Protein 6BNC (pdb70)

Radius of gyration: 25.46 Å; Cα contacts (8 Å, |Δi|>4): 1545; chains: 2; bounding box: 72×45×68 Å

Organism: NCBI:txid1715217

Sequence (670 aa):
TETIMHANDAIQKTTASTRKPPRLVVMMVVGETARADHASFNGYQRATFPHMDKLIGLGQVHNFGNVTSCGTSAAYSVPCMFSSYLGAEKYDVDTADYHENVIIDTLDRLGVAILWRDNNSDSKGVMNRLPAKQYQDYKNSPLQQGGNNTICHTNPYDECRDVGMLVDLDDHHVKAHANQDILIVLHQMGNHGPAYYKRYDDEFAQFLPVCTSSELAECEERQTVINAYDNALLATDDFLKQTIDWLAAQTHADTAMMLYLSDHGESLGEKGVYLHGMPKAFAPKEQLSIPALLWLGADTPFAVANSSPTAGFSHDAITPTLLNLFDVSTQATADKTAFVNPLDTETIMHANDAIQKTTASTRKPPRLVVMMVVGETARADHASFNGYQQRATFPHMDKLIGLGQVHHNFGNVTSCGTSAAYSVPCMFSSYLLGAEKYDVDTADYHENVIIDTLDRLGVAILWRDNNSDSKGVMNRLPAKQYQDYKNSPLQQGGNNTICHTNPYDECRDVGMLVDLDDHVKAHANQDILIVLHQMGNHGPAYYKRYDDEFAQQFLPVCTSSELAECERQTVINAYDNALLATDDFLKKQTIDWLAAQTHADTAMMLYLSDHGESLGEKGVYLHGMMPKAFAPKEQLSIPALLWLGADTPFAVANSPTAGFSHDAITPTLLNLFDVSTQATADKTAFVNPLD

B-factor: mean 21.02, std 13.59, range [6.51, 87.28]

Secondary structure (DSSP, 8-state):
--SB-S-TT-EESS-TTTSPPEEEEEEEE-S--GGGSGGGT-SS-S-HHHHHHHHTTSEEE--SEE-S-SSHHHHHHHHTBSS-TTT--GGGGGGB-BHHHHHHHTT-EEEEEESSS--TTTTTTS-GGGEEE-SS-GGGTS--S--SSSTT----GGGGGTTTHHHHHHTTTS-EEEEEE--TT--S-GGGSS-GGG--S-S---SS-TTTS-HHHHHHHHHHHHHHHHHHHHHHHHHHHT-TTSEEEEEEEES---EESGGG-EES---TTT--HHHHEE-EEEEE-TT----BPPPPTT--BGGGHHHHHHHHTTEE-GGGTT---SBPPP-/--SB-S-TT-EESS-TTTSPPEEEEEEEE-S--GGGSGGGT-SS-S-HHHHHHHHTTSEEE--SEE-S-SSHHHHHHHHT-SS-TTT--GGGGGGB--HHHHHHHTT-EEEEEESSS--TTTTTTS-GGGEEE-SS-GGGTS--S---SSTT----GGGGGTTTHHHHHHTTTS-EEEEEE--TT--S-GGGSS-GGG--S-S----SSGGGS-HHHHHHHHHHHHHHHHHHHHHHHHHHHT-TTSEEEEEEEES---EEEETTEEES---TTT--HHHHEE-EEEEE-TT----BPPP-TT--BGGGHHHHHHHHTTEE-GGGTT---SBPPP-

Solvent-accessible surface area: 25872 Å² total; per-residue (Å²): 119,60,25,93,61,58,0,114,81,11,113,26,105,50,59,23,108,113,48,82,23,9,2,1,0,0,0,0,0,1,0,2,11,3,70,13,0,22,29,49,47,49,170,64,62,0,1,39,67,0,46,144,9,50,70,129,64,80,6,75,37,22,20,103,0,64,3,4,1,9,0,4,13,32,0,0,11,5,1,0,15,16,40,12,16,157,159,18,55,22,32,27,22,40,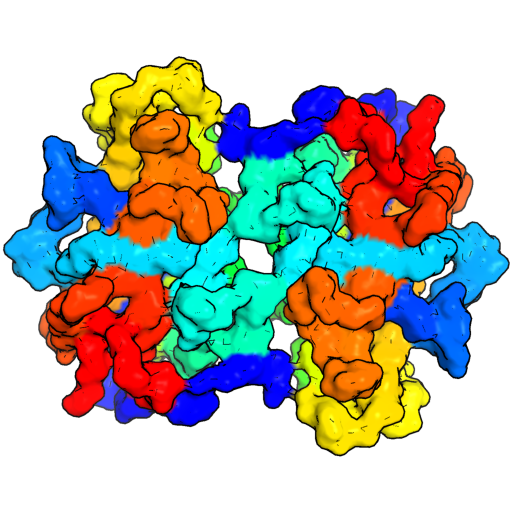42,29,1,15,0,0,15,0,0,53,104,45,45,4,9,1,7,0,20,0,1,22,9,22,4,32,13,5,9,38,108,8,42,17,123,37,60,49,24,13,45,9,8,75,159,72,38,9,60,1,93,41,0,131,77,16,112,94,85,29,5,16,19,36,0,0,21,64,83,1,56,96,25,18,163,73,50,70,122,66,7,6,0,0,0,0,0,1,38,6,1,31,6,18,0,2,41,55,24,14,32,125,125,27,37,102,37,113,92,35,4,92,36,21,113,9,85,124,20,133,114,95,13,0,14,4,1,0,0,0,2,0,10,20,5,1,22,2,0,54,81,0,4,77,38,1,58,70,18,110,96,6,20,7,1,0,0,1,0,0,0,0,0,0,0,1,12,47,206,60,41,54,61,25,12,54,83,75,90,162,16,38,157,11,0,34,17,0,0,0,0,2,8,31,8,88,137,52,59,16,54,54,15,142,86,42,153,102,31,6,34,2,61,1,0,4,6,0,0,0,14,1,0,9,7,45,14,142,22,23,48,156,96,55,10,0,0,61,78,40,201,120,58,26,91,66,56,0,118,84,11,114,27,80,51,57,23,106,113,50,84,22,8,3,2,0,0,0,0,0,2,0,2,12,2,69,13,0,24,30,46,65,44,174,55,67,0,1,64,72,0,48,147,13,48,70,112,49,74,4,58,49,20,21,1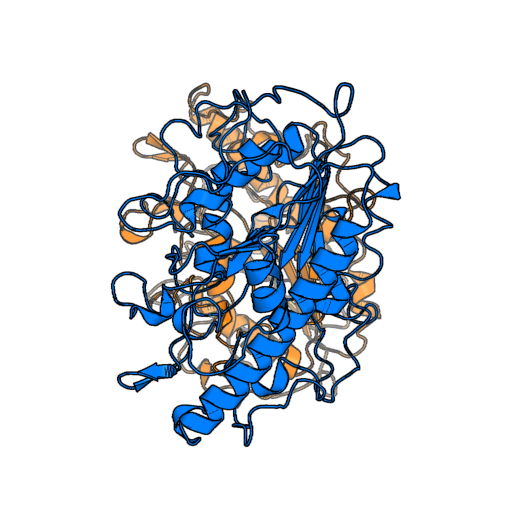06,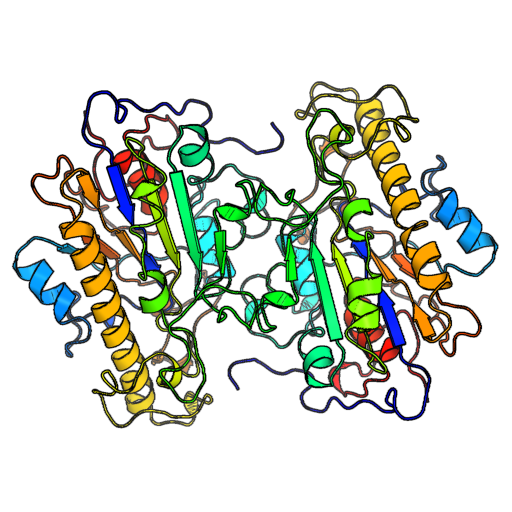0,67,2,3,1,8,1,5,13,35,0,0,12,4,1,0,15,22,51,12,24,149,132,19,60,23,32,27,23,38,44,31,2,15,0,0,16,0,0,52,103,46,48,4,11,1,8,0,19,0,1,20,9,25,5,33,14,5,9,36,108,7,42,18,124,37,57,47,23,14,44,9,9,75,160,72,39,10,59,1,93,44,1,131,75,16,115,92,87,28,5,15,19,38,0,0,22,63,84,1,58,97,26,16,164,72,53,65,122,70,8,6,0,0,0,0,0,1,39,7,1,31,6,18,0,2,38,52,23,13,34,127,126,26,37,107,37,110,94,36,6,92,24,21,108,18,91,125,28,133,115,93,23,0,22,4,1,0,0,0,2,0,12,20,5,1,23,3,0,57,80,0,5,72,38,1,56,71,16,109,95,5,19,8,0,0,0,1,0,0,0,0,0,0,0,0,6,43,211,58,52,68,62,25,12,65,73,88,100,160,17,39,159,15,0,31,16,0,1,0,0,0,8,14,9,86,138,51,59,15,53,39,18,137,76,53,156,99,30,7,35,2,63,1,0,5,5,0,0,0,11,0,0,4,4,51,15,135,24,25,41,160,104,66,12,0,0,63,78,38,192

Structure (mmCIF, N/CA/C/O backbone):
data_6BNC
#
_entry.id   6BNC
#
_cell.length_a   74.051
_cell.length_b   154.246
_cell.length_c   66.392
_cell.angle_alpha   90.00
_cell.angle_beta   90.00
_cell.angle_gamma   90.00
#
_symmetry.space_group_name_H-M   'P 21 21 2'
#
loop_
_entity.id
_entity.type
_entity.pdbx_description
1 polymer 'Phosphoethanolamine transferase'
2 non-polymer 'ZINC ION'
3 non-polymer 'POLYETHYLENE GLYCOL (N=34)'
4 non-polymer 'CHLORIDE ION'
5 water water
#
loop_
_atom_site.group_PDB
_atom_site.id
_atom_site.type_symbol
_atom_site.label_atom_id
_atom_site.label_alt_id
_atom_site.label_comp_id
_atom_site.label_asym_id
_atom_site.label_entity_id
_atom_site.label_seq_id
_atom_site.pdbx_PDB_ins_code
_atom_site.Cartn_x
_atom_site.Cartn_y
_atom_site.Cartn_z
_atom_site.occupancy
_atom_site.B_iso_or_equiv
_atom_site.auth_seq_id
_atom_site.auth_comp_id
_atom_site.auth_asym_id
_atom_site.auth_atom_id
_atom_site.pdbx_PDB_model_num
ATOM 1 N N . THR A 1 10 ? 23.421 54.810 36.708 1.00 44.24 244 THR A N 1
ATOM 2 C CA . THR A 1 10 ? 23.977 55.486 35.520 1.00 50.15 244 THR A CA 1
ATOM 3 C C . THR A 1 10 ? 23.657 54.741 34.213 1.00 48.47 244 THR A C 1
ATOM 4 O O . THR A 1 10 ? 23.220 53.572 34.247 1.00 37.64 244 THR A O 1
ATOM 8 N N . GLU A 1 11 ? 23.931 55.398 33.068 1.00 34.13 245 GLU A N 1
ATOM 9 C CA . GLU A 1 11 ? 23.865 54.750 31.762 1.00 26.10 245 GLU A CA 1
ATOM 10 C C . GLU A 1 11 ? 25.159 54.042 31.379 1.00 27.27 245 GLU A C 1
ATOM 11 O O . GLU A 1 11 ? 25.248 53.523 30.272 1.00 35.81 245 GLU A O 1
ATOM 17 N N . THR A 1 12 ? 26.192 54.108 32.216 1.00 23.63 246 THR A N 1
ATOM 18 C CA . THR A 1 12 ? 27.466 53.456 31.974 1.00 22.77 246 THR A CA 1
ATOM 19 C C . THR A 1 12 ? 27.565 52.208 32.845 1.00 16.05 246 THR A C 1
ATOM 20 O O . THR A 1 12 ? 27.114 52.233 33.995 1.00 19.99 246 THR A O 1
ATOM 24 N N . ILE A 1 13 ? 28.127 51.124 32.290 1.00 17.50 247 ILE A N 1
ATOM 25 C CA . ILE A 1 13 ? 28.440 49.933 33.106 1.00 16.01 247 ILE A CA 1
ATOM 26 C C . ILE A 1 13 ? 29.673 50.268 33.943 1.00 15.73 247 ILE A C 1
ATOM 27 O O . ILE A 1 13 ? 30.767 50.442 33.405 1.00 16.16 247 ILE A O 1
ATOM 32 N N . MET A 1 14 ? 29.499 50.342 35.265 1.00 16.03 248 MET A N 1
ATOM 33 C CA . MET A 1 14 ? 30.581 50.826 36.117 1.00 15.10 248 MET A CA 1
ATOM 34 C C . MET A 1 14 ? 31.513 49.706 36.575 1.00 16.02 248 MET A C 1
ATOM 35 O O . MET A 1 14 ? 31.073 48.582 36.897 1.00 20.85 248 MET A O 1
ATOM 40 N N . HIS A 1 15 ? 32.774 50.065 36.733 1.00 14.21 249 HIS A N 1
ATOM 41 C CA . HIS A 1 15 ? 33.792 49.165 37.251 1.00 15.29 249 HIS A CA 1
ATOM 42 C C . HIS A 1 15 ? 34.483 49.719 38.478 1.00 19.86 249 HIS A C 1
ATOM 43 O O . HIS A 1 15 ? 34.987 48.933 39.282 1.00 20.03 249 HIS A O 1
ATOM 50 N N . ALA A 1 16 ? 34.496 51.034 38.665 1.00 15.40 250 ALA A N 1
ATOM 51 C CA . ALA A 1 16 ? 35.295 51.660 39.721 1.00 15.45 250 ALA A CA 1
ATOM 52 C C . ALA A 1 16 ? 34.462 52.716 40.444 1.00 19.09 250 ALA A C 1
ATOM 53 O O . ALA A 1 16 ? 34.959 53.778 40.816 1.00 17.35 250 ALA A O 1
ATOM 55 N N . ASN A 1 17 ? 33.174 52.439 40.681 1.00 18.25 251 ASN A N 1
ATOM 56 C CA . ASN A 1 17 ? 32.340 53.389 41.406 1.00 20.54 251 ASN A CA 1
ATOM 57 C C . ASN A 1 17 ? 32.882 53.746 42.807 1.00 20.37 251 ASN A C 1
ATOM 58 O O . ASN A 1 17 ? 32.572 54.835 43.328 1.00 23.96 251 ASN A O 1
ATOM 63 N N . ASP A 1 18 ? 33.685 52.875 43.426 1.00 21.16 252 ASP A N 1
ATOM 64 C CA . ASP A 1 18 ? 34.257 53.140 44.742 1.00 22.00 252 ASP A CA 1
ATOM 65 C C . ASP A 1 18 ? 35.521 53.991 44.681 1.00 20.61 252 ASP A C 1
ATOM 66 O O . ASP A 1 18 ? 36.144 54.223 45.722 1.00 22.14 252 ASP A O 1
ATOM 71 N N . ALA A 1 19 ? 35.945 54.414 43.498 1.00 17.34 253 ALA A N 1
ATOM 72 C CA . ALA A 1 19 ? 37.247 55.044 43.366 1.00 17.88 253 ALA A CA 1
ATOM 73 C C . ALA A 1 19 ? 37.284 56.363 44.122 1.00 20.55 253 ALA A C 1
ATOM 74 O O . ALA A 1 19 ? 36.348 57.181 44.049 1.00 18.98 253 ALA A O 1
ATOM 76 N N . ILE A 1 20 ? 38.409 56.585 44.805 1.00 18.52 254 ILE A N 1
ATOM 77 C CA . ILE A 1 20 ? 38.670 57.833 45.515 1.00 18.95 254 ILE A CA 1
ATOM 78 C C . ILE A 1 20 ? 40.172 58.066 45.466 1.00 18.77 254 ILE A C 1
ATOM 79 O O . ILE A 1 20 ? 40.964 57.123 45.390 1.00 19.11 254 ILE A O 1
ATOM 84 N N . GLN A 1 21 ? 40.584 59.333 45.450 1.00 18.16 255 GLN A N 1
ATOM 85 C CA . GLN A 1 21 ? 42.011 59.619 45.499 1.00 19.35 255 GLN A CA 1
ATOM 86 C C . GLN A 1 21 ? 42.484 59.566 46.950 1.00 19.37 255 GLN A C 1
ATOM 87 O O . GLN A 1 21 ? 41.858 60.141 47.843 1.00 21.76 255 GLN A O 1
ATOM 93 N N . LYS A 1 22 ? 43.619 58.902 47.169 1.00 20.11 256 LYS A N 1
ATOM 94 C CA . LYS A 1 22 ? 44.142 58.820 48.527 1.00 21.70 256 LYS A CA 1
ATOM 95 C C . LYS A 1 22 ? 44.710 60.160 48.980 1.00 18.04 256 LYS A C 1
ATOM 96 O O . LYS A 1 22 ? 44.664 60.491 50.173 1.00 23.07 256 LYS A O 1
ATOM 102 N N . THR A 1 23 ? 45.328 60.894 48.063 1.00 19.06 257 THR A N 1
ATOM 103 C CA . THR A 1 23 ? 45.856 62.215 48.349 1.00 20.67 257 THR A CA 1
ATOM 104 C C . THR A 1 23 ? 45.543 63.072 47.128 1.00 19.40 257 THR A C 1
ATOM 105 O O . THR A 1 23 ? 45.325 62.560 46.039 1.00 21.08 257 THR A O 1
ATOM 109 N N . THR A 1 24 ? 45.469 64.385 47.342 1.00 23.37 258 THR A N 1
ATOM 110 C CA . THR A 1 24 ? 45.191 65.301 46.250 1.00 24.35 258 THR A CA 1
ATOM 111 C C . THR A 1 24 ? 46.248 66.399 46.225 1.00 25.80 258 THR A C 1
ATOM 112 O O . THR A 1 24 ? 47.073 66.530 47.125 1.00 30.38 258 THR A O 1
ATOM 116 N N . ALA A 1 25 ? 46.192 67.212 45.169 1.00 30.66 259 ALA A N 1
ATOM 117 C CA . ALA A 1 25 ? 47.150 68.296 45.009 1.00 31.07 259 ALA A CA 1
ATOM 118 C C . ALA A 1 25 ? 47.116 69.330 46.135 1.00 44.63 259 ALA A C 1
ATOM 119 O O . ALA A 1 25 ? 48.023 70.169 46.211 1.00 50.03 259 ALA A O 1
ATOM 121 N N . SER A 1 26 ? 46.141 69.266 47.048 1.00 44.42 260 SER A N 1
ATOM 122 C CA . SER A 1 26 ? 46.109 70.184 48.177 1.00 41.71 260 SER A CA 1
ATOM 123 C C . SER A 1 26 ? 47.081 69.813 49.288 1.00 47.65 260 SER A C 1
ATOM 124 O O . SER A 1 26 ? 47.372 70.653 50.145 1.00 46.76 260 SER A O 1
ATOM 127 N N . THR A 1 27 ? 47.604 68.596 49.285 1.00 36.65 261 THR A N 1
ATOM 128 C CA . THR A 1 27 ? 48.579 68.169 50.268 1.00 34.71 261 THR A CA 1
ATOM 129 C C . THR A 1 27 ? 49.870 67.668 49.659 1.00 36.12 261 THR A C 1
ATOM 130 O O . THR A 1 27 ? 50.801 67.336 50.411 1.00 33.66 261 THR A O 1
ATOM 134 N N . ARG A 1 28 ? 49.967 67.572 48.331 1.00 26.98 262 ARG A N 1
ATOM 135 C CA . ARG A 1 28 ? 51.224 67.137 47.751 1.00 26.47 262 ARG A CA 1
ATOM 136 C C . ARG A 1 28 ? 51.367 67.791 46.388 1.00 21.76 262 ARG A C 1
ATOM 137 O O . ARG A 1 28 ? 50.446 68.466 45.928 1.00 23.85 262 ARG A O 1
ATOM 145 N N . LYS A 1 29 ? 52.533 67.605 45.765 1.00 21.29 263 LYS A N 1
ATOM 146 C CA . LYS A 1 29 ? 52.740 68.158 44.439 1.00 18.98 263 LYS A CA 1
ATOM 147 C C . LYS A 1 29 ? 51.668 67.604 43.494 1.00 16.25 263 LYS A C 1
ATOM 148 O O . LYS A 1 29 ? 51.349 66.405 43.532 1.00 19.76 263 LYS A O 1
ATOM 154 N N . PRO A 1 30 ? 51.209 68.397 42.520 1.00 18.12 264 PRO A N 1
ATOM 155 C CA A PRO A 1 30 ? 50.301 67.848 41.511 0.50 16.84 264 PRO A CA 1
ATOM 156 C CA B PRO A 1 30 ? 50.301 67.851 41.509 0.50 17.06 264 PRO A CA 1
ATOM 157 C C . PRO A 1 30 ? 51.021 66.797 40.698 1.00 17.04 264 PRO A C 1
ATOM 158 O O . PRO A 1 30 ? 52.242 66.839 40.556 1.00 16.63 264 PRO A O 1
ATOM 165 N N . ARG A 1 31 ? 50.245 65.862 40.140 1.00 12.88 265 ARG A N 1
ATOM 166 C CA . ARG A 1 31 ? 50.778 64.809 39.316 1.00 12.24 265 ARG A CA 1
ATOM 167 C C . ARG A 1 31 ? 50.567 65.231 37.860 1.00 13.50 265 ARG A C 1
ATOM 168 O O . ARG A 1 31 ? 49.495 65.764 37.511 1.00 13.78 265 ARG A O 1
ATOM 176 N N . LEU A 1 32 ? 51.562 65.017 36.994 1.00 11.86 266 LEU A N 1
ATOM 177 C CA . LEU A 1 32 ? 51.467 65.396 35.586 1.00 11.60 266 LEU A CA 1
ATOM 178 C C . LEU A 1 32 ? 51.999 64.214 34.791 1.00 11.03 266 LEU A C 1
ATOM 179 O O . LEU A 1 32 ? 53.207 63.901 34.853 1.00 12.24 266 LEU A O 1
ATOM 184 N N . VAL A 1 33 ? 51.126 63.520 34.052 1.00 9.94 267 VAL A N 1
ATOM 185 C CA . VAL A 1 33 ? 51.475 62.294 33.366 1.00 9.16 267 VAL A CA 1
ATOM 186 C C . VAL A 1 33 ? 51.206 62.503 31.891 1.00 10.30 267 VAL A C 1
ATOM 187 O O . VAL A 1 33 ? 50.137 63.023 31.521 1.00 10.93 267 VAL A O 1
ATOM 191 N N . VAL A 1 34 ? 52.153 62.111 31.038 1.00 9.15 268 VAL A N 1
ATOM 192 C CA . VAL A 1 34 ? 51.900 62.019 29.594 1.00 8.39 268 VAL A CA 1
ATOM 193 C C . VAL A 1 34 ? 51.872 60.562 29.232 1.00 11.41 268 VAL A C 1
ATOM 194 O O . VAL A 1 34 ? 52.829 59.816 29.501 1.00 11.27 268 VAL A O 1
ATOM 198 N N . MET A 1 35 ? 50.773 60.105 28.676 1.00 10.43 269 MET A N 1
ATOM 199 C CA A MET A 1 35 ? 50.645 58.751 28.158 0.53 8.71 269 MET A CA 1
ATOM 200 C CA B MET A 1 35 ? 50.688 58.756 28.155 0.47 8.25 269 MET A CA 1
ATOM 201 C C . MET A 1 35 ? 50.772 58.844 26.635 1.00 9.22 269 MET A C 1
ATOM 202 O O . MET A 1 35 ? 49.967 59.532 25.995 1.00 10.61 269 MET A O 1
ATOM 211 N N . VAL A 1 36 ? 51.784 58.206 26.053 1.00 8.45 270 VAL A N 1
ATOM 212 C CA . VAL A 1 36 ? 51.930 58.201 24.590 1.00 9.41 270 VAL A CA 1
ATOM 213 C C . VAL A 1 36 ? 51.386 56.873 24.106 1.00 10.60 270 VAL A C 1
ATOM 214 O O . VAL A 1 36 ? 51.908 55.787 24.457 1.00 11.11 270 VAL A O 1
ATOM 218 N N . VAL A 1 37 ? 50.310 56.957 23.324 1.00 9.24 271 VAL A N 1
ATOM 219 C CA . VAL A 1 37 ? 49.753 55.793 22.651 1.00 8.34 271 VAL A CA 1
ATOM 220 C C . VAL A 1 37 ? 50.465 55.720 21.311 1.00 9.31 271 VAL A C 1
ATOM 221 O O . VAL A 1 37 ? 50.192 56.525 20.398 1.00 9.20 271 VAL A O 1
ATOM 225 N N . GLY A 1 38 ? 51.437 54.797 21.218 1.00 9.85 272 GLY A N 1
ATOM 226 C CA . GLY A 1 38 ? 52.210 54.624 19.992 1.00 9.59 272 GLY A CA 1
ATOM 227 C C . GLY A 1 38 ? 51.455 53.859 18.947 1.00 8.54 272 GLY A C 1
ATOM 228 O O . GLY A 1 38 ? 50.274 53.528 19.081 1.00 9.63 272 GLY A O 1
ATOM 229 N N . GLU A 1 39 ? 52.143 53.639 17.824 1.00 8.26 273 GLU A N 1
ATOM 230 C CA . GLU A 1 39 ? 51.473 53.086 16.635 1.00 9.61 273 GLU A CA 1
ATOM 231 C C . GLU A 1 39 ? 52.475 52.226 15.864 1.00 9.75 273 GLU A C 1
ATOM 232 O O . GLU A 1 39 ? 53.494 52.745 15.406 1.00 10.10 273 GLU A O 1
ATOM 238 N N . THR A 1 40 ? 52.176 50.927 15.715 1.00 8.15 274 THR A N 1
ATOM 239 C CA . THR A 1 40 ? 52.871 49.999 14.798 1.00 7.14 274 THR A CA 1
ATOM 240 C C . THR A 1 40 ? 54.317 49.690 15.178 1.00 11.04 274 THR A C 1
ATOM 241 O O . THR A 1 40 ? 54.932 48.876 14.521 1.00 15.54 274 THR A O 1
ATOM 245 N N . ALA A 1 41 ? 54.833 50.205 16.272 1.00 10.44 275 ALA A N 1
ATOM 246 C CA . ALA A 1 41 ? 56.218 49.926 16.675 1.00 8.86 275 ALA A CA 1
ATOM 247 C C . ALA A 1 41 ? 56.304 48.557 17.325 1.00 10.22 275 ALA A C 1
ATOM 248 O O . ALA A 1 41 ? 55.475 48.192 18.199 1.00 12.53 275 ALA A O 1
ATOM 250 N N . ARG A 1 42 ? 57.285 47.757 16.878 1.00 10.94 276 ARG A N 1
ATOM 251 C CA . ARG A 1 42 ? 57.430 46.413 17.372 1.00 11.56 276 ARG A CA 1
ATOM 252 C C . ARG A 1 42 ? 58.632 46.326 18.313 1.00 10.41 276 ARG A C 1
ATOM 253 O O . ARG A 1 42 ? 59.671 46.973 18.091 1.00 12.21 276 ARG A O 1
ATOM 261 N N . ALA A 1 43 ? 58.490 45.508 19.370 1.00 11.09 277 ALA A N 1
ATOM 262 C CA . ALA A 1 43 ? 59.524 45.491 20.392 1.00 11.78 277 ALA A CA 1
ATOM 263 C C . ALA A 1 43 ? 60.899 45.102 19.833 1.00 11.21 277 ALA A C 1
ATOM 264 O O . ALA A 1 43 ? 61.918 45.649 20.297 1.00 13.24 277 ALA A O 1
ATOM 266 N N . ASP A 1 44 ? 60.958 44.148 18.885 1.00 10.61 278 ASP A N 1
ATOM 267 C CA . ASP A 1 44 ? 62.273 43.637 18.474 1.00 11.80 278 ASP A CA 1
ATOM 268 C C . ASP A 1 44 ? 62.973 44.531 17.459 1.00 12.91 278 ASP A C 1
ATOM 269 O O . ASP A 1 44 ? 64.119 44.196 17.104 1.00 14.29 278 ASP A O 1
ATOM 274 N N . HIS A 1 45 ? 62.363 45.656 17.063 1.00 11.57 279 HIS A N 1
ATOM 275 C CA . HIS A 1 45 ? 63.098 46.672 16.299 1.00 10.74 279 HIS A CA 1
ATOM 276 C C . HIS A 1 45 ? 63.555 47.812 17.152 1.00 12.88 279 HIS A C 1
ATOM 277 O O . HIS A 1 45 ? 64.066 48.801 16.614 1.00 11.76 279 HIS A O 1
ATOM 284 N N . ALA A 1 46 ? 63.373 47.738 18.458 1.00 10.42 280 ALA A N 1
ATOM 285 C CA . ALA A 1 46 ? 63.949 48.746 19.339 1.00 11.32 280 ALA A CA 1
ATOM 286 C C . ALA A 1 46 ? 65.361 48.359 19.730 1.00 11.67 280 ALA A C 1
ATOM 287 O O . ALA A 1 46 ? 65.617 47.260 20.221 1.00 11.80 280 ALA A O 1
ATOM 289 N N . SER A 1 47 ? 66.307 49.300 19.562 1.00 11.87 281 SER A N 1
ATOM 290 C CA . SER A 1 47 ? 67.671 49.060 20.003 1.00 10.62 281 SER A CA 1
ATOM 291 C C . SER A 1 47 ? 67.750 48.712 21.501 1.00 12.98 281 SER A C 1
ATOM 292 O O . SER A 1 47 ? 68.606 47.906 21.897 1.00 14.67 281 SER A O 1
ATOM 295 N N . PHE A 1 48 ? 66.818 49.236 22.319 1.00 13.39 282 PHE A N 1
ATOM 296 C CA . PHE A 1 48 ? 66.834 48.874 23.740 1.00 13.44 282 PHE A CA 1
ATOM 297 C C . PHE A 1 48 ? 66.401 47.448 24.021 1.00 14.44 282 PHE A C 1
ATOM 298 O O . PHE A 1 48 ? 66.690 46.965 25.124 1.00 14.27 282 PHE A O 1
ATOM 306 N N . ASN A 1 49 ? 65.812 46.756 23.041 1.00 11.86 283 ASN A N 1
ATOM 307 C CA . ASN A 1 49 ? 65.517 45.323 23.188 1.00 12.31 283 ASN A CA 1
ATOM 308 C C . ASN A 1 49 ? 66.470 44.449 22.394 1.00 15.66 283 ASN A C 1
ATOM 309 O O . ASN A 1 49 ? 66.215 43.232 22.220 1.00 19.77 283 ASN A O 1
ATOM 314 N N . GLY A 1 50 ? 67.581 45.018 21.922 1.00 14.08 284 GLY A N 1
ATOM 315 C CA . GLY A 1 50 ? 68.623 44.234 21.290 1.00 15.94 284 GLY A CA 1
ATOM 316 C C . GLY A 1 50 ? 68.654 44.280 19.770 1.00 12.87 284 GLY A C 1
ATOM 317 O O . GLY A 1 50 ? 69.501 43.577 19.166 1.00 17.22 284 GLY A O 1
ATOM 318 N N . TYR A 1 51 ? 67.805 45.090 19.141 1.00 13.91 285 TYR A N 1
ATOM 319 C CA . TYR A 1 51 ? 67.896 45.185 17.687 1.00 12.73 285 TYR A CA 1
ATOM 320 C C . TYR A 1 51 ? 69.277 45.733 17.317 1.00 13.72 285 TYR A C 1
ATOM 321 O O . TYR A 1 51 ? 69.796 46.666 17.951 1.00 14.54 285 TYR A O 1
ATOM 330 N N . GLN A 1 52 ? 69.828 45.205 16.238 1.00 15.60 286 GLN A N 1
ATOM 331 C CA . GLN A 1 52 ? 71.210 45.520 15.881 1.00 13.63 286 GLN A CA 1
ATOM 332 C C . GLN A 1 52 ? 71.322 46.765 14.996 1.00 18.11 286 GLN A C 1
ATOM 333 O O . GLN A 1 52 ? 72.033 46.754 13.997 1.00 22.63 286 GLN A O 1
ATOM 339 N N . ARG A 1 53 ? 70.588 47.807 15.325 1.00 15.66 287 ARG A N 1
ATOM 340 C CA . ARG A 1 53 ? 70.627 49.099 14.651 1.00 14.33 287 ARG A CA 1
ATOM 341 C C . ARG A 1 53 ? 70.122 50.100 15.662 1.00 12.31 287 ARG A C 1
ATOM 342 O O . ARG A 1 53 ? 69.212 49.777 16.462 1.00 14.24 287 ARG A O 1
ATOM 350 N N . ALA A 1 54 ? 70.695 51.317 15.663 1.00 12.17 288 ALA A N 1
ATOM 351 C CA . ALA A 1 54 ? 70.314 52.325 16.668 1.00 11.02 288 ALA A CA 1
ATOM 352 C C . ALA A 1 54 ? 69.018 53.035 16.293 1.00 11.35 288 ALA A C 1
ATOM 353 O O . ALA A 1 54 ? 69.009 54.146 15.769 1.00 12.77 288 ALA A O 1
ATOM 355 N N . THR A 1 55 ? 67.896 52.369 16.525 1.00 10.14 289 THR A N 1
ATOM 356 C CA . THR A 1 55 ? 66.588 52.985 16.204 1.00 8.86 289 THR A CA 1
ATOM 357 C C . THR A 1 55 ? 66.061 53.905 17.296 1.00 9.38 289 THR A C 1
ATOM 358 O O . THR A 1 55 ? 65.221 54.779 17.004 1.00 10.91 289 THR A O 1
ATOM 362 N N . PHE A 1 56 ? 66.539 53.759 18.536 1.00 11.41 290 PHE A N 1
ATOM 363 C CA . PHE A 1 56 ? 66.122 54.629 19.634 1.00 10.07 290 PHE A CA 1
ATOM 364 C C . PHE A 1 56 ? 67.336 55.200 20.338 1.00 10.03 290 PHE A C 1
ATOM 365 O O . PHE A 1 56 ? 67.544 54.956 21.531 1.00 11.71 290 PHE A O 1
ATOM 373 N N . PRO A 1 57 ? 68.139 55.992 19.645 1.00 10.14 291 PRO A N 1
ATOM 374 C CA . PRO A 1 57 ? 69.367 56.503 20.297 1.00 9.68 291 PRO A CA 1
ATOM 375 C C . PRO A 1 57 ? 69.090 57.367 21.513 1.00 10.84 291 PRO A C 1
ATOM 376 O O . PRO A 1 57 ? 69.825 57.249 22.505 1.00 12.84 291 PRO A O 1
ATOM 380 N N . HIS A 1 58 ? 68.083 58.252 21.460 1.00 10.57 292 HIS A N 1
ATOM 381 C CA . HIS A 1 58 ? 67.875 59.091 22.638 1.00 11.46 292 HIS A CA 1
ATOM 382 C C . HIS A 1 58 ? 67.350 58.287 23.817 1.00 11.14 292 HIS A C 1
ATOM 383 O O . HIS A 1 58 ? 67.764 58.518 24.967 1.00 12.05 292 HIS A O 1
ATOM 390 N N . MET A 1 59 ? 66.388 57.380 23.573 1.00 10.20 293 MET A N 1
ATOM 391 C CA . MET A 1 59 ? 65.890 56.584 24.714 1.00 9.20 293 MET A CA 1
ATOM 392 C C . MET A 1 59 ? 66.978 55.688 25.275 1.00 11.82 293 MET A C 1
ATOM 393 O O . MET A 1 59 ? 67.079 55.520 26.495 1.00 11.69 293 MET A O 1
ATOM 398 N N . ASP A 1 60 ? 67.835 55.143 24.392 1.00 12.09 294 ASP A N 1
ATOM 399 C CA . ASP A 1 60 ? 68.886 54.287 24.915 1.00 12.66 294 ASP A CA 1
ATOM 400 C C . ASP A 1 60 ? 69.809 55.063 25.838 1.00 11.58 294 ASP A C 1
ATOM 401 O O . ASP A 1 60 ? 70.306 54.507 26.822 1.00 13.83 294 ASP A O 1
ATOM 406 N N . LYS A 1 61 ? 70.121 56.338 25.517 1.00 12.07 295 LYS A N 1
ATOM 407 C CA . LYS A 1 61 ? 70.959 57.104 26.429 1.00 12.79 295 LYS A CA 1
ATOM 408 C C . LYS A 1 61 ? 70.283 57.310 27.786 1.00 12.43 295 LYS A C 1
ATOM 409 O O . LYS A 1 61 ? 70.952 57.258 28.826 1.00 15.32 295 LYS A O 1
ATOM 415 N N . LEU A 1 62 ? 68.962 57.563 27.779 1.00 12.21 296 LEU A N 1
ATOM 416 C CA . LEU A 1 62 ? 68.258 57.738 29.047 1.00 13.22 296 LEU A CA 1
ATOM 417 C C . LEU A 1 62 ? 68.129 56.434 29.818 1.00 14.04 296 LEU A C 1
ATOM 418 O O . LEU A 1 62 ? 68.145 56.444 31.059 1.00 15.13 296 LEU A O 1
ATOM 423 N N . ILE A 1 63 ? 68.025 55.309 29.112 1.00 13.62 297 ILE A N 1
ATOM 424 C CA . ILE A 1 63 ? 68.043 54.013 29.797 1.00 14.71 297 ILE A CA 1
ATOM 425 C C . ILE A 1 63 ? 69.388 53.779 30.449 1.00 17.59 297 ILE A C 1
ATOM 426 O O . ILE A 1 63 ? 69.460 53.314 31.590 1.00 18.69 297 ILE A O 1
ATOM 431 N N . GLY A 1 64 ? 70.465 54.137 29.772 1.00 14.96 298 GLY A N 1
ATOM 432 C CA . GLY A 1 64 ? 71.784 53.948 30.370 1.00 16.35 298 GLY A CA 1
ATOM 433 C C . GLY A 1 64 ? 71.996 54.778 31.620 1.00 17.20 298 GLY A C 1
ATOM 434 O O . GLY A 1 64 ? 72.676 54.338 32.554 1.00 21.93 298 GLY A O 1
ATOM 435 N N . LEU A 1 65 ? 71.415 55.993 31.654 1.00 19.00 299 LEU A N 1
ATOM 436 C CA . LEU A 1 65 ? 71.425 56.857 32.837 1.00 23.23 299 LEU A CA 1
ATOM 437 C C . LEU A 1 65 ? 70.463 56.393 33.932 1.00 27.76 299 LEU A C 1
ATOM 438 O O . LEU A 1 65 ? 70.478 56.967 35.031 1.00 28.56 299 LEU A O 1
ATOM 443 N N . GLY A 1 66 ? 69.627 55.399 33.669 1.00 20.21 300 GLY A N 1
ATOM 444 C CA . GLY A 1 66 ? 68.618 54.990 34.630 1.00 17.12 300 GLY A CA 1
ATOM 445 C C . GLY A 1 66 ? 67.423 55.918 34.732 1.00 19.50 300 GLY A C 1
ATOM 446 O O . GLY A 1 66 ? 66.650 55.800 35.698 1.00 25.00 300 GLY A O 1
ATOM 447 N N . GLN A 1 67 ? 67.219 56.831 33.785 1.00 16.01 301 GLN A N 1
ATOM 448 C CA . GLN A 1 67 ? 66.050 57.704 33.858 1.00 14.44 301 GLN A CA 1
ATOM 449 C C . GLN A 1 67 ? 64.834 57.136 33.136 1.00 15.60 301 GLN A C 1
ATOM 450 O O . GLN A 1 67 ? 63.695 57.488 33.472 1.00 17.81 301 GLN A O 1
ATOM 456 N N . VAL A 1 68 ? 65.024 56.263 32.146 1.00 13.87 302 VAL A N 1
ATOM 457 C CA . VAL A 1 68 ? 63.945 55.532 31.499 1.00 12.53 302 VAL A CA 1
ATOM 458 C C . VAL A 1 68 ? 64.075 54.063 31.878 1.00 12.81 302 VAL A C 1
ATOM 459 O O . VAL A 1 68 ? 65.179 53.493 31.891 1.00 14.08 302 VAL A O 1
ATOM 463 N N . HIS A 1 69 ? 62.928 53.440 32.174 1.00 13.80 303 HIS A N 1
ATOM 464 C CA . HIS A 1 69 ? 62.857 52.005 32.428 1.00 11.92 303 HIS A CA 1
ATOM 465 C C . HIS A 1 69 ? 62.240 51.314 31.231 1.00 11.19 303 HIS A C 1
ATOM 466 O O . HIS A 1 69 ? 61.165 51.737 30.740 1.00 12.16 303 HIS A O 1
ATOM 473 N N . ASN A 1 70 ? 62.918 50.264 30.755 1.00 12.55 304 ASN A N 1
ATOM 474 C CA . ASN A 1 70 ? 62.442 49.496 29.620 1.00 12.10 304 ASN A CA 1
ATOM 475 C C . ASN A 1 70 ? 61.817 48.219 30.157 1.00 12.14 304 ASN A C 1
ATOM 476 O O . ASN A 1 70 ? 62.501 47.426 30.808 1.00 15.15 304 ASN A O 1
ATOM 481 N N . PHE A 1 71 ? 60.557 47.987 29.764 1.00 11.77 305 PHE A N 1
ATOM 482 C CA . PHE A 1 71 ? 59.885 46.785 30.213 1.00 12.02 305 PHE A CA 1
ATOM 483 C C . PHE A 1 71 ? 60.074 45.609 29.274 1.00 17.25 305 PHE A C 1
ATOM 484 O O . PHE A 1 71 ? 59.494 44.552 29.517 1.00 18.26 305 PHE A O 1
ATOM 492 N N . GLY A 1 72 ? 60.840 45.754 28.212 1.00 14.25 306 GLY A N 1
ATOM 493 C CA . GLY A 1 72 ? 61.151 44.614 27.370 1.00 13.53 306 GLY A CA 1
ATOM 494 C C . GLY A 1 72 ? 60.015 44.260 26.412 1.00 12.85 306 GLY A C 1
ATOM 495 O O . GLY A 1 72 ? 59.299 45.106 25.883 1.00 14.92 306 GLY A O 1
ATOM 496 N N . ASN A 1 73 ? 59.882 42.951 26.158 1.00 15.75 307 ASN A N 1
ATOM 497 C CA . ASN A 1 73 ? 58.878 42.478 25.188 1.00 15.67 307 ASN A CA 1
ATOM 498 C C . ASN A 1 73 ? 57.505 42.492 25.888 1.00 15.66 307 ASN A C 1
ATOM 499 O O . ASN A 1 73 ? 57.246 41.667 26.779 1.00 19.90 307 ASN A O 1
ATOM 504 N N . VAL A 1 74 ? 56.668 43.417 25.513 1.00 13.25 308 VAL A N 1
ATOM 505 C CA . VAL A 1 74 ? 55.318 43.556 26.081 1.00 12.28 308 VAL A CA 1
ATOM 506 C C . VAL A 1 74 ? 54.319 43.083 25.038 1.00 14.08 308 VAL A C 1
ATOM 507 O O . VAL A 1 74 ? 54.623 43.123 23.851 1.00 15.07 308 VAL A O 1
ATOM 511 N N . THR A 1 75 ? 53.191 42.523 25.479 1.00 13.36 309 THR A N 1
ATOM 512 C CA . THR A 1 75 ? 52.208 41.946 24.556 1.00 14.47 309 THR A CA 1
ATOM 513 C C . THR A 1 75 ? 51.035 42.905 24.386 1.00 14.79 309 THR A C 1
ATOM 514 O O . THR A 1 75 ? 50.480 43.415 25.380 1.00 14.31 309 THR A O 1
ATOM 518 N N . SER A 1 76 ? 50.674 43.215 23.133 1.00 11.82 310 SER A N 1
ATOM 519 C CA . SER A 1 76 ? 49.470 44.007 22.904 1.00 10.76 310 SER A CA 1
ATOM 520 C C . SER A 1 76 ? 48.218 43.120 22.948 1.00 14.97 310 SER A C 1
ATOM 521 O O . SER A 1 76 ? 48.265 41.897 22.803 1.00 15.07 310 SER A O 1
ATOM 524 N N . CYS A 1 77 ? 47.077 43.796 23.169 1.00 13.01 311 CYS A N 1
ATOM 525 C CA . CYS A 1 77 ? 45.851 42.994 23.270 1.00 15.71 311 CYS A CA 1
ATOM 526 C C . CYS A 1 77 ? 45.324 42.598 21.889 1.00 19.44 311 CYS A C 1
ATOM 527 O O . CYS A 1 77 ? 44.687 41.551 21.751 1.00 21.70 311 CYS A O 1
ATOM 530 N N . GLY A 1 78 ? 45.620 43.387 20.851 1.00 14.89 312 GLY A N 1
ATOM 531 C CA . GLY A 1 78 ? 45.168 43.093 19.497 1.00 14.73 312 GLY A CA 1
ATOM 532 C C . GLY A 1 78 ? 46.135 43.664 18.492 1.00 12.06 312 GLY A C 1
ATOM 533 O O . GLY A 1 78 ? 47.282 44.022 18.846 1.00 12.69 312 GLY A O 1
ATOM 534 N N . THR A 1 79 ? 45.676 43.759 17.249 1.00 11.48 313 THR A N 1
ATOM 535 C CA . THR A 1 79 ? 46.572 44.027 16.123 1.00 10.96 313 THR A CA 1
ATOM 536 C C . THR A 1 79 ? 46.145 45.215 15.291 1.00 10.97 313 THR A C 1
ATOM 537 O O . THR A 1 79 ? 46.594 45.320 14.158 1.00 11.79 313 THR A O 1
ATOM 541 N N . SER A 1 80 ? 45.302 46.116 15.798 1.00 10.85 314 SER A N 1
ATOM 542 C CA . SER A 1 80 ? 44.972 47.344 15.066 1.00 11.39 314 SER A CA 1
ATOM 543 C C . SER A 1 80 ? 44.568 48.367 16.103 1.00 12.15 314 SER A C 1
ATOM 544 O O . SER A 1 80 ? 44.218 47.999 17.230 1.00 11.01 314 SER A O 1
ATOM 547 N N . ALA A 1 81 ? 44.617 49.666 15.747 1.00 9.35 315 ALA A N 1
ATOM 548 C CA . ALA A 1 81 ? 44.188 50.649 16.753 1.00 8.45 315 ALA A CA 1
ATOM 549 C C . ALA A 1 81 ? 42.700 50.459 17.091 1.00 11.31 315 ALA A C 1
ATOM 550 O O . ALA A 1 81 ? 42.276 50.675 18.230 1.00 10.82 315 ALA A O 1
ATOM 552 N N . ALA A 1 82 ? 41.885 50.106 16.094 1.00 10.44 316 ALA A N 1
ATOM 553 C CA . ALA A 1 82 ? 40.452 49.982 16.376 1.00 10.49 316 ALA A CA 1
ATOM 554 C C . ALA A 1 82 ? 40.199 48.950 17.444 1.00 12.35 316 ALA A C 1
ATOM 555 O O . ALA A 1 82 ? 39.309 49.129 18.290 1.00 13.48 316 ALA A O 1
ATOM 557 N N . TYR A 1 83 ? 40.985 47.865 17.454 1.00 11.19 317 TYR A N 1
ATOM 558 C CA . TYR A 1 83 ? 40.805 46.855 18.488 1.00 13.42 317 TYR A CA 1
ATOM 559 C C . TYR A 1 83 ? 41.537 47.267 19.759 1.00 11.31 317 TYR A C 1
ATOM 560 O O . TYR A 1 83 ? 40.966 47.264 20.847 1.00 13.03 317 TYR A O 1
ATOM 569 N N . SER A 1 84 ? 42.804 47.663 19.643 1.00 9.73 318 SER A N 1
ATOM 570 C CA . SER A 1 84 ? 43.626 47.794 20.830 1.00 9.52 318 SER A CA 1
ATOM 571 C C . SER A 1 84 ? 43.353 49.049 21.649 1.00 9.40 318 SER A C 1
ATOM 572 O O . SER A 1 84 ? 43.479 49.005 22.871 1.00 11.54 318 SER A O 1
ATOM 575 N N . VAL A 1 85 ? 43.130 50.213 21.023 1.00 10.06 319 VAL A N 1
ATOM 576 C CA . VAL A 1 85 ? 43.044 51.451 21.817 1.00 10.07 319 VAL A CA 1
ATOM 577 C C . VAL A 1 85 ? 41.928 51.409 22.870 1.00 9.91 319 VAL A C 1
ATOM 578 O O . VAL A 1 85 ? 42.198 51.752 24.041 1.00 11.20 319 VAL A O 1
ATOM 582 N N . PRO A 1 86 ? 40.701 50.977 22.570 1.00 9.84 320 PRO A N 1
ATOM 583 C CA . PRO A 1 86 ? 39.710 50.930 23.660 1.00 11.33 320 PRO A CA 1
ATOM 584 C C . PRO A 1 86 ? 40.130 49.969 24.758 1.00 12.34 320 PRO A C 1
ATOM 585 O O . PRO A 1 86 ? 39.914 50.252 25.948 1.00 12.79 320 PRO A O 1
ATOM 589 N N . CYS A 1 87 ? 40.723 48.834 24.397 1.00 11.01 321 CYS A N 1
ATOM 590 C CA . CYS A 1 87 ? 41.112 47.867 25.415 1.00 12.82 321 CYS A CA 1
ATOM 591 C C . CYS A 1 87 ? 42.215 48.407 26.295 1.00 10.55 321 CYS A C 1
ATOM 592 O O . CYS A 1 87 ? 42.214 48.164 27.525 1.00 12.82 321 CYS A O 1
ATOM 595 N N . MET A 1 88 ? 43.127 49.174 25.720 1.00 11.58 322 MET A N 1
ATOM 596 C CA . MET A 1 88 ? 44.222 49.780 26.508 1.00 10.67 322 MET A CA 1
ATOM 597 C C . MET A 1 88 ? 43.711 50.631 27.676 1.00 11.59 322 MET A C 1
ATOM 598 O O . MET A 1 88 ? 44.388 50.713 28.704 1.00 12.97 322 MET A O 1
ATOM 603 N N . PHE A 1 89 ? 42.539 51.284 27.521 1.00 9.87 323 PHE A N 1
ATOM 604 C CA . PHE A 1 89 ? 42.003 52.159 28.554 1.00 9.26 323 PHE A CA 1
ATOM 605 C C . PHE A 1 89 ? 40.837 51.520 29.284 1.00 10.23 323 PHE A C 1
ATOM 606 O O . PHE A 1 89 ? 40.154 52.188 30.065 1.00 11.12 323 PHE A O 1
ATOM 614 N N . SER A 1 90 ? 40.592 50.221 29.062 1.00 10.78 324 SER A N 1
ATOM 615 C CA A SER A 1 90 ? 39.447 49.529 29.620 0.53 11.26 324 SER A CA 1
ATOM 616 C CA B SER A 1 90 ? 39.442 49.557 29.639 0.47 12.14 324 SER A CA 1
ATOM 617 C C . SER A 1 90 ? 39.825 48.918 30.973 1.00 11.75 324 SER A C 1
ATOM 618 O O . SER A 1 90 ? 41.005 48.653 31.262 1.00 14.09 324 SER A O 1
ATOM 623 N N . TYR A 1 91 ? 38.804 48.670 31.798 1.00 13.30 325 TYR A N 1
ATOM 624 C CA . TYR A 1 91 ? 38.999 47.842 32.977 1.00 13.29 325 TYR A CA 1
ATOM 625 C C . TYR A 1 91 ? 38.925 46.355 32.660 1.00 21.11 325 TYR A C 1
ATOM 626 O O . TYR A 1 91 ? 39.332 45.550 33.501 1.00 22.44 325 TYR A O 1
ATOM 635 N N . LEU A 1 92 ? 38.419 45.975 31.485 1.00 18.89 326 LEU A N 1
ATOM 636 C CA . LEU A 1 92 ? 38.143 44.557 31.242 1.00 28.81 326 LEU A CA 1
ATOM 637 C C . LEU A 1 92 ? 39.406 43.730 31.095 1.00 41.50 326 LEU A C 1
ATOM 638 O O . LEU A 1 92 ? 39.480 42.604 31.599 1.00 48.54 326 LEU A O 1
ATOM 643 N N . GLY A 1 93 ? 40.370 44.214 30.345 1.00 28.03 327 GLY A N 1
ATOM 644 C CA . GLY A 1 93 ? 41.462 43.322 30.014 1.00 35.41 327 GLY A CA 1
ATOM 645 C C . GLY A 1 93 ? 41.215 42.528 28.737 1.00 27.15 327 GLY A C 1
ATOM 646 O O . GLY A 1 93 ? 40.076 42.300 28.302 1.00 24.48 327 GLY A O 1
ATOM 647 N N . ALA A 1 94 ? 42.313 42.074 28.145 1.00 21.15 328 ALA A N 1
ATOM 648 C CA . ALA A 1 94 ? 42.252 41.456 26.829 1.00 21.81 328 ALA A CA 1
ATOM 649 C C . ALA A 1 94 ? 41.321 40.240 26.794 1.00 24.22 328 ALA A C 1
ATOM 650 O O . ALA A 1 94 ? 40.666 40.010 25.772 1.00 26.44 328 ALA A O 1
ATOM 652 N N . GLU A 1 95 ? 41.237 39.456 27.878 1.00 25.16 329 GLU A N 1
ATOM 653 C CA . GLU A 1 95 ? 40.495 38.195 27.781 1.00 27.85 329 GLU A CA 1
ATOM 654 C C . GLU A 1 95 ? 38.981 38.353 27.874 1.00 28.78 329 GLU A C 1
ATOM 655 O O . GLU A 1 95 ? 38.266 37.474 27.396 1.00 34.17 329 GLU A O 1
ATOM 661 N N . LYS A 1 96 ? 38.477 39.448 28.449 1.00 21.72 330 LYS A N 1
ATOM 662 C CA . LYS A 1 96 ? 37.041 39.709 28.489 1.00 24.43 330 LYS A CA 1
ATOM 663 C C . LYS A 1 96 ? 36.622 40.825 27.541 1.00 19.62 330 LYS A C 1
ATOM 664 O O . LYS A 1 96 ? 35.435 41.066 27.365 1.00 21.73 330 LYS A O 1
ATOM 670 N N . TYR A 1 97 ? 37.571 41.514 26.934 1.00 17.19 331 TYR A N 1
ATOM 671 C CA . TYR A 1 97 ? 37.279 42.670 26.101 1.00 16.41 331 TYR A CA 1
ATOM 672 C C . TYR A 1 97 ? 36.480 42.294 24.858 1.00 17.99 331 TYR A C 1
ATOM 673 O O . TYR A 1 97 ? 36.723 41.266 24.219 1.00 20.23 331 TYR A O 1
ATOM 682 N N . ASP A 1 98 ? 35.543 43.170 24.482 1.00 19.95 332 ASP A N 1
ATOM 683 C CA . ASP A 1 98 ? 34.773 43.039 23.240 1.00 21.96 332 ASP A CA 1
ATOM 684 C C . ASP A 1 98 ? 34.746 44.399 22.543 1.00 24.16 332 ASP A C 1
ATOM 685 O O . ASP A 1 98 ? 34.224 45.374 23.097 1.00 19.60 332 ASP A O 1
ATOM 690 N N . VAL A 1 99 ? 35.361 44.498 21.357 1.00 19.68 333 VAL A N 1
ATOM 691 C CA . VAL A 1 99 ? 35.435 45.796 20.703 1.00 21.51 333 VAL A CA 1
ATOM 692 C C . VAL A 1 99 ? 34.028 46.362 20.445 1.00 21.28 333 VAL A C 1
ATOM 693 O O . VAL A 1 99 ? 33.809 47.602 20.517 1.00 22.38 333 VAL A O 1
ATOM 697 N N . ASP A 1 100 ? 33.057 45.490 20.196 1.00 17.05 334 ASP A N 1
ATOM 698 C CA . ASP A 1 100 ? 31.738 45.967 19.787 1.00 17.14 334 ASP A CA 1
ATOM 699 C C . ASP A 1 100 ? 31.003 46.650 20.916 1.00 24.57 334 ASP A C 1
ATOM 700 O O . ASP A 1 100 ? 30.048 47.387 20.643 1.00 21.60 334 ASP A O 1
ATOM 705 N N . THR A 1 101 ? 31.371 46.383 22.169 1.00 17.68 335 THR A N 1
ATOM 706 C CA . THR A 1 101 ? 30.631 46.936 23.297 1.00 15.74 335 THR A CA 1
ATOM 707 C C . THR A 1 101 ? 31.519 47.703 24.267 1.00 16.27 335 THR A C 1
ATOM 708 O O . THR A 1 101 ? 31.061 48.025 25.361 1.00 15.78 335 THR A O 1
ATOM 712 N N . ALA A 1 102 ? 32.723 48.074 23.862 1.00 14.51 336 ALA A N 1
ATOM 713 C CA . ALA A 1 102 ? 33.607 48.836 24.739 1.00 12.94 336 ALA A CA 1
ATOM 714 C C . ALA A 1 102 ? 33.017 50.202 25.092 1.00 13.52 336 ALA A C 1
ATOM 715 O O . ALA A 1 102 ? 33.295 50.723 26.195 1.00 15.51 336 ALA A O 1
ATOM 717 N N . ASP A 1 103 ? 32.180 50.769 24.205 1.00 15.27 337 ASP A N 1
ATOM 718 C CA . ASP A 1 103 ? 31.653 52.116 24.464 1.00 12.94 337 ASP A CA 1
ATOM 719 C C . ASP A 1 103 ? 30.759 52.121 25.717 1.00 14.23 337 ASP A C 1
ATOM 720 O O . ASP A 1 103 ? 30.525 53.198 26.280 1.00 16.99 337 ASP A O 1
ATOM 725 N N . TYR A 1 104 ? 30.244 50.977 26.155 1.00 11.86 338 TYR A N 1
ATOM 726 C CA . TYR A 1 104 ? 29.211 50.897 27.169 1.00 12.12 338 TYR A CA 1
ATOM 727 C C . TYR A 1 104 ? 29.765 50.829 28.584 1.00 13.62 338 TYR A C 1
ATOM 728 O O . TYR A 1 104 ? 28.979 50.920 29.544 1.00 17.38 338 TYR A O 1
ATOM 737 N N . HIS A 1 105 ? 31.076 50.690 28.722 1.00 11.59 339 HIS A N 1
ATOM 738 C CA . HIS A 1 105 ? 31.698 50.518 30.029 1.00 11.75 339 HIS A CA 1
ATOM 739 C C . HIS A 1 105 ? 32.423 51.785 30.432 1.00 13.21 339 HIS A C 1
ATOM 740 O O . HIS A 1 105 ? 33.056 52.448 29.616 1.00 12.83 339 HIS A O 1
ATOM 747 N N . GLU A 1 106 ? 32.403 52.072 31.732 1.00 12.35 340 GLU A N 1
ATOM 748 C CA . GLU A 1 106 ? 33.303 53.063 32.309 1.00 12.23 340 GLU A CA 1
ATOM 749 C C . GLU A 1 106 ? 34.737 52.674 31.965 1.00 12.41 340 GLU A C 1
ATOM 750 O O . GLU A 1 106 ? 35.100 51.502 32.159 1.00 13.48 340 GLU A O 1
ATOM 756 N N . ASN A 1 107 ? 35.541 53.632 31.519 1.00 10.98 341 ASN A N 1
ATOM 757 C CA . ASN A 1 107 ? 36.960 53.385 31.234 1.00 9.28 341 ASN A CA 1
ATOM 758 C C . ASN A 1 107 ? 37.800 54.234 32.170 1.00 9.91 341 ASN A C 1
ATOM 759 O O . ASN A 1 107 ? 37.269 54.971 33.020 1.00 11.32 341 ASN A O 1
ATOM 764 N N . VAL A 1 108 ? 39.120 53.993 32.116 1.00 9.25 342 VAL A N 1
ATOM 765 C CA . VAL A 1 108 ? 39.960 54.608 33.156 1.00 10.27 342 VAL A CA 1
ATOM 766 C C . VAL A 1 108 ? 39.950 56.133 33.050 1.00 10.32 342 VAL A C 1
ATOM 767 O O . VAL A 1 108 ? 40.127 56.841 34.069 1.00 11.78 342 VAL A O 1
ATOM 771 N N . ILE A 1 109 ? 39.768 56.663 31.826 1.00 10.09 343 ILE A N 1
ATOM 772 C CA A ILE A 1 109 ? 39.681 58.115 31.624 0.61 10.03 343 ILE A CA 1
ATOM 773 C CA B ILE A 1 109 ? 39.717 58.117 31.693 0.39 8.67 343 ILE A CA 1
ATOM 774 C C . ILE A 1 109 ? 38.416 58.675 32.273 1.00 12.34 343 ILE A C 1
ATOM 775 O O . ILE A 1 109 ? 38.422 59.732 32.934 1.00 12.72 343 ILE A O 1
ATOM 784 N N . ASP A 1 110 ? 37.303 57.945 32.147 1.00 11.06 344 ASP A N 1
ATOM 785 C CA . ASP A 1 110 ? 36.090 58.353 32.855 1.00 11.25 344 ASP A CA 1
ATOM 786 C C . ASP A 1 110 ? 36.347 58.441 34.360 1.00 11.61 344 ASP A C 1
ATOM 787 O O . ASP A 1 110 ? 35.881 59.383 35.039 1.00 13.66 344 ASP A O 1
ATOM 792 N N . THR A 1 111 ? 37.001 57.411 34.935 1.00 11.70 345 THR A N 1
ATOM 793 C CA . THR A 1 111 ? 37.259 57.441 36.374 1.00 11.74 345 THR A CA 1
ATOM 794 C C . THR A 1 111 ? 38.102 58.642 36.761 1.00 10.83 345 THR A C 1
ATOM 795 O O . THR A 1 111 ? 37.748 59.373 37.703 1.00 13.18 345 THR A O 1
ATOM 799 N N . LEU A 1 112 ? 39.222 58.869 36.040 1.00 11.01 346 LEU A N 1
ATOM 800 C CA . LEU A 1 112 ? 40.135 59.959 36.403 1.00 12.38 346 LEU A CA 1
ATOM 801 C C . LEU A 1 112 ? 39.412 61.309 36.277 1.00 11.78 346 LEU A C 1
ATOM 802 O O . LEU A 1 112 ? 39.553 62.183 37.139 1.00 13.52 346 LEU A O 1
ATOM 807 N N . ASP A 1 113 ? 38.630 61.491 35.187 1.00 11.87 347 ASP A N 1
ATOM 808 C CA . ASP A 1 113 ? 37.882 62.729 35.030 1.00 12.29 347 ASP A CA 1
ATOM 809 C C . ASP A 1 113 ? 36.885 62.925 36.162 1.00 13.40 347 ASP A C 1
ATOM 810 O O . ASP A 1 113 ? 36.756 64.043 36.692 1.00 14.31 347 ASP A O 1
ATOM 815 N N . ARG A 1 114 ? 36.207 61.850 36.600 1.00 12.78 348 ARG A N 1
ATOM 816 C CA . ARG A 1 114 ? 35.228 62.000 37.682 1.00 13.34 348 ARG A CA 1
ATOM 817 C C . ARG A 1 114 ? 35.900 62.470 38.965 1.00 14.29 348 ARG A C 1
ATOM 818 O O . ARG A 1 114 ? 35.310 63.231 39.750 1.00 17.99 348 ARG A O 1
ATOM 826 N N . LEU A 1 115 ? 37.131 62.051 39.178 1.00 14.19 349 LEU A N 1
ATOM 827 C CA . LEU A 1 115 ? 37.867 62.369 40.382 1.00 15.54 349 LEU A CA 1
ATOM 828 C C . LEU A 1 115 ? 38.600 63.699 40.269 1.00 15.55 349 LEU A C 1
ATOM 829 O O . LEU A 1 115 ? 39.245 64.121 41.235 1.00 21.23 349 LEU A O 1
ATOM 834 N N . GLY A 1 116 ? 38.464 64.400 39.145 1.00 15.71 350 GLY A N 1
ATOM 835 C CA . GLY A 1 116 ? 39.009 65.735 39.041 1.00 16.17 350 GLY A CA 1
ATOM 836 C C . GLY A 1 116 ? 40.348 65.856 38.351 1.00 15.70 350 GLY A C 1
ATOM 837 O O . GLY A 1 116 ? 40.950 66.947 38.393 1.00 16.85 350 GLY A O 1
ATOM 838 N N . VAL A 1 117 ? 40.859 64.789 37.748 1.00 11.87 351 VAL A N 1
ATOM 839 C CA . VAL A 1 117 ? 42.059 64.917 36.932 1.00 10.77 351 VAL A CA 1
ATOM 840 C C . VAL A 1 117 ? 41.684 65.631 35.636 1.00 13.47 351 VAL A C 1
ATOM 841 O O . VAL A 1 117 ? 40.681 65.296 34.999 1.00 14.37 351 VAL A O 1
ATOM 845 N N . ALA A 1 118 ? 42.475 66.637 35.247 1.00 11.56 352 ALA A N 1
ATOM 846 C CA . ALA A 1 118 ? 42.233 67.394 33.995 1.00 10.88 352 ALA A CA 1
ATOM 847 C C . ALA A 1 118 ? 42.843 66.638 32.827 1.00 14.36 352 ALA A C 1
ATOM 848 O O . ALA A 1 118 ? 44.073 66.501 32.748 1.00 17.40 352 ALA A O 1
ATOM 850 N N . ILE A 1 119 ? 42.026 66.127 31.916 1.00 11.09 353 ILE A N 1
ATOM 851 C CA . ILE A 1 119 ? 42.475 65.243 30.862 1.00 10.65 353 ILE A CA 1
ATOM 852 C C . ILE A 1 119 ? 42.497 65.987 29.522 1.00 9.66 353 ILE A C 1
ATOM 853 O O . ILE A 1 119 ? 41.521 66.675 29.175 1.00 11.49 353 ILE A O 1
ATOM 858 N N . LEU A 1 120 ? 43.594 65.843 28.767 1.00 8.86 354 LEU A N 1
ATOM 859 C CA . LEU A 1 120 ? 43.685 66.332 27.399 1.00 9.53 354 LEU A CA 1
ATOM 860 C C . LEU A 1 120 ? 44.111 65.172 26.524 1.00 7.56 354 LEU A C 1
ATOM 861 O O . LEU A 1 120 ? 45.066 64.459 26.864 1.00 9.31 354 LEU A O 1
ATOM 866 N N . TRP A 1 121 ? 43.398 64.955 25.413 1.00 7.51 355 TRP A N 1
ATOM 867 C CA . TRP A 1 121 ? 43.762 63.908 24.450 1.00 7.10 355 TRP A CA 1
ATOM 868 C C . TRP A 1 121 ? 44.040 64.588 23.110 1.00 8.39 355 TRP A C 1
ATOM 869 O O . TRP A 1 121 ? 43.129 65.180 22.520 1.00 8.79 355 TRP A O 1
ATOM 880 N N . ARG A 1 122 ? 45.288 64.502 22.643 1.00 7.54 356 ARG A N 1
ATOM 881 C CA . ARG A 1 122 ? 45.627 65.007 21.308 1.00 6.88 356 ARG A CA 1
ATOM 882 C C . ARG A 1 122 ? 45.862 63.827 20.386 1.00 8.51 356 ARG A C 1
ATOM 883 O O . ARG A 1 122 ? 46.540 62.868 20.773 1.00 8.22 356 ARG A O 1
ATOM 891 N N . ASP A 1 123 ? 45.316 63.888 19.168 1.00 8.32 357 ASP A N 1
ATOM 892 C CA . ASP A 1 123 ? 45.289 62.697 18.333 1.00 7.43 357 ASP A CA 1
ATOM 893 C C . ASP A 1 123 ? 45.831 63.000 16.936 1.00 7.88 357 ASP A C 1
ATOM 894 O O . ASP A 1 123 ? 45.248 63.797 16.171 1.00 9.86 357 ASP A O 1
ATOM 899 N N . ASN A 1 124 ? 46.971 62.387 16.603 1.00 6.93 358 ASN A N 1
ATOM 900 C CA . ASN A 1 124 ? 47.505 62.457 15.252 1.00 8.91 358 ASN A CA 1
ATOM 901 C C . ASN A 1 124 ? 47.431 61.086 14.566 1.00 10.79 358 ASN A C 1
ATOM 902 O O . ASN A 1 124 ? 48.373 60.668 13.876 1.00 13.04 358 ASN A O 1
ATOM 907 N N . ASN A 1 125 ? 46.346 60.339 14.797 1.00 8.69 359 ASN A N 1
ATOM 908 C CA . ASN A 1 125 ? 46.304 58.964 14.314 1.00 9.09 359 ASN A CA 1
ATOM 909 C C . ASN A 1 125 ? 44.986 58.679 13.618 1.00 11.76 359 ASN A C 1
ATOM 910 O O . ASN A 1 125 ? 44.958 58.289 12.452 1.00 14.50 359 ASN A O 1
ATOM 915 N N . SER A 1 126 ? 43.889 58.903 14.341 1.00 9.72 360 SER A N 1
ATOM 916 C CA . SER A 1 126 ? 42.561 58.509 13.907 1.00 11.50 360 SER A CA 1
ATOM 917 C C . SER A 1 126 ? 41.623 59.210 14.886 1.00 12.31 360 SER A C 1
ATOM 918 O O . SER A 1 126 ? 41.205 60.354 14.644 1.00 14.81 360 SER A O 1
ATOM 921 N N . ASP A 1 127 ? 41.384 58.621 16.036 1.00 10.37 361 ASP A N 1
ATOM 922 C CA . ASP A 1 127 ? 40.706 59.294 17.138 1.00 11.27 361 ASP A CA 1
ATOM 923 C C . ASP A 1 127 ? 40.884 58.410 18.366 1.00 12.00 361 ASP A C 1
ATOM 924 O O . ASP A 1 127 ? 41.664 57.442 18.345 1.00 9.85 361 ASP A O 1
ATOM 929 N N . SER A 1 128 ? 40.194 58.728 19.450 1.00 9.73 362 SER A N 1
ATOM 930 C CA . SER A 1 128 ? 40.397 57.954 20.673 1.00 11.34 362 SER A CA 1
ATOM 931 C C . SER A 1 128 ? 39.601 56.647 20.664 1.00 9.38 362 SER A C 1
ATOM 932 O O . SER A 1 128 ? 39.568 55.956 21.703 1.00 10.20 362 SER A O 1
ATOM 935 N N . LYS A 1 129 ? 38.934 56.281 19.557 1.00 8.53 363 LYS A N 1
ATOM 936 C CA . LYS A 1 129 ? 38.246 55.001 19.442 1.00 9.41 363 LYS A CA 1
ATOM 937 C C . LYS A 1 129 ? 37.178 54.851 20.535 1.00 11.26 363 LYS A C 1
ATOM 938 O O . LYS A 1 129 ? 36.980 53.771 21.122 1.00 13.30 363 LYS A O 1
ATOM 944 N N . GLY A 1 130 ? 36.551 55.989 20.851 1.00 9.49 364 GLY A N 1
ATOM 945 C CA . GLY A 1 130 ? 35.459 56.010 21.820 1.00 10.45 364 GLY A CA 1
ATOM 946 C C . GLY A 1 130 ? 35.877 56.373 23.216 1.00 12.26 364 GLY A C 1
ATOM 947 O O . GLY A 1 130 ? 34.986 56.647 24.042 1.00 12.62 364 GLY A O 1
ATOM 948 N N . VAL A 1 131 ? 37.197 56.339 23.524 1.00 9.98 365 VAL A N 1
ATOM 949 C CA . VAL A 1 131 ? 37.588 56.460 24.925 1.00 9.81 365 VAL A CA 1
ATOM 950 C C . VAL A 1 131 ? 37.166 57.823 25.494 1.00 11.84 365 VAL A C 1
ATOM 951 O O . VAL A 1 131 ? 36.826 57.945 26.685 1.00 11.29 365 VAL A O 1
ATOM 955 N N . MET A 1 132 ? 37.262 58.878 24.701 1.00 9.43 366 MET A N 1
ATOM 956 C CA . MET A 1 132 ? 36.979 60.239 25.165 1.00 8.38 366 MET A CA 1
ATOM 957 C C . MET A 1 132 ? 35.498 60.657 24.998 1.00 10.77 366 MET A C 1
ATOM 958 O O . MET A 1 132 ? 35.147 61.822 25.306 1.00 11.19 366 MET A O 1
ATOM 963 N N . ASN A 1 133 ? 34.607 59.750 24.592 1.00 10.40 367 ASN A N 1
ATOM 964 C CA . ASN A 1 133 ? 33.279 60.187 24.154 1.00 12.08 367 ASN A CA 1
ATOM 965 C C . ASN A 1 133 ? 32.414 60.776 25.259 1.00 11.34 367 ASN A C 1
ATOM 966 O O . ASN A 1 133 ? 31.575 61.629 24.945 1.00 13.65 367 ASN A O 1
ATOM 971 N N . ARG A 1 134 ? 32.629 60.403 26.524 1.00 11.04 368 ARG A N 1
ATOM 972 C CA . ARG A 1 134 ? 31.807 60.956 27.592 1.00 12.21 368 ARG A CA 1
ATOM 973 C C . ARG A 1 134 ? 32.382 62.249 28.172 1.00 13.53 368 ARG A C 1
ATOM 974 O O . ARG A 1 134 ? 31.674 62.908 28.980 1.00 18.27 368 ARG A O 1
ATOM 982 N N . LEU A 1 135 ? 33.580 62.633 27.773 1.00 11.03 369 LEU A N 1
ATOM 983 C CA . LEU A 1 135 ? 34.131 63.904 28.285 1.00 11.60 369 LEU A CA 1
ATOM 984 C C . LEU A 1 135 ? 33.787 65.023 27.318 1.00 10.59 369 LEU A C 1
ATOM 985 O O . LEU A 1 135 ? 33.553 64.792 26.127 1.00 11.67 369 LEU A O 1
ATOM 990 N N . PRO A 1 136 ? 33.816 66.262 27.775 1.00 10.98 370 PRO A N 1
ATOM 991 C CA . PRO A 1 136 ? 33.558 67.397 26.875 1.00 10.40 370 PRO A CA 1
ATOM 992 C C . PRO A 1 136 ? 34.449 67.354 25.648 1.00 9.98 370 PRO A C 1
ATOM 993 O O . PRO A 1 136 ? 35.645 67.023 25.712 1.00 10.27 370 PRO A O 1
ATOM 997 N N . ALA A 1 137 ? 33.833 67.745 24.528 1.00 10.48 371 ALA A N 1
ATOM 998 C CA . ALA A 1 137 ? 34.549 67.795 23.259 1.00 9.17 371 ALA A CA 1
ATOM 999 C C . ALA A 1 137 ? 35.838 68.612 23.332 1.00 8.78 371 ALA A C 1
ATOM 1000 O O . ALA A 1 137 ? 36.822 68.260 22.671 1.00 9.43 371 ALA A O 1
ATOM 1002 N N . LYS A 1 138 ? 35.826 69.705 24.124 1.00 8.99 372 LYS A N 1
ATOM 1003 C CA . LYS A 1 138 ? 37.036 70.542 24.140 1.00 9.85 372 LYS A CA 1
ATOM 1004 C C . LYS A 1 138 ? 38.243 69.842 24.742 1.00 10.66 372 LYS A C 1
ATOM 1005 O O . LYS A 1 138 ? 39.363 70.367 24.593 1.00 13.18 372 LYS A O 1
ATOM 1011 N N . GLN A 1 139 ? 38.080 68.673 25.401 1.00 8.59 373 GLN A N 1
ATOM 1012 C CA . GLN A 1 139 ? 39.228 67.953 25.948 1.00 7.78 373 GLN A CA 1
ATOM 1013 C C . GLN A 1 139 ? 39.865 67.014 24.958 1.00 7.78 373 GLN A C 1
ATOM 1014 O O . GLN A 1 139 ? 40.913 66.420 25.270 1.00 10.16 373 GLN A O 1
ATOM 1020 N N . TYR A 1 140 ? 39.289 66.878 23.761 1.00 8.58 374 TYR A N 1
ATOM 1021 C CA . TYR A 1 140 ? 39.868 66.105 22.680 1.00 8.22 374 TYR A CA 1
ATOM 1022 C C . TYR A 1 140 ? 40.237 67.042 21.535 1.00 8.12 374 TYR A C 1
ATOM 1023 O O . TYR A 1 140 ? 39.434 67.933 21.159 1.00 10.23 374 TYR A O 1
ATOM 1032 N N . GLN A 1 141 ? 41.439 66.890 21.013 1.00 9.29 375 GLN A N 1
ATOM 1033 C CA . GLN A 1 141 ? 41.900 67.783 19.941 1.00 8.58 375 GLN A CA 1
ATOM 1034 C C . GLN A 1 141 ? 42.460 66.981 18.771 1.00 7.74 375 GLN A C 1
ATOM 1035 O O . GLN A 1 141 ? 43.364 66.136 18.953 1.00 8.54 375 GLN A O 1
ATOM 1041 N N . ASP A 1 142 ? 41.953 67.301 17.574 1.00 8.29 376 ASP A N 1
ATOM 1042 C CA . ASP A 1 142 ? 42.411 66.650 16.353 1.00 8.82 376 ASP A CA 1
ATOM 1043 C C . ASP A 1 142 ? 43.733 67.284 15.916 1.00 7.76 376 ASP A C 1
ATOM 1044 O O . ASP A 1 142 ? 43.794 68.504 15.631 1.00 9.84 376 ASP A O 1
ATOM 1049 N N . TYR A 1 143 ? 44.775 66.442 15.895 1.00 6.87 377 TYR A N 1
ATOM 1050 C CA . TYR A 1 143 ? 46.099 66.876 15.476 1.00 7.64 377 TYR A CA 1
ATOM 1051 C C . TYR A 1 143 ? 46.522 66.189 14.189 1.00 7.35 377 TYR A C 1
ATOM 1052 O O . TYR A 1 143 ? 47.715 66.221 13.864 1.00 9.80 377 TYR A O 1
ATOM 1061 N N . LYS A 1 144 ? 45.610 65.519 13.471 1.00 8.00 378 LYS A N 1
ATOM 1062 C CA . LYS A 1 144 ? 45.981 64.961 12.166 1.00 9.92 378 LYS A CA 1
ATOM 1063 C C . LYS A 1 144 ? 45.647 65.899 11.020 1.00 7.96 378 LYS A C 1
ATOM 1064 O O . LYS A 1 144 ? 45.880 65.574 9.849 1.00 11.20 378 LYS A O 1
ATOM 1070 N N . ASN A 1 145 ? 45.093 67.083 11.360 1.00 7.64 379 ASN A N 1
ATOM 1071 C CA . ASN A 1 145 ? 44.760 68.116 10.398 1.00 8.07 379 ASN A CA 1
ATOM 1072 C C . ASN A 1 145 ? 45.376 69.437 10.862 1.00 8.72 379 ASN A C 1
ATOM 1073 O O . ASN A 1 145 ? 45.500 69.699 12.070 1.00 9.74 379 ASN A O 1
ATOM 1078 N N . SER A 1 146 ? 45.735 70.261 9.888 1.00 8.59 380 SER A N 1
ATOM 1079 C CA . SER A 1 146 ? 46.214 71.613 10.185 1.00 9.24 380 SER A CA 1
ATOM 1080 C C . SER A 1 146 ? 45.012 72.495 10.602 1.00 11.61 380 SER A C 1
ATOM 1081 O O . SER A 1 146 ? 43.834 72.134 10.411 1.00 9.70 380 SER A O 1
ATOM 1084 N N . PRO A 1 147 ? 45.250 73.689 11.114 1.00 11.64 381 PRO A N 1
ATOM 1085 C CA . PRO A 1 147 ? 44.118 74.534 11.505 1.00 10.53 381 PRO A CA 1
ATOM 1086 C C . PRO A 1 147 ? 43.157 74.853 10.371 1.00 11.19 381 PRO A C 1
ATOM 1087 O O . PRO A 1 147 ? 41.927 74.870 10.595 1.00 12.44 381 PRO A O 1
ATOM 1091 N N . LEU A 1 148 ? 43.647 75.175 9.157 1.00 10.95 382 LEU A N 1
ATOM 1092 C CA . LEU A 1 148 ? 42.730 75.500 8.073 1.00 10.42 382 LEU A CA 1
ATOM 1093 C C . LEU A 1 148 ? 41.936 74.290 7.625 1.00 11.62 382 LEU A C 1
ATOM 1094 O O . LEU A 1 148 ? 40.881 74.470 7.015 1.00 15.10 382 LEU A O 1
ATOM 1099 N N . GLN A 1 149 ? 42.450 73.084 7.910 1.00 9.94 383 GLN A N 1
ATOM 1100 C CA A GLN A 1 149 ? 41.754 71.818 7.650 0.52 17.95 383 GLN A CA 1
ATOM 1101 C CA B GLN A 1 149 ? 41.655 71.893 7.587 0.48 8.53 383 GLN A CA 1
ATOM 1102 C C . GLN A 1 149 ? 40.743 71.507 8.731 1.00 11.83 383 GLN A C 1
ATOM 1103 O O . GLN A 1 149 ? 40.008 70.526 8.597 1.00 11.97 383 GLN A O 1
ATOM 1114 N N . GLY A 1 150 ? 40.717 72.275 9.813 1.00 10.30 384 GLY A N 1
ATOM 1115 C CA . GLY A 1 150 ? 39.792 72.019 10.905 1.00 9.97 384 GLY A CA 1
ATOM 1116 C C . GLY A 1 150 ? 40.407 71.397 12.133 1.00 10.42 384 GLY A C 1
ATOM 1117 O O . GLY A 1 150 ? 39.687 71.128 13.120 1.00 11.90 384 GLY A O 1
ATOM 1118 N N . GLY A 1 151 ? 41.733 71.147 12.122 1.00 9.04 385 GLY A N 1
ATOM 1119 C CA . GLY A 1 151 ? 42.399 70.595 13.299 1.00 8.45 385 GLY A CA 1
ATOM 1120 C C . GLY A 1 151 ? 43.225 71.671 13.981 1.00 9.37 385 GLY A C 1
ATOM 1121 O O . GLY A 1 151 ? 42.910 72.856 13.933 1.00 11.33 385 GLY A O 1
ATOM 1122 N N . ASN A 1 152 ? 44.330 71.208 14.598 1.00 8.97 386 ASN A N 1
ATOM 1123 C CA . ASN A 1 152 ? 45.125 72.098 15.453 1.00 10.71 386 ASN A CA 1
ATOM 1124 C C . ASN A 1 152 ? 46.615 71.994 15.211 1.00 9.06 386 ASN A C 1
ATOM 1125 O O . ASN A 1 152 ? 47.383 72.766 15.818 1.00 10.78 386 ASN A O 1
ATOM 1130 N N . ASN A 1 153 ? 47.069 71.102 14.337 1.00 8.43 387 ASN A N 1
ATOM 1131 C CA . ASN A 1 153 ? 48.507 70.839 14.278 1.00 7.77 387 ASN A CA 1
ATOM 1132 C C . ASN A 1 153 ? 49.224 71.868 13.406 1.00 8.83 387 ASN A C 1
ATOM 1133 O O . ASN A 1 153 ? 48.889 72.023 12.235 1.00 11.03 387 ASN A O 1
ATOM 1138 N N . THR A 1 154 ? 50.209 72.573 13.997 1.00 7.55 388 THR A N 1
ATOM 1139 C CA . THR A 1 154 ? 50.994 73.590 13.298 1.00 8.36 388 THR A CA 1
ATOM 1140 C C . THR A 1 154 ? 52.215 73.037 12.593 1.00 9.44 388 THR A C 1
ATOM 1141 O O . THR A 1 154 ? 52.960 73.819 11.962 1.00 11.66 388 THR A O 1
ATOM 1145 N N . ILE A 1 155 ? 52.459 71.710 12.681 1.00 9.73 389 ILE A N 1
ATOM 1146 C CA . ILE A 1 155 ? 53.599 71.076 12.019 1.00 10.60 389 ILE A CA 1
ATOM 1147 C C . ILE A 1 155 ? 53.097 70.037 11.022 1.00 10.83 389 ILE A C 1
ATOM 1148 O O . ILE A 1 155 ? 53.279 68.816 11.200 1.00 12.33 389 ILE A O 1
ATOM 1153 N N . CYS A 1 156 ? 52.553 70.511 9.911 1.00 10.31 390 CYS A N 1
ATOM 1154 C CA . CYS A 1 156 ? 52.118 69.619 8.832 1.00 12.98 390 CYS A CA 1
ATOM 1155 C C . CYS A 1 156 ? 52.776 69.938 7.527 1.00 15.40 390 CYS A C 1
ATOM 1156 O O . CYS A 1 156 ? 52.574 69.189 6.555 1.00 14.36 390 CYS A O 1
ATOM 1159 N N . HIS A 1 157 ? 53.538 71.032 7.435 1.00 11.66 391 HIS A N 1
ATOM 1160 C CA . HIS A 1 157 ? 54.035 71.482 6.120 1.00 11.59 391 HIS A CA 1
ATOM 1161 C C . HIS A 1 157 ? 55.558 71.433 6.056 1.00 15.15 391 HIS A C 1
ATOM 1162 O O . HIS A 1 157 ? 56.199 72.151 5.275 1.00 18.75 391 HIS A O 1
ATOM 1169 N N . THR A 1 158 ? 56.153 70.519 6.817 1.00 13.87 392 THR A N 1
ATOM 1170 C CA . THR A 1 158 ? 57.583 70.279 6.825 1.00 14.20 392 THR A CA 1
ATOM 1171 C C . THR A 1 158 ? 57.992 69.132 5.904 1.00 15.17 392 THR A C 1
ATOM 1172 O O . THR A 1 158 ? 59.161 68.700 5.942 1.00 17.86 392 THR A O 1
ATOM 1176 N N . ASN A 1 159 ? 57.079 68.634 5.083 1.00 13.73 393 ASN A N 1
ATOM 1177 C CA . ASN A 1 159 ? 57.324 67.502 4.205 1.00 14.17 393 ASN A CA 1
ATOM 1178 C C . ASN A 1 159 ? 56.412 67.654 2.992 1.00 17.48 393 ASN A C 1
ATOM 1179 O O . ASN A 1 159 ? 55.356 68.299 3.070 1.00 16.28 393 ASN A O 1
ATOM 1184 N N . PRO A 1 160 ? 56.730 66.982 1.892 1.00 16.87 394 PRO A N 1
ATOM 1185 C CA . PRO A 1 160 ? 55.977 67.187 0.651 1.00 17.59 394 PRO A CA 1
ATOM 1186 C C . PRO A 1 160 ? 54.624 66.509 0.630 1.00 17.11 394 PRO A C 1
ATOM 1187 O O . PRO A 1 160 ? 53.846 66.743 -0.318 1.00 19.79 394 PRO A O 1
ATOM 1191 N N . TYR A 1 161 ? 54.288 65.704 1.645 1.00 13.37 395 TYR A N 1
ATOM 1192 C CA . TYR A 1 161 ? 53.019 65.007 1.706 1.00 14.95 395 TYR A CA 1
ATOM 1193 C C . TYR A 1 161 ? 52.003 65.821 2.483 1.00 14.43 395 TYR A C 1
ATOM 1194 O O . TYR A 1 161 ? 50.865 65.400 2.607 1.00 16.04 395 TYR A O 1
ATOM 1203 N N . ASP A 1 162 ? 52.434 66.987 3.034 1.00 14.40 396 ASP A N 1
ATOM 1204 C CA . ASP A 1 162 ? 51.593 67.804 3.903 1.00 14.03 396 ASP A CA 1
ATOM 1205 C C . ASP A 1 162 ? 51.036 66.974 5.052 1.00 11.85 396 ASP A C 1
ATOM 1206 O O . ASP A 1 162 ? 49.917 67.183 5.530 1.00 15.91 396 ASP A O 1
ATOM 1211 N N . GLU A 1 163 ? 51.845 66.026 5.535 1.00 11.27 397 GLU A N 1
ATOM 1212 C CA . GLU A 1 163 ? 51.381 65.143 6.613 1.00 11.04 397 GLU A CA 1
ATOM 1213 C C . GLU A 1 163 ? 51.706 65.761 7.979 1.00 11.55 397 GLU A C 1
ATOM 1214 O O . GLU A 1 163 ? 52.855 66.140 8.241 1.00 10.70 397 GLU A O 1
ATOM 1220 N N . CYS A 1 164 ? 50.730 65.774 8.871 1.00 10.43 398 CYS A N 1
ATOM 1221 C CA . CYS A 1 164 ? 50.919 66.322 10.211 1.00 9.19 398 CYS A CA 1
ATOM 1222 C C . CYS A 1 164 ? 51.780 65.419 11.057 1.00 10.03 398 CYS A C 1
ATOM 1223 O O . CYS A 1 164 ? 51.667 64.177 11.002 1.00 10.52 398 CYS A O 1
ATOM 1226 N N . ARG A 1 165 ? 52.718 66.043 11.820 1.00 8.83 399 ARG A N 1
ATOM 1227 C CA . ARG A 1 165 ? 53.735 65.298 12.540 1.00 8.79 399 ARG A CA 1
ATOM 1228 C C . ARG A 1 165 ? 53.425 65.225 14.028 1.00 8.71 399 ARG A C 1
ATOM 1229 O O . ARG A 1 165 ? 52.840 66.134 14.636 1.00 9.60 399 ARG A O 1
ATOM 1237 N N . ASP A 1 166 ? 53.891 64.141 14.626 1.00 8.47 400 ASP A N 1
ATOM 1238 C CA . ASP A 1 166 ? 53.622 63.907 16.052 1.00 9.14 400 ASP A CA 1
ATOM 1239 C C . ASP A 1 166 ? 54.175 65.013 16.944 1.00 7.93 400 ASP A C 1
ATOM 1240 O O . ASP A 1 166 ? 53.516 65.396 17.936 1.00 9.47 400 ASP A O 1
ATOM 1245 N N . VAL A 1 167 ? 55.343 65.563 16.589 1.00 8.62 401 VAL A N 1
ATOM 1246 C CA . VAL A 1 167 ? 55.888 66.657 17.379 1.00 9.24 401 VAL A CA 1
ATOM 1247 C C . VAL A 1 167 ? 54.962 67.863 17.426 1.00 8.61 401 VAL A C 1
ATOM 1248 O O . VAL A 1 167 ? 55.082 68.672 18.348 1.00 9.63 401 VAL A O 1
ATOM 1252 N N . GLY A 1 168 ? 54.041 68.016 16.462 1.00 7.68 402 GLY A N 1
ATOM 1253 C CA . GLY A 1 168 ? 53.090 69.113 16.556 1.00 7.54 402 GLY A CA 1
ATOM 1254 C C . GLY A 1 168 ? 52.226 69.021 17.789 1.00 8.78 402 GLY A C 1
ATOM 1255 O O . GLY A 1 168 ? 51.712 70.049 18.243 1.00 8.89 402 GLY A O 1
ATOM 1256 N N . MET A 1 169 ? 52.008 67.789 18.310 1.00 8.30 403 MET A N 1
ATOM 1257 C CA . MET A 1 169 ? 51.209 67.630 19.516 1.00 8.26 403 MET A CA 1
ATOM 1258 C C . MET A 1 169 ? 51.920 68.150 20.759 1.00 8.35 403 MET A C 1
ATOM 1259 O O . MET A 1 169 ? 51.245 68.357 21.787 1.00 9.28 403 MET A O 1
ATOM 1264 N N . LEU A 1 170 ? 53.234 68.387 20.690 1.00 9.64 404 LEU A N 1
ATOM 1265 C CA . LEU A 1 170 ? 53.928 68.866 21.865 1.00 9.81 404 LEU A CA 1
ATOM 1266 C C . LEU A 1 170 ? 53.924 70.395 21.933 1.00 11.96 404 LEU A C 1
ATOM 1267 O O . LEU A 1 170 ? 54.375 70.962 22.949 1.00 14.39 404 LEU A O 1
ATOM 1272 N N . VAL A 1 171 ? 53.441 71.078 20.884 1.00 8.97 405 VAL A N 1
ATOM 1273 C CA . VAL A 1 171 ? 53.497 72.530 20.831 1.00 9.78 405 VAL A CA 1
ATOM 1274 C C . VAL A 1 171 ? 52.618 73.108 21.924 1.00 12.63 405 VAL A C 1
ATOM 1275 O O . VAL A 1 171 ? 51.432 72.758 22.044 1.00 12.01 405 VAL A O 1
ATOM 1279 N N . ASP A 1 172 ? 53.238 73.928 22.770 1.00 12.19 406 ASP A N 1
ATOM 1280 C CA . ASP A 1 172 ? 52.576 74.696 23.790 1.00 13.29 406 ASP A CA 1
ATOM 1281 C C . ASP A 1 172 ? 51.635 73.872 24.684 1.00 13.47 406 ASP A C 1
ATOM 1282 O O . ASP A 1 172 ? 50.539 74.311 25.039 1.00 14.76 406 ASP A O 1
ATOM 1287 N N . LEU A 1 173 ? 52.105 72.710 25.125 1.00 12.08 407 LEU A N 1
ATOM 1288 C CA . LEU A 1 173 ? 51.394 72.020 26.211 1.00 11.25 407 LEU A CA 1
ATOM 1289 C C . LEU A 1 173 ? 51.391 72.860 27.491 1.00 10.63 407 LEU A C 1
ATOM 1290 O O . LEU A 1 173 ? 50.561 72.581 28.395 1.00 12.97 407 LEU A O 1
ATOM 1295 N N . ASP A 1 174 ? 52.285 73.873 27.605 1.00 10.77 408 ASP A N 1
ATOM 1296 C CA . ASP A 1 174 ? 52.215 74.836 28.699 1.00 11.23 408 ASP A CA 1
ATOM 1297 C C . ASP A 1 174 ? 50.837 75.472 28.833 1.00 11.72 408 ASP A C 1
ATOM 1298 O O . ASP A 1 174 ? 50.468 75.883 29.938 1.00 14.13 408 ASP A O 1
ATOM 1303 N N . ASP A 1 175 ? 50.100 75.642 27.711 1.00 11.09 409 ASP A N 1
ATOM 1304 C CA . ASP A 1 175 ? 48.784 76.301 27.817 1.00 12.72 409 ASP A CA 1
ATOM 1305 C C . ASP A 1 175 ? 47.849 75.463 28.712 1.00 12.63 409 ASP A C 1
ATOM 1306 O O . ASP A 1 175 ? 47.216 76.013 29.615 1.00 13.43 409 ASP A O 1
ATOM 1311 N N . HIS A 1 176 ? 47.868 74.136 28.544 1.00 12.93 410 HIS A N 1
ATOM 1312 C CA A HIS A 1 176 ? 47.029 73.243 29.376 0.53 11.36 410 HIS A CA 1
ATOM 1313 C CA B HIS A 1 176 ? 47.009 73.303 29.382 0.47 14.01 410 HIS A CA 1
ATOM 1314 C C . HIS A 1 176 ? 47.499 73.252 30.826 1.00 13.50 410 HIS A C 1
ATOM 1315 O O . HIS A 1 176 ? 46.688 73.313 31.762 1.00 12.95 410 HIS A O 1
ATOM 1328 N N . VAL A 1 177 ? 48.814 73.195 31.056 1.00 12.57 411 VAL A N 1
ATOM 1329 C CA . VAL A 1 177 ? 49.311 73.254 32.432 1.00 13.89 411 VAL A CA 1
ATOM 1330 C C . VAL A 1 177 ? 48.899 74.549 33.127 1.00 15.24 411 VAL A C 1
ATOM 1331 O O . VAL A 1 177 ? 48.481 74.561 34.307 1.00 16.69 411 VAL A O 1
ATOM 1335 N N . LYS A 1 178 ? 49.013 75.670 32.434 1.00 14.75 412 LYS A N 1
ATOM 1336 C CA . LYS A 1 178 ? 48.684 76.937 33.066 1.00 17.35 412 LYS A CA 1
ATOM 1337 C C . LYS A 1 178 ? 47.181 77.099 33.320 1.00 14.60 412 LYS A C 1
ATOM 1338 O O . LYS A 1 178 ? 46.790 77.732 34.311 1.00 19.51 412 LYS A O 1
ATOM 1344 N N . ALA A 1 179 ? 46.363 76.476 32.491 1.00 14.31 413 ALA A N 1
ATOM 1345 C CA . ALA A 1 179 ? 44.905 76.509 32.683 1.00 16.05 413 ALA A CA 1
ATOM 1346 C C . ALA A 1 179 ? 44.447 75.618 33.830 1.00 18.44 413 ALA A C 1
ATOM 1347 O O . ALA A 1 179 ? 43.316 75.790 34.327 1.00 23.03 413 ALA A O 1
ATOM 1349 N N . HIS A 1 180 ? 45.295 74.720 34.316 1.00 16.51 414 HIS A N 1
ATOM 1350 C CA . HIS A 1 180 ? 44.891 73.755 35.351 1.00 15.48 414 HIS A CA 1
ATOM 1351 C C . HIS A 1 180 ? 45.814 73.811 36.549 1.00 23.03 414 HIS A C 1
ATOM 1352 O O . HIS A 1 180 ? 46.353 72.772 36.965 1.00 19.14 414 HIS A O 1
ATOM 1359 N N . ALA A 1 181 ? 45.980 75.023 37.109 1.00 24.10 415 ALA A N 1
ATOM 1360 C CA . ALA A 1 181 ? 46.863 75.189 38.244 1.00 24.29 415 ALA A CA 1
ATOM 1361 C C . ALA A 1 181 ? 46.356 74.337 39.391 1.00 24.14 415 ALA A C 1
ATOM 1362 O O . ALA A 1 181 ? 45.143 74.263 39.652 1.00 26.83 415 ALA A O 1
ATOM 1364 N N . ASN A 1 182 ? 47.295 73.750 40.122 1.00 23.92 416 ASN A N 1
ATOM 1365 C CA . ASN A 1 182 ? 46.975 73.004 41.323 1.00 25.01 416 ASN A CA 1
ATOM 1366 C C . ASN A 1 182 ? 46.058 71.840 41.055 1.00 23.69 416 ASN A C 1
ATOM 1367 O O . ASN A 1 182 ? 45.315 71.440 41.952 1.00 24.44 416 ASN A O 1
ATOM 1372 N N . GLN A 1 183 ? 46.046 71.303 39.843 1.00 20.75 417 GLN A N 1
ATOM 1373 C CA . GLN A 1 183 ? 45.251 70.125 39.572 1.00 15.79 417 GLN A CA 1
ATOM 1374 C C . GLN A 1 183 ? 46.153 69.049 38.984 1.00 12.83 417 GLN A C 1
ATOM 1375 O O . GLN A 1 183 ? 47.130 69.348 38.300 1.00 14.32 417 GLN A O 1
ATOM 1381 N N . ASP A 1 184 ? 45.771 67.794 39.209 1.00 12.38 418 ASP A N 1
ATOM 1382 C CA . ASP A 1 184 ? 46.411 66.671 38.532 1.00 12.10 418 ASP A CA 1
ATOM 1383 C C . ASP A 1 184 ? 46.027 66.701 37.060 1.00 12.68 418 ASP A C 1
ATOM 1384 O O . ASP A 1 184 ? 44.900 67.074 36.691 1.00 13.25 418 ASP A O 1
ATOM 1389 N N . ILE A 1 185 ? 46.953 66.268 36.187 1.00 11.17 419 ILE A N 1
ATOM 1390 C CA . ILE A 1 185 ? 46.787 66.380 34.749 1.00 9.16 419 ILE A CA 1
ATOM 1391 C C . ILE A 1 185 ? 47.267 65.086 34.078 1.00 10.08 419 ILE A C 1
ATOM 1392 O O . ILE A 1 185 ? 48.366 64.591 34.379 1.00 11.29 419 ILE A O 1
ATOM 1397 N N . LEU A 1 186 ? 46.451 64.556 33.162 1.00 9.12 420 LEU A N 1
ATOM 1398 C CA . LEU A 1 186 ? 46.832 63.487 32.247 1.00 9.20 420 LEU A CA 1
ATOM 1399 C C . LEU A 1 186 ? 46.745 64.029 30.826 1.00 9.57 420 LEU A C 1
ATOM 1400 O O . LEU A 1 186 ? 45.670 64.476 30.393 1.00 9.95 420 LEU A O 1
ATOM 1405 N N . ILE A 1 187 ? 47.831 63.911 30.060 1.00 8.91 421 ILE A N 1
ATOM 1406 C CA . ILE A 1 187 ? 47.853 64.264 28.641 1.00 8.72 421 ILE A CA 1
ATOM 1407 C C . ILE A 1 187 ? 48.072 62.972 27.882 1.00 8.40 421 ILE A C 1
ATOM 1408 O O . ILE A 1 187 ? 49.082 62.298 28.119 1.00 9.87 421 ILE A O 1
ATOM 1413 N N . VAL A 1 188 ? 47.150 62.598 26.988 1.00 8.32 422 VAL A N 1
ATOM 1414 C CA . VAL A 1 188 ? 47.337 61.454 26.110 1.00 7.56 422 VAL A CA 1
ATOM 1415 C C . VAL A 1 188 ? 47.717 61.990 24.735 1.00 8.71 422 VAL A C 1
ATOM 1416 O O . VAL A 1 188 ? 47.035 62.882 24.209 1.00 8.60 422 VAL A O 1
ATOM 1420 N N . LEU A 1 189 ? 48.804 61.469 24.171 1.00 8.69 423 LEU A N 1
ATOM 1421 C CA . LEU A 1 189 ? 49.258 61.866 22.820 1.00 8.72 423 LEU A CA 1
ATOM 1422 C C . LEU A 1 189 ? 49.186 60.620 21.973 1.00 7.85 423 LEU A C 1
ATOM 1423 O O . LEU A 1 189 ? 49.909 59.642 22.236 1.00 9.87 423 LEU A O 1
ATOM 1428 N N . HIS A 1 190 ? 48.321 60.628 20.964 1.00 7.38 424 HIS A N 1
ATOM 1429 C CA . HIS A 1 190 ? 48.113 59.447 20.130 1.00 7.65 424 HIS A CA 1
ATOM 1430 C C . HIS A 1 190 ? 48.894 59.640 18.825 1.00 7.56 424 HIS A C 1
ATOM 1431 O O . HIS A 1 190 ? 48.505 60.448 17.970 1.00 8.66 424 HIS A O 1
ATOM 1438 N N . GLN A 1 191 ? 49.977 58.924 18.683 1.00 7.82 425 GLN A N 1
ATOM 1439 C CA . GLN A 1 191 ? 50.890 59.118 17.546 1.00 8.53 425 GLN A CA 1
ATOM 1440 C C . GLN A 1 191 ? 50.397 58.508 16.258 1.00 8.60 425 GLN A C 1
ATOM 1441 O O . GLN A 1 191 ? 49.781 57.435 16.246 1.00 9.40 425 GLN A O 1
ATOM 1447 N N . MET A 1 192 ? 50.823 59.119 15.145 1.00 8.42 426 MET A N 1
ATOM 1448 C CA . MET A 1 192 ? 50.825 58.424 13.869 1.00 9.24 426 MET A CA 1
ATOM 1449 C C . MET A 1 192 ? 51.924 57.365 13.831 1.00 9.49 426 MET A C 1
ATOM 1450 O O . MET A 1 192 ? 51.740 56.261 13.313 1.00 9.25 426 MET A O 1
ATOM 1455 N N . GLY A 1 193 ? 53.120 57.684 14.377 1.00 8.60 427 GLY A N 1
ATOM 1456 C CA . GLY A 1 193 ? 54.129 56.655 14.584 1.00 8.56 427 GLY A CA 1
ATOM 1457 C C . GLY A 1 193 ? 54.532 55.949 13.300 1.00 9.74 427 GLY A C 1
ATOM 1458 O O . GLY A 1 193 ? 54.804 56.599 12.270 1.00 11.20 427 GLY A O 1
ATOM 1459 N N . ASN A 1 194 ? 54.516 54.626 13.396 1.00 9.29 428 ASN A N 1
ATOM 1460 C CA . ASN A 1 194 ? 55.034 53.752 12.334 1.00 9.22 428 ASN A CA 1
ATOM 1461 C C . ASN A 1 194 ? 53.960 53.216 11.392 1.00 11.89 428 ASN A C 1
ATOM 1462 O O . ASN A 1 194 ? 54.219 52.247 10.691 1.00 12.02 428 ASN A O 1
ATOM 1467 N N . HIS A 1 195 ? 52.766 53.796 11.385 1.00 9.15 429 HIS A N 1
ATOM 1468 C CA . HIS A 1 195 ? 51.714 53.208 10.549 1.00 9.68 429 HIS A CA 1
ATOM 1469 C C . HIS A 1 195 ? 52.152 53.171 9.096 1.00 10.96 429 HIS A C 1
ATOM 1470 O O . HIS A 1 195 ? 52.766 54.122 8.619 1.00 11.21 429 HIS A O 1
ATOM 1477 N N . GLY A 1 196 ? 51.845 52.061 8.423 1.00 12.52 430 GLY A N 1
ATOM 1478 C CA . GLY A 1 196 ? 52.171 51.934 7.016 1.00 13.06 430 GLY A CA 1
ATOM 1479 C C . GLY A 1 196 ? 50.903 51.831 6.206 1.00 13.70 430 GLY A C 1
ATOM 1480 O O . GLY A 1 196 ? 49.798 52.143 6.679 1.00 15.84 430 GLY A O 1
ATOM 1481 N N . PRO A 1 197 ? 50.993 51.413 4.924 1.00 15.21 431 PRO A N 1
ATOM 1482 C CA . PRO A 1 197 ? 52.211 50.852 4.327 1.00 15.22 431 PRO A CA 1
ATOM 1483 C C . PRO A 1 197 ? 53.236 51.872 3.883 1.00 15.09 431 PRO A C 1
ATOM 1484 O O . PRO A 1 197 ? 54.387 51.473 3.651 1.00 14.62 431 PRO A O 1
ATOM 1488 N N . ALA A 1 198 ? 52.887 53.166 3.791 1.00 13.49 432 ALA A N 1
ATOM 1489 C CA . ALA A 1 198 ? 53.850 54.138 3.229 1.00 14.30 432 ALA A CA 1
ATOM 1490 C C . ALA A 1 198 ? 54.756 54.677 4.338 1.00 13.79 432 ALA A C 1
ATOM 1491 O O . ALA A 1 198 ? 54.692 55.848 4.737 1.00 11.73 432 ALA A O 1
ATOM 1493 N N . TYR A 1 199 ? 55.639 53.805 4.857 1.00 10.59 433 TYR A N 1
ATOM 1494 C CA . TYR A 1 199 ? 56.491 54.216 5.975 1.00 10.45 433 TYR A CA 1
ATOM 1495 C C . TYR A 1 199 ? 57.316 55.446 5.648 1.00 9.75 433 TYR A C 1
ATOM 1496 O O . TYR A 1 199 ? 57.599 56.263 6.526 1.00 10.93 433 TYR A O 1
ATOM 1505 N N . TYR A 1 200 ? 57.756 55.560 4.386 1.00 10.42 434 TYR A N 1
ATOM 1506 C CA . TYR A 1 200 ? 58.594 56.669 3.976 1.00 11.70 434 TYR A CA 1
ATOM 1507 C C . TYR A 1 200 ? 57.891 58.010 4.146 1.00 13.30 434 TYR A C 1
ATOM 1508 O O . TYR A 1 200 ? 58.582 59.037 4.120 1.00 13.16 434 TYR A O 1
ATOM 1517 N N . LYS A 1 201 ? 56.544 58.042 4.274 1.00 10.79 435 LYS A N 1
ATOM 1518 C CA . LYS A 1 201 ? 55.826 59.311 4.506 1.00 10.84 435 LYS A CA 1
ATOM 1519 C C . LYS A 1 201 ? 55.755 59.696 5.973 1.00 10.05 435 LYS A C 1
ATOM 1520 O O . LYS A 1 201 ? 55.298 60.791 6.266 1.00 12.90 435 LYS A O 1
ATOM 1526 N N . ARG A 1 202 ? 56.221 58.858 6.870 1.00 9.22 436 ARG A N 1
ATOM 1527 C CA . ARG A 1 202 ? 55.981 59.014 8.304 1.00 9.03 436 ARG A CA 1
ATOM 1528 C C . ARG A 1 202 ? 57.010 59.879 9.014 1.00 9.00 436 ARG A C 1
ATOM 1529 O O . ARG A 1 202 ? 56.801 60.151 10.217 1.00 12.13 436 ARG A O 1
ATOM 1537 N N . TYR A 1 203 ? 58.086 60.329 8.342 1.00 8.13 437 TYR A N 1
ATOM 1538 C CA . TYR A 1 203 ? 59.162 61.031 9.039 1.00 10.59 437 TYR A CA 1
ATOM 1539 C C . TYR A 1 203 ? 59.763 62.082 8.138 1.00 11.16 437 TYR A C 1
ATOM 1540 O O . TYR A 1 203 ? 59.854 61.926 6.919 1.00 12.57 437 TYR A O 1
ATOM 1549 N N . ASP A 1 204 ? 60.186 63.170 8.767 1.00 11.12 438 ASP A N 1
ATOM 1550 C CA . ASP A 1 204 ? 60.822 64.216 7.985 1.00 12.25 438 ASP A CA 1
ATOM 1551 C C . ASP A 1 204 ? 62.263 63.824 7.598 1.00 13.14 438 ASP A C 1
ATOM 1552 O O . ASP A 1 204 ? 62.861 62.879 8.161 1.00 12.85 438 ASP A O 1
ATOM 1557 N N . ASP A 1 205 ? 62.818 64.577 6.644 1.00 14.45 439 ASP A N 1
ATOM 1558 C CA . ASP A 1 205 ? 64.086 64.194 6.000 1.00 14.78 439 ASP A CA 1
ATOM 1559 C C . ASP A 1 205 ? 65.233 64.019 6.995 1.00 15.16 439 ASP A C 1
ATOM 1560 O O . ASP A 1 205 ? 66.175 63.275 6.704 1.00 16.68 439 ASP A O 1
ATOM 1565 N N . GLU A 1 206 ? 65.241 64.770 8.112 1.00 16.81 440 GLU A N 1
ATOM 1566 C CA . GLU A 1 206 ? 66.280 64.599 9.148 1.00 18.43 440 GLU A CA 1
ATOM 1567 C C . GLU A 1 206 ? 66.425 63.138 9.608 1.00 14.29 440 GLU A C 1
ATOM 1568 O O . GLU A 1 206 ? 67.527 62.719 9.985 1.00 17.83 440 GLU A O 1
ATOM 1574 N N . PHE A 1 207 ? 65.374 62.346 9.515 1.00 12.46 441 PHE A N 1
ATOM 1575 C CA . PHE A 1 207 ? 65.353 60.968 9.978 1.00 11.86 441 PHE A CA 1
ATOM 1576 C C . PHE A 1 207 ? 65.488 59.962 8.849 1.00 13.44 441 PHE A C 1
ATOM 1577 O O . PHE A 1 207 ? 65.410 58.752 9.103 1.00 12.01 441 PHE A O 1
ATOM 1585 N N . ALA A 1 208 ? 65.766 60.422 7.629 1.00 13.33 442 ALA A N 1
ATOM 1586 C CA . ALA A 1 208 ? 66.004 59.478 6.490 1.00 15.07 442 ALA A CA 1
ATOM 1587 C C . ALA A 1 208 ? 67.469 59.031 6.519 1.00 14.93 442 ALA A C 1
ATOM 1588 O O . ALA A 1 208 ? 68.324 59.509 5.760 1.00 19.35 442 ALA A O 1
ATOM 1590 N N . GLN A 1 209 ? 67.761 58.148 7.488 1.00 13.51 443 GLN A N 1
ATOM 1591 C CA . GLN A 1 209 ? 69.109 57.741 7.815 1.00 14.69 443 GLN A CA 1
ATOM 1592 C C . GLN A 1 209 ? 69.452 56.327 7.382 1.00 14.48 443 GLN A C 1
ATOM 1593 O O . GLN A 1 209 ? 70.593 56.084 7.004 1.00 18.20 443 GLN A O 1
ATOM 1599 N N . PHE A 1 210 ? 68.501 55.397 7.458 1.00 14.63 444 PHE A N 1
ATOM 1600 C CA . PHE A 1 210 ? 68.711 54.028 6.972 1.00 14.00 444 PHE A CA 1
ATOM 1601 C C . PHE A 1 210 ? 68.233 54.005 5.522 1.00 15.91 444 PHE A C 1
ATOM 1602 O O . PHE A 1 210 ? 67.052 54.261 5.261 1.00 15.82 444 PHE A O 1
ATOM 1610 N N . LEU A 1 211 ? 69.147 53.729 4.595 1.00 17.18 445 LEU A N 1
ATOM 1611 C CA . LEU A 1 211 ? 68.937 53.959 3.164 1.00 17.48 445 LEU A CA 1
ATOM 1612 C C . LEU A 1 211 ? 69.457 52.752 2.398 1.00 21.03 445 LEU A C 1
ATOM 1613 O O . LEU A 1 211 ? 70.381 52.073 2.861 1.00 21.35 445 LEU A O 1
ATOM 1618 N N . PRO A 1 212 ? 68.912 52.482 1.176 1.00 20.46 446 PRO A N 1
ATOM 1619 C CA . PRO A 1 212 ? 67.798 53.225 0.561 1.00 20.20 446 PRO A CA 1
ATOM 1620 C C . PRO A 1 212 ? 66.442 52.780 1.081 1.00 20.27 446 PRO A C 1
ATOM 1621 O O . PRO A 1 212 ? 66.365 51.763 1.778 1.00 20.53 446 PRO A O 1
ATOM 1625 N N . VAL A 1 213 ? 65.372 53.542 0.815 1.00 17.86 447 VAL A N 1
ATOM 1626 C CA . VAL A 1 213 ? 64.045 53.192 1.320 1.00 15.86 447 VAL A CA 1
ATOM 1627 C C . VAL A 1 213 ? 63.086 52.762 0.211 1.00 17.66 447 VAL A C 1
ATOM 1628 O O . VAL A 1 213 ? 63.186 53.178 -0.931 1.00 21.99 447 VAL A O 1
ATOM 1632 N N . CYS A 1 214 ? 62.082 51.971 0.615 1.00 20.78 448 CYS A N 1
ATOM 1633 C CA . CYS A 1 214 ? 60.944 51.666 -0.246 1.00 24.11 448 CYS A CA 1
ATOM 1634 C C . CYS A 1 214 ? 60.101 52.939 -0.381 1.00 21.67 448 CYS A C 1
ATOM 1635 O O . CYS A 1 214 ? 59.794 53.569 0.619 1.00 22.99 448 CYS A O 1
ATOM 1638 N N . THR A 1 215 ? 59.757 53.332 -1.607 1.00 27.54 449 THR A N 1
ATOM 1639 C CA . THR A 1 215 ? 58.965 54.542 -1.818 1.00 24.70 449 THR A CA 1
ATOM 1640 C C . THR A 1 215 ? 57.658 54.188 -2.512 1.00 28.87 449 THR A C 1
ATOM 1641 O O . THR A 1 215 ? 57.089 54.983 -3.262 1.00 29.91 449 THR A O 1
ATOM 1645 N N . SER A 1 216 ? 57.206 52.959 -2.298 1.00 29.28 450 SER A N 1
ATOM 1646 C CA . SER A 1 216 ? 55.957 52.452 -2.839 1.00 28.93 450 SER A CA 1
ATOM 1647 C C . SER A 1 216 ? 55.125 51.912 -1.687 1.00 31.61 450 SER A C 1
ATOM 1648 O O . SER A 1 216 ? 55.654 51.308 -0.760 1.00 32.04 450 SER A O 1
ATOM 1651 N N . SER A 1 217 ? 53.809 52.060 -1.796 1.00 36.52 451 SER A N 1
ATOM 1652 C CA . SER A 1 217 ? 52.898 51.354 -0.909 1.00 38.40 451 SER A CA 1
ATOM 1653 C C . SER A 1 217 ? 52.795 49.852 -1.194 1.00 44.83 451 SER A C 1
ATOM 1654 O O . SER A 1 217 ? 52.245 49.123 -0.359 1.00 36.30 451 SER A O 1
ATOM 1657 N N . GLU A 1 218 ? 53.291 49.352 -2.335 1.00 38.27 452 GLU A N 1
ATOM 1658 C CA . GLU A 1 218 ? 53.283 47.910 -2.581 1.00 33.50 452 GLU A CA 1
ATOM 1659 C C . GLU A 1 218 ? 54.531 47.202 -2.035 1.00 38.34 452 GLU A C 1
ATOM 1660 O O . GLU A 1 218 ? 55.473 46.865 -2.761 1.00 39.36 452 GLU A O 1
ATOM 1666 N N . LEU A 1 219 ? 54.481 46.843 -0.757 1.00 28.70 453 LEU A N 1
ATOM 1667 C CA . LEU A 1 219 ? 55.689 46.445 -0.021 1.00 28.57 453 LEU A CA 1
ATOM 1668 C C . LEU A 1 219 ? 56.287 45.114 -0.480 1.00 40.78 453 LEU A C 1
ATOM 1669 O O . LEU A 1 219 ? 57.500 44.897 -0.342 1.00 33.24 453 LEU A O 1
ATOM 1674 N N . ALA A 1 220 ? 55.463 44.163 -0.892 1.00 31.14 454 ALA A N 1
ATOM 1675 C CA . ALA A 1 220 ? 56.012 42.887 -1.334 1.00 33.46 454 ALA A CA 1
ATOM 1676 C C . ALA A 1 220 ? 56.768 43.019 -2.655 1.00 47.19 454 ALA A C 1
ATOM 1677 O O . ALA A 1 220 ? 57.566 42.132 -2.993 1.00 47.69 454 ALA A O 1
ATOM 1679 N N . GLU A 1 221 ? 56.544 44.108 -3.403 1.00 44.84 455 GLU A N 1
ATOM 1680 C CA . GLU A 1 221 ? 57.325 44.369 -4.615 1.00 56.57 455 GLU A CA 1
ATOM 1681 C C . GLU A 1 221 ? 58.753 44.839 -4.283 1.00 64.67 455 GLU A C 1
ATOM 1682 O O . GLU A 1 221 ? 59.729 44.346 -4.866 1.00 64.48 455 GLU A O 1
ATOM 1688 N N . CYS A 1 222 ? 58.884 45.808 -3.365 1.00 41.20 456 CYS A N 1
ATOM 1689 C CA . CYS A 1 222 ? 60.156 46.420 -2.962 1.00 35.13 456 CYS A CA 1
ATOM 1690 C C . CYS A 1 222 ? 61.068 45.347 -2.352 1.00 36.89 456 CYS A C 1
ATOM 1691 O O . CYS A 1 222 ? 60.619 44.295 -1.891 1.00 40.59 456 CYS A O 1
ATOM 1694 N N . GLU A 1 223 ? 62.371 45.609 -2.339 1.00 34.27 457 GLU A N 1
ATOM 1695 C CA A GLU A 1 223 ? 63.287 44.735 -1.618 0.46 30.68 457 GLU A CA 1
ATOM 1696 C CA B GLU A 1 223 ? 63.270 44.718 -1.619 0.54 30.14 457 GLU A CA 1
ATOM 1697 C C . GLU A 1 223 ? 62.993 44.833 -0.124 1.00 25.56 457 GLU A C 1
ATOM 1698 O O . GLU A 1 223 ? 62.823 45.932 0.417 1.00 24.93 457 GLU A O 1
ATOM 1709 N N . ARG A 1 224 ? 62.846 43.676 0.513 1.00 27.45 458 ARG A N 1
ATOM 1710 C CA . ARG A 1 224 ? 62.558 43.587 1.940 1.00 22.24 458 ARG A CA 1
ATOM 1711 C C . ARG A 1 224 ? 63.354 44.561 2.803 1.00 21.76 458 ARG A C 1
ATOM 1712 O O . ARG A 1 224 ? 62.775 45.314 3.586 1.00 20.00 458 ARG A O 1
ATOM 1720 N N . GLN A 1 225 ? 64.676 44.551 2.666 1.00 20.06 459 GLN A N 1
ATOM 1721 C CA . GLN A 1 225 ? 65.517 45.445 3.494 1.00 18.91 459 GLN A CA 1
ATOM 1722 C C . GLN A 1 225 ? 65.137 46.922 3.305 1.00 17.46 459 GLN A C 1
ATOM 1723 O O . GLN A 1 225 ? 65.281 47.724 4.239 1.00 16.56 459 GLN A O 1
ATOM 1729 N N . THR A 1 226 ? 64.761 47.329 2.078 1.00 15.78 460 THR A N 1
ATOM 1730 C CA . THR A 1 226 ? 64.380 48.737 1.895 1.00 15.46 460 THR A CA 1
ATOM 1731 C C . THR A 1 226 ? 63.058 49.097 2.594 1.00 16.14 460 THR A C 1
ATOM 1732 O O . THR A 1 226 ? 62.886 50.248 3.024 1.00 15.36 460 THR A O 1
ATOM 1736 N N . VAL A 1 227 ? 62.126 48.135 2.750 1.00 14.85 461 VAL A N 1
ATOM 1737 C CA . VAL A 1 227 ? 60.912 48.355 3.557 1.00 13.91 461 VAL A CA 1
ATOM 1738 C C . VAL A 1 227 ? 61.303 48.546 5.017 1.00 12.41 461 VAL A C 1
ATOM 1739 O O . VAL A 1 227 ? 60.860 49.495 5.712 1.00 13.58 461 VAL A O 1
ATOM 1743 N N . ILE A 1 228 ? 62.170 47.646 5.488 1.00 13.77 462 ILE A N 1
ATOM 1744 C CA . ILE A 1 228 ? 62.658 47.704 6.857 1.00 12.81 462 ILE A CA 1
ATOM 1745 C C . ILE A 1 228 ? 63.403 49.027 7.127 1.00 12.91 462 ILE A C 1
ATOM 1746 O O . ILE A 1 228 ? 63.249 49.616 8.193 1.00 13.18 462 ILE A O 1
ATOM 1751 N N . ASN A 1 229 ? 64.178 49.519 6.162 1.00 13.33 463 ASN A N 1
ATOM 1752 C CA . ASN A 1 229 ? 64.907 50.781 6.363 1.00 12.65 463 ASN A CA 1
ATOM 1753 C C . ASN A 1 229 ? 63.932 51.930 6.594 1.00 11.90 463 ASN A C 1
ATOM 1754 O O . ASN A 1 229 ? 64.163 52.785 7.459 1.00 11.76 463 ASN A O 1
ATOM 1759 N N . ALA A 1 230 ? 62.837 51.990 5.817 1.00 11.37 464 ALA A N 1
ATOM 1760 C CA . ALA A 1 230 ? 61.857 53.044 6.005 1.00 9.86 464 ALA A CA 1
ATOM 1761 C C . ALA A 1 230 ? 61.187 52.905 7.373 1.00 10.77 464 ALA A C 1
ATOM 1762 O O . ALA A 1 230 ? 60.958 53.895 8.062 1.00 11.20 464 ALA A O 1
ATOM 1764 N N . TYR A 1 231 ? 60.821 51.680 7.728 1.00 10.34 465 TYR A N 1
ATOM 1765 C CA . TYR A 1 231 ? 60.228 51.423 9.043 1.00 10.02 465 TYR A CA 1
ATOM 1766 C C . TYR A 1 231 ? 61.156 51.893 10.172 1.00 9.95 465 TYR A C 1
ATOM 1767 O O . TYR A 1 231 ? 60.713 52.573 11.121 1.00 9.59 465 TYR A O 1
ATOM 1776 N N . ASP A 1 232 ? 62.451 51.564 10.066 1.00 9.32 466 ASP A N 1
ATOM 1777 C CA . ASP A 1 232 ? 63.407 51.934 11.101 1.00 9.49 466 ASP A CA 1
ATOM 1778 C C . ASP A 1 232 ? 63.622 53.451 11.139 1.00 11.30 466 ASP A C 1
ATOM 1779 O O . ASP A 1 232 ? 63.826 54.001 12.226 1.00 10.30 466 ASP A O 1
ATOM 1784 N N . ASN A 1 233 ? 63.549 54.150 9.997 1.00 10.62 467 ASN A N 1
ATOM 1785 C CA . ASN A 1 233 ? 63.606 55.627 10.029 1.00 9.51 467 ASN A CA 1
ATOM 1786 C C . ASN A 1 233 ? 62.409 56.210 10.766 1.00 9.57 467 ASN A C 1
ATOM 1787 O O . ASN A 1 233 ? 62.541 57.204 11.480 1.00 10.83 467 ASN A O 1
ATOM 1792 N N . ALA A 1 234 ? 61.229 55.596 10.617 1.00 9.94 468 ALA A N 1
ATOM 1793 C CA . ALA A 1 234 ? 60.078 56.099 11.344 1.00 8.89 468 ALA A CA 1
ATOM 1794 C C . ALA A 1 234 ? 60.229 55.883 12.847 1.00 9.00 468 ALA A C 1
ATOM 1795 O O . ALA A 1 234 ? 59.789 56.734 13.640 1.00 9.37 468 ALA A O 1
ATOM 1797 N N . LEU A 1 235 ? 60.938 54.804 13.250 1.00 9.93 469 LEU A N 1
ATOM 1798 C CA . LEU A 1 235 ? 61.252 54.653 14.672 1.00 9.06 469 LEU A CA 1
ATOM 1799 C C . LEU A 1 235 ? 62.160 55.766 15.164 1.00 9.21 469 LEU A C 1
ATOM 1800 O O . LEU A 1 235 ? 61.946 56.277 16.275 1.00 10.16 469 LEU A O 1
ATOM 1805 N N . LEU A 1 236 ? 63.156 56.180 14.355 1.00 9.72 470 LEU A N 1
ATOM 1806 C CA . LEU A 1 236 ? 64.037 57.289 14.792 1.00 9.52 470 LEU A CA 1
ATOM 1807 C C . LEU A 1 236 ? 63.200 58.527 15.060 1.00 9.85 470 LEU A C 1
ATOM 1808 O O . LEU A 1 236 ? 63.500 59.301 15.980 1.00 10.02 470 LEU A O 1
ATOM 1813 N N . ALA A 1 237 ? 62.201 58.801 14.208 1.00 9.23 471 ALA A N 1
ATOM 1814 C CA . ALA A 1 237 ? 61.390 59.995 14.447 1.00 8.72 471 ALA A CA 1
ATOM 1815 C C . ALA A 1 237 ? 60.567 59.866 15.740 1.00 9.90 471 ALA A C 1
ATOM 1816 O O . ALA A 1 237 ? 60.351 60.863 16.453 1.00 10.31 471 ALA A O 1
ATOM 1818 N N . THR A 1 238 ? 60.069 58.650 16.041 1.00 8.77 472 THR A N 1
ATOM 1819 C CA . THR A 1 238 ? 59.406 58.417 17.320 1.00 8.48 472 THR A CA 1
ATOM 1820 C C . THR A 1 238 ? 60.365 58.573 18.501 1.00 8.40 472 THR A C 1
ATOM 1821 O O . THR A 1 238 ? 59.996 59.171 19.523 1.00 10.42 472 THR A O 1
ATOM 1825 N N . ASP A 1 239 ? 61.592 58.043 18.389 1.00 8.78 473 ASP A N 1
ATOM 1826 C CA . ASP A 1 239 ? 62.579 58.277 19.449 1.00 9.90 473 ASP A CA 1
ATOM 1827 C C . ASP A 1 239 ? 62.788 59.776 19.710 1.00 9.68 473 ASP A C 1
ATOM 1828 O O . ASP A 1 239 ? 62.851 60.216 20.870 1.00 11.11 473 ASP A O 1
ATOM 1833 N N . ASP A 1 240 ? 62.881 60.584 18.639 1.00 8.32 474 ASP A N 1
ATOM 1834 C CA . ASP A 1 240 ? 63.017 62.028 18.812 1.00 10.51 474 ASP A CA 1
ATOM 1835 C C . ASP A 1 240 ? 61.779 62.650 19.472 1.00 10.52 474 ASP A C 1
ATOM 1836 O O . ASP A 1 240 ? 61.909 63.515 20.362 1.00 10.16 474 ASP A O 1
ATOM 1841 N N . PHE A 1 241 ? 60.583 62.210 19.070 1.00 9.42 475 PHE A N 1
ATOM 1842 C CA . PHE A 1 241 ? 59.336 62.692 19.692 1.00 7.96 475 PHE A CA 1
ATOM 1843 C C . PHE A 1 241 ? 59.340 62.378 21.184 1.00 9.06 475 PHE A C 1
ATOM 1844 O O . PHE A 1 241 ? 58.968 63.240 22.003 1.00 9.80 475 PHE A O 1
ATOM 1852 N N . LEU A 1 242 ? 59.752 61.160 21.550 1.00 8.83 476 LEU A N 1
ATOM 1853 C CA . LEU A 1 242 ? 59.745 60.824 22.971 1.00 9.95 476 LEU A CA 1
ATOM 1854 C C . LEU A 1 242 ? 60.764 61.658 23.726 1.00 10.63 476 LEU A C 1
ATOM 1855 O O . LEU A 1 242 ? 60.534 62.070 24.883 1.00 10.31 476 LEU A O 1
ATOM 1860 N N . LYS A 1 243 ? 61.932 61.913 23.123 1.00 9.71 477 LYS A N 1
ATOM 1861 C CA . LYS A 1 243 ? 62.938 62.757 23.756 1.00 9.68 477 LYS A CA 1
ATOM 1862 C C . LYS A 1 243 ? 62.386 64.166 24.008 1.00 9.07 477 LYS A C 1
ATOM 1863 O O . LYS A 1 243 ? 62.556 64.712 25.115 1.00 10.86 477 LYS A O 1
ATOM 1869 N N . GLN A 1 244 ? 61.709 64.738 22.995 1.00 9.45 478 GLN A N 1
ATOM 1870 C CA . GLN A 1 244 ? 61.119 66.078 23.176 1.00 10.53 478 GLN A CA 1
ATOM 1871 C C . GLN A 1 244 ? 60.034 66.072 24.238 1.00 10.72 478 GLN A C 1
ATOM 1872 O O . GLN A 1 244 ? 59.908 67.060 24.981 1.00 11.88 478 GLN A O 1
ATOM 1878 N N . THR A 1 245 ? 59.280 64.981 24.348 1.00 9.94 479 THR A N 1
ATOM 1879 C CA . THR A 1 245 ? 58.244 64.909 25.378 1.00 8.53 479 THR A CA 1
ATOM 1880 C C . THR A 1 245 ? 58.879 64.925 26.756 1.00 13.08 479 THR A C 1
ATOM 1881 O O . THR A 1 245 ? 58.442 65.649 27.669 1.00 11.78 479 THR A O 1
ATOM 1885 N N . ILE A 1 246 ? 59.919 64.099 26.927 1.00 12.04 480 ILE A N 1
ATOM 1886 C CA . ILE A 1 246 ? 60.613 64.034 28.197 1.00 10.00 480 ILE A CA 1
ATOM 1887 C C . ILE A 1 246 ? 61.281 65.362 28.530 1.00 11.03 480 ILE A C 1
ATOM 1888 O O . ILE A 1 246 ? 61.220 65.828 29.674 1.00 13.22 480 ILE A O 1
ATOM 1893 N N . ASP A 1 247 ? 61.898 66.030 27.541 1.00 11.79 481 ASP A N 1
ATOM 1894 C CA . ASP A 1 247 ? 62.512 67.333 27.805 1.00 14.00 481 ASP A CA 1
ATOM 1895 C C . ASP A 1 247 ? 61.466 68.335 28.313 1.00 13.76 481 ASP A C 1
ATOM 1896 O O . ASP A 1 247 ? 61.757 69.132 29.222 1.00 15.18 481 ASP A O 1
ATOM 1901 N N . TRP A 1 248 ? 60.263 68.324 27.736 1.00 12.46 482 TRP A N 1
ATOM 1902 C CA . TRP A 1 248 ? 59.219 69.200 28.246 1.00 11.05 482 TRP A CA 1
ATOM 1903 C C . TRP A 1 248 ? 58.810 68.841 29.661 1.00 11.84 482 TRP A C 1
ATOM 1904 O O . TRP A 1 248 ? 58.726 69.736 30.537 1.00 13.38 482 TRP A O 1
ATOM 1915 N N . LEU A 1 249 ? 58.578 67.552 29.928 1.00 10.91 483 LEU A N 1
ATOM 1916 C CA . LEU A 1 249 ? 58.222 67.171 31.306 1.00 11.65 483 LEU A CA 1
ATOM 1917 C C . LEU A 1 249 ? 59.297 67.498 32.319 1.00 14.55 483 LEU A C 1
ATOM 1918 O O . LEU A 1 249 ? 58.976 67.803 33.479 1.00 14.86 483 LEU A O 1
ATOM 1923 N N . ALA A 1 250 ? 60.578 67.356 31.943 1.00 13.01 484 ALA A N 1
ATOM 1924 C CA . ALA A 1 250 ? 61.668 67.634 32.864 1.00 14.28 484 ALA A CA 1
ATOM 1925 C C . ALA A 1 250 ? 61.674 69.083 33.331 1.00 16.61 484 ALA A C 1
ATOM 1926 O O . ALA A 1 250 ? 62.214 69.378 34.411 1.00 19.39 484 ALA A O 1
ATOM 1928 N N . ALA A 1 251 ? 61.091 70.004 32.548 1.00 15.02 485 ALA A N 1
ATOM 1929 C CA . ALA A 1 251 ? 60.978 71.394 32.982 1.00 17.97 485 ALA A CA 1
ATOM 1930 C C . ALA A 1 251 ? 59.804 71.639 33.929 1.00 19.83 485 ALA A C 1
ATOM 1931 O O . ALA A 1 251 ? 59.707 72.756 34.469 1.00 22.04 485 ALA A O 1
ATOM 1933 N N . GLN A 1 252 ? 58.910 70.657 34.128 1.00 15.27 486 GLN A N 1
ATOM 1934 C CA . GLN A 1 252 ? 57.712 70.875 34.962 1.00 14.55 486 GLN A CA 1
ATOM 1935 C C . GLN A 1 252 ? 58.024 70.501 36.404 1.00 17.00 486 GLN A C 1
ATOM 1936 O O . GLN A 1 252 ? 57.414 69.580 36.967 1.00 20.16 486 GLN A O 1
ATOM 1942 N N . THR A 1 253 ? 58.958 71.254 36.985 1.00 19.38 487 THR A N 1
ATOM 1943 C CA . THR A 1 253 ? 59.474 70.914 38.309 1.00 19.29 487 THR A CA 1
ATOM 1944 C C . THR A 1 253 ? 58.488 71.200 39.442 1.00 22.61 487 THR A C 1
ATOM 1945 O O . THR A 1 253 ? 58.744 70.796 40.585 1.00 26.75 487 THR A O 1
ATOM 1949 N N . HIS A 1 254 ? 57.370 71.849 39.175 1.00 16.98 488 HIS A N 1
ATOM 1950 C CA . HIS A 1 254 ? 56.354 71.979 40.216 1.00 16.09 488 HIS A CA 1
ATOM 1951 C C . HIS A 1 254 ? 55.527 70.700 40.413 1.00 18.31 488 HIS A C 1
ATOM 1952 O O . HIS A 1 254 ? 54.755 70.634 41.390 1.00 20.38 488 HIS A O 1
ATOM 1959 N N . ALA A 1 255 ? 55.630 69.717 39.514 1.00 16.02 489 ALA A N 1
ATOM 1960 C CA . ALA A 1 255 ? 54.795 68.537 39.570 1.00 13.06 489 ALA A CA 1
ATOM 1961 C C . ALA A 1 255 ? 55.667 67.292 39.705 1.00 14.23 489 ALA A C 1
ATOM 1962 O O . ALA A 1 255 ? 56.869 67.303 39.386 1.00 19.09 489 ALA A O 1
ATOM 1964 N N . ASP A 1 256 ? 55.061 66.202 40.176 1.00 15.31 490 ASP A N 1
ATOM 1965 C CA . ASP A 1 256 ? 55.676 64.878 40.028 1.00 14.01 490 ASP A CA 1
ATOM 1966 C C . ASP A 1 256 ? 55.217 64.310 38.689 1.00 15.24 490 ASP A C 1
ATOM 1967 O O . ASP A 1 256 ? 54.002 64.192 38.450 1.00 14.91 490 ASP A O 1
ATOM 1972 N N . THR A 1 257 ? 56.191 63.978 37.821 1.00 13.32 491 THR A N 1
ATOM 1973 C CA . THR A 1 257 ? 55.932 63.730 36.413 1.00 12.68 491 THR A CA 1
ATOM 1974 C C . THR A 1 257 ? 56.227 62.289 36.009 1.00 11.89 491 THR A C 1
ATOM 1975 O O . THR A 1 257 ? 57.003 61.568 36.654 1.00 12.89 491 THR A O 1
ATOM 1979 N N . ALA A 1 258 ? 55.549 61.858 34.960 1.00 10.79 492 ALA A N 1
ATOM 1980 C CA . ALA A 1 258 ? 55.793 60.549 34.405 1.00 10.72 492 ALA A CA 1
ATOM 1981 C C . ALA A 1 258 ? 55.434 60.545 32.936 1.00 10.89 492 ALA A C 1
ATOM 1982 O O . ALA A 1 258 ? 54.534 61.279 32.496 1.00 10.80 492 ALA A O 1
ATOM 1984 N N . MET A 1 259 ? 56.140 59.739 32.160 1.00 10.56 493 MET A N 1
ATOM 1985 C CA A MET A 1 259 ? 55.823 59.507 30.746 0.52 7.38 493 MET A CA 1
ATOM 1986 C CA B MET A 1 259 ? 55.749 59.498 30.779 0.48 12.88 493 MET A CA 1
ATOM 1987 C C . MET A 1 259 ? 55.710 57.999 30.550 1.00 9.41 493 MET A C 1
ATOM 1988 O O . MET A 1 259 ? 56.682 57.280 30.833 1.00 11.38 493 MET A O 1
ATOM 1997 N N . LEU A 1 260 ? 54.570 57.511 30.088 1.00 9.87 494 LEU A N 1
ATOM 1998 C CA . LEU A 1 260 ? 54.424 56.095 29.788 1.00 9.47 494 LEU A CA 1
ATOM 1999 C C . LEU A 1 260 ? 54.226 55.993 28.292 1.00 10.13 494 LEU A C 1
ATOM 2000 O O . LEU A 1 260 ? 53.347 56.679 27.766 1.00 11.29 494 LEU A O 1
ATOM 2005 N N . TYR A 1 261 ? 54.981 55.104 27.640 1.00 9.49 495 TYR A N 1
ATOM 2006 C CA . TYR A 1 261 ? 54.864 54.877 26.195 1.00 10.26 495 TYR A CA 1
ATOM 2007 C C . TYR A 1 261 ? 54.606 53.413 25.920 1.00 8.76 495 TYR A C 1
ATOM 2008 O O . TYR A 1 261 ? 55.391 52.559 26.363 1.00 9.79 495 TYR A O 1
ATOM 2017 N N . LEU A 1 262 ? 53.538 53.114 25.181 1.00 9.83 496 LEU A N 1
ATOM 2018 C CA . LEU A 1 262 ? 53.340 51.761 24.625 1.00 10.63 496 LEU A CA 1
ATOM 2019 C C . LEU A 1 262 ? 52.745 51.886 23.227 1.00 8.35 496 LEU A C 1
ATOM 2020 O O . LEU A 1 262 ? 51.829 52.691 23.026 1.00 9.92 496 LEU A O 1
ATOM 2025 N N . SER A 1 263 ? 53.180 51.005 22.315 1.00 8.68 497 SER A N 1
ATOM 2026 C CA . SER A 1 263 ? 52.536 50.961 21.001 1.00 8.77 497 SER A CA 1
ATOM 2027 C C . SER A 1 263 ? 51.195 50.240 21.115 1.00 10.21 497 SER A C 1
ATOM 2028 O O . SER A 1 263 ? 50.954 49.480 22.075 1.00 10.81 497 SER A O 1
ATOM 2031 N N . ASP A 1 264 ? 50.328 50.446 20.106 1.00 7.61 498 ASP A N 1
ATOM 2032 C CA . ASP A 1 264 ? 49.037 49.700 20.090 1.00 7.35 498 ASP A CA 1
ATOM 2033 C C . ASP A 1 264 ? 49.151 48.249 19.613 1.00 8.31 498 ASP A C 1
ATOM 2034 O O . ASP A 1 264 ? 48.261 47.432 19.912 1.00 9.73 498 ASP A O 1
ATOM 2039 N N . HIS A 1 265 ? 50.244 47.919 18.906 1.00 9.30 499 HIS A N 1
ATOM 2040 C CA . HIS A 1 265 ? 50.513 46.593 18.348 1.00 8.65 499 HIS A CA 1
ATOM 2041 C C . HIS A 1 265 ? 51.814 46.774 17.550 1.00 9.74 499 HIS A C 1
ATOM 2042 O O . HIS A 1 265 ? 52.312 47.897 17.355 1.00 9.69 499 HIS A O 1
ATOM 2049 N N . GLY A 1 266 ? 52.345 45.642 17.116 1.00 9.28 500 GLY A N 1
ATOM 2050 C CA . GLY A 1 266 ? 53.544 45.578 16.260 1.00 10.85 500 GLY A CA 1
ATOM 2051 C C . GLY A 1 266 ? 53.211 45.551 14.785 1.00 11.67 500 GLY A C 1
ATOM 2052 O O . GLY A 1 266 ? 52.206 46.123 14.337 1.00 11.54 500 GLY A O 1
ATOM 2053 N N . GLU A 1 267 ? 54.074 44.910 14.010 1.00 10.25 501 GLU A N 1
ATOM 2054 C CA . GLU A 1 267 ? 53.968 45.016 12.569 1.00 10.43 501 GLU A CA 1
ATOM 2055 C C . GLU A 1 267 ? 54.690 43.813 12.000 1.00 12.70 501 GLU A C 1
ATOM 2056 O O . GLU A 1 267 ? 55.789 43.478 12.473 1.00 12.69 501 GLU A O 1
ATOM 2062 N N . SER A 1 268 ? 54.121 43.217 10.958 1.00 10.24 502 SER A N 1
ATOM 2063 C CA . SER A 1 268 ? 54.875 42.215 10.222 1.00 12.25 502 SER A CA 1
ATOM 2064 C C . SER A 1 268 ? 55.688 42.901 9.143 1.00 14.18 502 SER A C 1
ATOM 2065 O O . SER A 1 268 ? 55.200 43.820 8.452 1.00 14.89 502 SER A O 1
ATOM 2068 N N . LEU A 1 269 ? 56.924 42.444 8.964 1.00 12.18 503 LEU A N 1
ATOM 2069 C CA . LEU A 1 269 ? 57.811 43.043 7.961 1.00 16.04 503 LEU A CA 1
ATOM 2070 C C . LEU A 1 269 ? 58.326 41.985 7.004 1.00 15.69 503 LEU A C 1
ATOM 2071 O O . LEU A 1 269 ? 59.522 41.932 6.672 1.00 17.69 503 LEU A O 1
ATOM 2076 N N . GLY A 1 270 ? 57.415 41.103 6.578 1.00 14.35 504 GLY A N 1
ATOM 2077 C CA . GLY A 1 270 ? 57.737 40.133 5.565 1.00 15.45 504 GLY A CA 1
ATOM 2078 C C . GLY A 1 270 ? 58.062 38.740 6.082 1.00 18.11 504 GLY A C 1
ATOM 2079 O O . GLY A 1 270 ? 58.347 37.850 5.264 1.00 19.25 504 GLY A O 1
ATOM 2080 N N . GLU A 1 271 ? 58.047 38.518 7.402 1.00 16.31 505 GLU A N 1
ATOM 2081 C CA . GLU A 1 271 ? 58.316 37.177 7.909 1.00 15.44 505 GLU A CA 1
ATOM 2082 C C . GLU A 1 271 ? 57.204 36.245 7.438 1.00 16.70 505 GLU A C 1
ATOM 2083 O O . GLU A 1 271 ? 56.006 36.568 7.573 1.00 15.44 505 GLU A O 1
ATOM 2089 N N . LYS A 1 272 ? 57.605 35.138 6.827 1.00 17.16 506 LYS A N 1
ATOM 2090 C CA . LYS A 1 272 ? 56.678 34.190 6.258 1.00 19.19 506 LYS A CA 1
ATOM 2091 C C . LYS A 1 272 ? 55.729 34.884 5.288 1.00 17.11 506 LYS A C 1
ATOM 2092 O O . LYS A 1 272 ? 54.599 34.449 5.084 1.00 19.07 506 LYS A O 1
ATOM 2098 N N . GLY A 1 273 ? 56.192 35.971 4.677 1.00 16.38 507 GLY A N 1
ATOM 2099 C CA . GLY A 1 273 ? 55.381 36.601 3.653 1.00 20.39 507 GLY A CA 1
ATOM 2100 C C . GLY A 1 273 ? 54.296 37.543 4.158 1.00 17.41 507 GLY A C 1
ATOM 2101 O O . GLY A 1 273 ? 53.438 37.964 3.362 1.00 20.28 507 GLY A O 1
ATOM 2102 N N . VAL A 1 274 ? 54.218 37.779 5.460 1.00 14.79 508 VAL A N 1
ATOM 2103 C CA . VAL A 1 274 ? 53.152 38.609 6.035 1.00 15.24 508 VAL A CA 1
ATOM 2104 C C . VAL A 1 274 ? 53.673 40.027 6.189 1.00 14.83 508 VAL A C 1
ATOM 2105 O O . VAL A 1 274 ? 54.816 40.242 6.605 1.00 14.42 508 VAL A O 1
ATOM 2109 N N . TYR A 1 275 ? 52.844 41.000 5.801 1.00 13.57 509 TYR A N 1
ATOM 2110 C CA . TYR A 1 275 ? 53.156 42.415 5.966 1.00 12.62 509 TYR A CA 1
ATOM 2111 C C . TYR A 1 275 ? 52.008 43.105 6.680 1.00 11.98 509 TYR A C 1
ATOM 2112 O O . TYR A 1 275 ? 50.885 42.578 6.737 1.00 14.22 509 TYR A O 1
ATOM 2121 N N . LEU A 1 276 ? 52.298 44.285 7.222 1.00 12.35 510 LEU A N 1
ATOM 2122 C CA . LEU A 1 276 ? 51.299 45.165 7.862 1.00 11.73 510 LEU A CA 1
ATOM 2123 C C . LEU A 1 276 ? 50.772 44.529 9.138 1.00 11.95 510 LEU A C 1
ATOM 2124 O O . LEU A 1 276 ? 51.493 43.777 9.795 1.00 12.74 510 LEU A O 1
ATOM 2129 N N . HIS A 1 277 ? 49.552 44.863 9.549 1.00 11.87 511 HIS A N 1
ATOM 2130 C CA . HIS A 1 277 ? 49.025 44.379 10.817 1.00 10.33 511 HIS A CA 1
ATOM 2131 C C . HIS A 1 277 ? 47.564 43.948 10.643 1.00 12.90 511 HIS A C 1
ATOM 2132 O O . HIS A 1 277 ? 47.181 43.504 9.560 1.00 16.53 511 HIS A O 1
ATOM 2139 N N . GLY A 1 278 ? 46.764 43.982 11.712 1.00 11.08 512 GLY A N 1
ATOM 2140 C CA . GLY A 1 278 ? 45.366 43.630 11.548 1.00 13.48 512 GLY A CA 1
ATOM 2141 C C . GLY A 1 278 ? 44.975 42.159 11.472 1.00 17.76 512 GLY A C 1
ATOM 2142 O O . GLY A 1 278 ? 43.778 41.855 11.287 1.00 19.51 512 GLY A O 1
ATOM 2143 N N . MET A 1 279 ? 45.900 41.236 11.602 1.00 15.43 513 MET A N 1
ATOM 2144 C CA . MET A 1 279 ? 45.490 39.827 11.596 1.00 16.98 513 MET A CA 1
ATOM 2145 C C . MET A 1 279 ? 44.677 39.509 12.860 1.00 16.45 513 MET A C 1
ATOM 2146 O O . MET A 1 279 ? 44.988 40.014 13.925 1.00 19.62 513 MET A O 1
ATOM 2151 N N . PRO A 1 280 ? 43.648 38.648 12.774 1.00 20.91 514 PRO A N 1
ATOM 2152 C CA . PRO A 1 280 ? 42.941 38.217 13.985 1.00 24.12 514 PRO A CA 1
ATOM 2153 C C . PRO A 1 280 ? 43.914 37.690 15.035 1.00 24.92 514 PRO A C 1
ATOM 2154 O O . PRO A 1 280 ? 44.809 36.901 14.716 1.00 21.99 514 PRO A O 1
ATOM 2158 N N . LYS A 1 281 ? 43.758 38.152 16.282 1.00 25.58 515 LYS A N 1
ATOM 2159 C CA . LYS A 1 281 ? 44.765 37.891 17.312 1.00 28.52 515 LYS A CA 1
ATOM 2160 C C . LYS A 1 281 ? 44.950 36.401 17.581 1.00 38.83 515 LYS A C 1
ATOM 2161 O O . LYS A 1 281 ? 46.029 35.981 18.025 1.00 31.93 515 LYS A O 1
ATOM 2167 N N . ALA A 1 282 ? 43.922 35.585 17.325 1.00 29.51 516 ALA A N 1
ATOM 2168 C CA . ALA A 1 282 ? 44.088 34.147 17.528 1.00 38.13 516 ALA A CA 1
ATOM 2169 C C . ALA A 1 282 ? 45.119 33.538 16.585 1.00 32.65 516 ALA A C 1
ATOM 2170 O O . ALA A 1 282 ? 45.663 32.465 16.879 1.00 37.74 516 ALA A O 1
ATOM 2172 N N . PHE A 1 283 ? 45.401 34.194 15.471 1.00 25.90 517 PHE A N 1
ATOM 2173 C CA . PHE A 1 283 ? 46.235 33.669 14.407 1.00 25.90 517 PHE A CA 1
ATOM 2174 C C . PHE A 1 283 ? 47.396 34.575 14.098 1.00 21.49 517 PHE A C 1
ATOM 2175 O O . PHE A 1 283 ? 48.207 34.243 13.234 1.00 28.16 517 PHE A O 1
ATOM 2183 N N . ALA A 1 284 ? 47.432 35.737 14.700 1.00 22.36 518 ALA A N 1
ATOM 2184 C CA . ALA A 1 284 ? 48.425 36.729 14.345 1.00 19.43 518 ALA A CA 1
ATOM 2185 C C . ALA A 1 284 ? 49.828 36.241 14.722 1.00 23.82 518 ALA A C 1
ATOM 2186 O O . ALA A 1 284 ? 50.021 35.608 15.773 1.00 23.76 518 ALA A O 1
ATOM 2188 N N . PRO A 1 285 ? 50.828 36.556 13.914 1.00 18.97 519 PRO A N 1
ATOM 2189 C CA . PRO A 1 285 ? 52.207 36.209 14.274 1.00 19.20 519 PRO A CA 1
ATOM 2190 C C . PRO A 1 285 ? 52.690 37.081 15.416 1.00 16.19 519 PRO A C 1
ATOM 2191 O O . PRO A 1 285 ? 52.198 38.188 15.672 1.00 16.44 519 PRO A O 1
ATOM 2195 N N . LYS A 1 286 ? 53.697 36.560 16.098 1.00 18.96 520 LYS A N 1
ATOM 2196 C CA . LYS A 1 286 ? 54.254 37.211 17.271 1.00 19.76 520 LYS A CA 1
ATOM 2197 C C . LYS A 1 286 ? 54.657 38.648 16.979 1.00 19.62 520 LYS A C 1
ATOM 2198 O O . LYS A 1 286 ? 54.545 39.511 17.854 1.00 18.05 520 LYS A O 1
ATOM 2204 N N . GLU A 1 287 ? 55.149 38.937 15.770 1.00 15.64 521 GLU A N 1
ATOM 2205 C CA . GLU A 1 287 ? 55.580 40.293 15.466 1.00 15.26 521 GLU A CA 1
ATOM 2206 C C . GLU A 1 287 ? 54.448 41.313 15.575 1.00 13.36 521 GLU A C 1
ATOM 2207 O O . GLU A 1 287 ? 54.726 42.480 15.803 1.00 13.28 521 GLU A O 1
ATOM 2213 N N . GLN A 1 288 ? 53.196 40.900 15.343 1.00 12.74 522 GLN A N 1
ATOM 2214 C CA . GLN A 1 288 ? 52.091 41.862 15.427 1.00 11.65 522 GLN A CA 1
ATOM 2215 C C . GLN A 1 288 ? 51.664 42.101 16.853 1.00 13.04 522 GLN A C 1
ATOM 2216 O O . GLN A 1 288 ? 50.964 43.090 17.108 1.00 11.85 522 GLN A O 1
ATOM 2222 N N . LEU A 1 289 ? 52.034 41.220 17.777 1.00 12.63 523 LEU A N 1
ATOM 2223 C CA . LEU A 1 289 ? 51.595 41.355 19.156 1.00 13.19 523 LEU A CA 1
ATOM 2224 C C . LEU A 1 289 ? 52.691 41.824 20.104 1.00 14.97 523 LEU A C 1
ATOM 2225 O O . LEU A 1 289 ? 52.425 41.951 21.297 1.00 17.32 523 LEU A O 1
ATOM 2230 N N . SER A 1 290 ? 53.938 42.026 19.639 1.00 13.86 524 SER A N 1
ATOM 2231 C CA . SER A 1 290 ? 55.065 42.266 20.528 1.00 12.74 524 SER A CA 1
ATOM 2232 C C . SER A 1 290 ? 55.460 43.741 20.427 1.00 15.26 524 SER A C 1
ATOM 2233 O O . SER A 1 290 ? 55.869 44.181 19.355 1.00 19.12 524 SER A O 1
ATOM 2236 N N . ILE A 1 291 ? 55.280 44.527 21.491 1.00 10.70 525 ILE A N 1
ATOM 2237 C CA . ILE A 1 291 ? 55.391 45.988 21.430 1.00 9.40 525 ILE A CA 1
ATOM 2238 C C . ILE A 1 291 ? 56.427 46.468 22.441 1.00 11.52 525 ILE A C 1
ATOM 2239 O O . ILE A 1 291 ? 56.672 45.813 23.475 1.00 11.40 525 ILE A O 1
ATOM 2244 N N . PRO A 1 292 ? 57.007 47.636 22.213 1.00 10.94 526 PRO A N 1
ATOM 2245 C CA . PRO A 1 292 ? 57.862 48.237 23.232 1.00 10.49 526 PRO A CA 1
ATOM 2246 C C . PRO A 1 292 ? 57.017 48.935 24.288 1.00 11.09 526 PRO A C 1
ATOM 2247 O O . PRO A 1 292 ? 55.876 49.337 24.058 1.00 12.15 526 PRO A O 1
ATOM 2251 N N . ALA A 1 293 ? 57.625 49.087 25.464 1.00 11.51 527 ALA A N 1
ATOM 2252 C CA . ALA A 1 293 ? 57.001 49.836 26.552 1.00 9.94 527 ALA A CA 1
ATOM 2253 C C . ALA A 1 293 ? 58.088 50.454 27.423 1.00 9.01 527 ALA A C 1
ATOM 2254 O O . ALA A 1 293 ? 59.027 49.759 27.848 1.00 11.02 527 ALA A O 1
ATOM 2256 N N . LEU A 1 294 ? 57.964 51.780 27.638 1.00 9.78 528 LEU A N 1
ATOM 2257 C CA . LEU A 1 294 ? 58.963 52.542 28.376 1.00 9.66 528 LEU A CA 1
ATOM 2258 C C . LEU A 1 294 ? 58.240 53.404 29.406 1.00 10.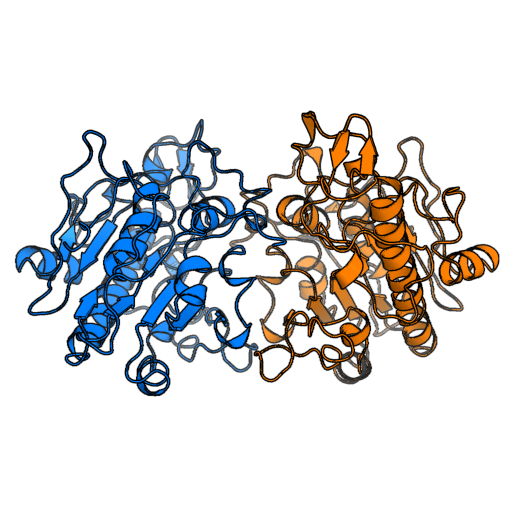38 528 LEU A C 1
ATOM 2259 O O . LEU A 1 294 ? 57.123 53.901 29.167 1.00 11.59 528 LEU A O 1
ATOM 2264 N N . LEU A 1 295 ? 58.928 53.635 30.526 1.00 9.77 529 LEU A N 1
ATOM 2265 C CA . LEU A 1 295 ? 58.438 54.574 31.523 1.00 11.11 529 LEU A CA 1
ATOM 2266 C C . LEU A 1 295 ? 59.565 55.512 31.905 1.00 11.05 529 LEU A C 1
ATOM 2267 O O . LEU A 1 295 ? 60.658 55.072 32.265 1.00 11.92 529 LEU A O 1
ATOM 2272 N N . TRP A 1 296 ? 59.288 56.806 31.883 1.00 10.24 530 TRP A N 1
ATOM 2273 C CA . TRP A 1 296 ? 60.196 57.804 32.433 1.00 12.06 530 TRP A CA 1
ATOM 2274 C C . TRP A 1 296 ? 59.535 58.403 33.668 1.00 13.48 530 TRP A C 1
ATOM 2275 O O . TRP A 1 296 ? 58.321 58.667 33.646 1.00 11.23 530 TRP A O 1
ATOM 2286 N N . LEU A 1 297 ? 60.308 58.658 34.733 1.00 12.17 531 LEU A N 1
ATOM 2287 C CA . LEU A 1 297 ? 59.821 59.317 35.942 1.00 13.62 531 LEU A CA 1
ATOM 2288 C C . LEU A 1 297 ? 60.642 60.567 36.217 1.00 14.86 531 LEU A C 1
ATOM 2289 O O . LEU A 1 297 ? 61.870 60.560 36.084 1.00 16.56 531 LEU A O 1
ATOM 2294 N N . GLY A 1 298 ? 59.980 61.619 36.706 1.00 14.61 532 GLY A N 1
ATOM 2295 C CA . GLY A 1 298 ? 60.702 62.846 36.977 1.00 14.85 532 GLY A CA 1
ATOM 2296 C C . GLY A 1 298 ? 61.603 62.765 38.212 1.00 17.00 532 GLY A C 1
ATOM 2297 O O . GLY A 1 298 ? 61.630 61.767 38.955 1.00 18.51 532 GLY A O 1
ATOM 2298 N N . ALA A 1 299 ? 62.414 63.815 38.375 1.00 17.59 533 ALA A N 1
ATOM 2299 C CA . ALA A 1 299 ? 63.326 63.915 39.504 1.00 22.01 533 ALA A CA 1
ATOM 2300 C C . ALA A 1 299 ? 62.592 63.722 40.824 1.00 20.92 533 ALA A C 1
ATOM 2301 O O . ALA A 1 299 ? 61.468 64.189 41.001 1.00 20.96 533 ALA A O 1
ATOM 2303 N N . ASP A 1 300 ? 63.240 63.022 41.767 1.00 20.52 534 ASP A N 1
ATOM 2304 C CA . ASP A 1 300 ? 62.697 62.850 43.106 1.00 23.70 534 ASP A CA 1
ATOM 2305 C C . ASP A 1 300 ? 61.358 62.133 43.073 1.00 19.66 534 ASP A C 1
ATOM 2306 O O . ASP A 1 300 ? 60.459 62.446 43.854 1.00 22.72 534 ASP A O 1
ATOM 2311 N N . THR A 1 301 ? 61.209 61.182 42.150 1.00 19.36 535 THR A N 1
ATOM 2312 C CA . THR A 1 301 ? 59.908 60.528 41.991 1.00 16.05 535 THR A CA 1
ATOM 2313 C C . THR A 1 301 ? 59.522 59.778 43.269 1.00 17.72 535 THR A C 1
ATOM 2314 O O . THR A 1 301 ? 60.393 59.154 43.919 1.00 20.95 535 THR A O 1
ATOM 2318 N N . PRO A 1 302 ? 58.240 59.787 43.647 1.00 18.77 536 PRO A N 1
ATOM 2319 C CA . PRO A 1 302 ? 57.801 58.883 44.722 1.00 20.48 536 PRO A CA 1
ATOM 2320 C C . PRO A 1 302 ? 57.489 57.465 44.258 1.00 20.64 536 PRO A C 1
ATOM 2321 O O . PRO A 1 302 ? 57.299 56.587 45.130 1.00 24.08 536 PRO A O 1
ATOM 2325 N N . PHE A 1 303 ? 57.488 57.200 42.946 1.00 16.74 537 PHE A N 1
ATOM 2326 C CA . PHE A 1 303 ? 57.029 55.928 42.437 1.00 17.94 537 PHE A CA 1
ATOM 2327 C C . PHE A 1 303 ? 58.153 54.918 42.310 1.00 21.36 537 PHE A C 1
ATOM 2328 O O . PHE A 1 303 ? 59.340 55.272 42.168 1.00 21.72 537 PHE A O 1
ATOM 2336 N N . ALA A 1 304 ? 57.761 53.633 42.384 1.00 20.80 538 ALA A N 1
ATOM 2337 C CA . ALA A 1 304 ? 58.682 52.516 42.167 1.00 20.01 538 ALA A CA 1
ATOM 2338 C C . ALA A 1 304 ? 58.159 51.620 41.050 1.00 20.12 538 ALA A C 1
ATOM 2339 O O . ALA A 1 304 ? 56.963 51.359 40.965 1.00 19.21 538 ALA A O 1
ATOM 2341 N N . VAL A 1 305 ? 59.052 51.149 40.199 1.00 17.99 539 VAL A N 1
ATOM 2342 C CA . VAL A 1 305 ? 58.694 50.170 39.183 1.00 18.41 539 VAL A CA 1
ATOM 2343 C C . VAL A 1 305 ? 58.302 48.846 39.823 1.00 18.03 539 VAL A C 1
ATOM 2344 O O . VAL A 1 305 ? 58.955 48.349 40.752 1.00 18.77 539 VAL A O 1
ATOM 2348 N N . ALA A 1 306 ? 57.231 48.243 39.299 1.00 17.01 540 ALA A N 1
ATOM 2349 C CA . ALA A 1 306 ? 56.634 47.010 39.812 1.00 19.85 540 ALA A CA 1
ATOM 2350 C C . ALA A 1 306 ? 57.417 45.760 39.415 1.00 17.64 540 ALA A C 1
ATOM 2351 O O . ALA A 1 306 ? 58.140 45.744 38.412 1.00 20.26 540 ALA A O 1
ATOM 2353 N N . ASN A 1 307 ? 57.198 44.686 40.184 1.00 19.99 541 ASN A N 1
ATOM 2354 C CA . ASN A 1 307 ? 57.767 43.362 39.877 1.00 18.95 541 ASN A CA 1
ATOM 2355 C C . ASN A 1 307 ? 57.172 42.898 38.555 1.00 20.75 541 ASN A C 1
ATOM 2356 O O . ASN A 1 307 ? 55.984 43.095 38.297 1.00 21.96 541 ASN A O 1
ATOM 2361 N N . SER A 1 308 ? 58.030 42.283 37.690 1.00 22.20 542 SER A N 1
ATOM 2362 C CA A SER A 1 308 ? 57.574 41.842 36.380 0.52 25.03 542 SER A CA 1
ATOM 2363 C CA B SER A 1 308 ? 57.544 41.865 36.387 0.48 24.20 542 SER A CA 1
ATOM 2364 C C . SER A 1 308 ? 56.688 40.603 36.513 1.00 19.69 542 SER A C 1
ATOM 2365 O O . SER A 1 308 ? 57.033 39.692 37.257 1.00 23.78 542 SER A O 1
ATOM 2370 N N . PRO A 1 309 ? 55.546 40.545 35.793 1.00 17.72 543 PRO A N 1
ATOM 2371 C CA . PRO A 1 309 ? 54.843 39.260 35.654 1.00 16.71 543 PRO A CA 1
ATOM 2372 C C . PRO A 1 309 ? 55.774 38.241 35.021 1.00 18.35 543 PRO A C 1
ATOM 2373 O O . PRO A 1 309 ? 56.639 38.583 34.196 1.00 20.88 543 PRO A O 1
ATOM 2377 N N . THR A 1 310 ? 55.525 36.973 35.343 1.00 17.87 544 THR A N 1
ATOM 2378 C CA . THR A 1 310 ? 56.334 35.873 34.819 1.00 17.87 544 THR A CA 1
ATOM 2379 C C . THR A 1 310 ? 56.310 35.856 33.295 1.00 21.34 544 THR A C 1
ATOM 2380 O O . THR A 1 310 ? 57.353 35.636 32.662 1.00 25.19 544 THR A O 1
ATOM 2384 N N . ALA A 1 311 ? 55.152 36.131 32.675 1.00 19.50 545 ALA A N 1
ATOM 2385 C CA . ALA A 1 311 ? 55.067 36.136 31.215 1.00 25.60 545 ALA A CA 1
ATOM 2386 C C . ALA A 1 311 ? 55.373 37.491 30.595 1.00 19.93 545 ALA A C 1
ATOM 2387 O O . ALA A 1 311 ? 55.178 37.653 29.378 1.00 26.82 545 ALA A O 1
ATOM 2389 N N . GLY A 1 312 ? 55.864 38.463 31.380 1.00 16.81 546 GLY A N 1
ATOM 2390 C CA . GLY A 1 312 ? 56.033 39.806 30.859 1.00 16.17 546 GLY A CA 1
ATOM 2391 C C . GLY A 1 312 ? 54.730 40.609 30.972 1.00 16.62 546 GLY A C 1
ATOM 2392 O O . GLY A 1 312 ? 53.655 40.076 31.260 1.00 18.70 546 GLY A O 1
ATOM 2393 N N . PHE A 1 313 ? 54.842 41.892 30.772 1.00 13.91 547 PHE A N 1
ATOM 2394 C CA . PHE A 1 313 ? 53.704 42.809 30.836 1.00 12.58 547 PHE A CA 1
ATOM 2395 C C . PHE A 1 313 ? 52.893 42.782 29.553 1.00 12.72 547 PHE A C 1
ATOM 2396 O O . PHE A 1 313 ? 53.317 42.285 28.513 1.00 14.18 547 PHE A O 1
ATOM 2404 N N . SER A 1 314 ? 51.714 43.418 29.624 1.00 13.59 548 SER A N 1
ATOM 2405 C CA . SER A 1 314 ? 50.812 43.525 28.470 1.00 14.17 548 SER A CA 1
ATOM 2406 C C . SER A 1 314 ? 50.052 44.826 28.597 1.00 12.94 548 SER A C 1
ATOM 2407 O O . SER A 1 314 ? 50.167 45.539 29.583 1.00 13.08 548 SER A O 1
ATOM 2410 N N . HIS A 1 315 ? 49.250 45.122 27.576 1.00 10.78 549 HIS A N 1
ATOM 2411 C CA . HIS A 1 315 ? 48.391 46.291 27.676 1.00 12.08 549 HIS A CA 1
ATOM 2412 C C . HIS A 1 315 ? 47.477 46.291 28.907 1.00 10.81 549 HIS A C 1
ATOM 2413 O O . HIS A 1 315 ? 47.045 47.384 29.340 1.00 12.27 549 HIS A O 1
ATOM 2420 N N . ASP A 1 316 ? 47.176 45.123 29.494 1.00 11.64 550 ASP A N 1
ATOM 2421 C CA . ASP A 1 316 ? 46.284 45.117 30.661 1.00 12.22 550 ASP A CA 1
ATOM 2422 C C . ASP A 1 316 ? 46.860 45.913 31.813 1.00 13.50 550 ASP A C 1
ATOM 2423 O O . ASP A 1 316 ? 46.102 46.305 32.729 1.00 14.33 550 ASP A O 1
ATOM 2428 N N . ALA A 1 317 ? 48.178 46.130 31.833 1.00 11.84 551 ALA A N 1
ATOM 2429 C CA . ALA A 1 317 ? 48.771 46.903 32.928 1.00 12.47 551 ALA A CA 1
ATOM 2430 C C . ALA A 1 317 ? 48.510 48.401 32.831 1.00 12.66 551 ALA A C 1
ATOM 2431 O O . ALA A 1 317 ? 48.782 49.098 33.810 1.00 13.16 551 ALA A O 1
ATOM 2433 N N . ILE A 1 318 ? 48.033 48.939 31.686 1.00 11.21 552 ILE A N 1
ATOM 2434 C CA . ILE A 1 318 ? 47.939 50.392 31.547 1.00 10.44 552 ILE A CA 1
ATOM 2435 C C . ILE A 1 318 ? 46.923 50.986 32.526 1.00 10.89 552 ILE A C 1
ATOM 2436 O O . ILE A 1 318 ? 47.227 51.956 33.232 1.00 11.23 552 ILE A O 1
ATOM 2441 N N . THR A 1 319 ? 45.713 50.431 32.575 1.00 10.02 553 THR A N 1
ATOM 2442 C CA . THR A 1 319 ? 44.664 51.000 33.431 1.00 10.98 553 THR A CA 1
ATOM 2443 C C . THR A 1 319 ? 45.103 51.035 34.890 1.00 11.38 553 THR A C 1
ATOM 2444 O O . THR A 1 319 ? 45.041 52.115 35.494 1.00 11.78 553 THR A O 1
ATOM 2448 N N . PRO A 1 320 ? 45.608 49.951 35.494 1.00 11.55 554 PRO A N 1
ATOM 2449 C CA . PRO A 1 320 ? 46.044 50.059 36.893 1.00 11.04 554 PRO A CA 1
ATOM 2450 C C . PRO A 1 320 ? 47.221 51.028 37.079 1.00 10.11 554 PRO A C 1
ATOM 2451 O O . PRO A 1 320 ? 47.339 51.655 38.161 1.00 12.37 554 PRO A O 1
ATOM 2455 N N . THR A 1 321 ? 48.112 51.133 36.079 1.00 10.01 555 THR A N 1
ATOM 2456 C CA . THR A 1 321 ? 49.241 52.054 36.179 1.00 9.88 555 THR A CA 1
ATOM 2457 C C . THR A 1 321 ? 48.738 53.494 36.270 1.00 10.74 555 THR A C 1
ATOM 2458 O O . THR A 1 321 ? 49.222 54.250 37.116 1.00 11.81 555 THR A O 1
ATOM 2462 N N . LEU A 1 322 ? 47.817 53.886 35.363 1.00 10.66 556 LEU A N 1
ATOM 2463 C CA . LEU A 1 322 ? 47.275 55.242 35.402 1.00 12.03 556 LEU A CA 1
ATOM 2464 C C . LEU A 1 322 ? 46.598 55.506 36.747 1.00 12.85 556 LEU A C 1
ATOM 2465 O O . LEU A 1 322 ? 46.788 56.579 37.343 1.00 12.69 556 LEU A O 1
ATOM 2470 N N . LEU A 1 323 ? 45.832 54.540 37.266 1.00 11.11 557 LEU A N 1
ATOM 2471 C CA . LEU A 1 323 ? 45.195 54.758 38.570 1.00 11.08 557 LEU A CA 1
ATOM 2472 C C . LEU A 1 323 ? 46.243 54.931 39.670 1.00 11.88 557 LEU A C 1
ATOM 2473 O O . LEU A 1 323 ? 46.120 55.822 40.517 1.00 14.51 557 LEU A O 1
ATOM 2478 N N . ASN A 1 324 ? 47.292 54.099 39.651 1.00 12.46 558 ASN A N 1
ATOM 2479 C CA . ASN A 1 324 ? 48.349 54.226 40.667 1.00 12.03 558 ASN A CA 1
ATOM 2480 C C . ASN A 1 324 ? 49.076 55.573 40.551 1.00 13.01 558 ASN A C 1
ATOM 2481 O O . ASN A 1 324 ? 49.396 56.201 41.576 1.00 15.47 558 ASN A O 1
ATOM 2486 N N . LEU A 1 325 ? 49.337 56.038 39.326 1.00 12.43 559 LEU A N 1
ATOM 2487 C CA . LEU A 1 325 ? 50.027 57.325 39.161 1.00 11.43 559 LEU A CA 1
ATOM 2488 C C . LEU A 1 325 ? 49.210 58.493 39.685 1.00 14.72 559 LEU A C 1
ATOM 2489 O O . LEU A 1 325 ? 49.796 59.523 40.036 1.00 15.74 559 LEU A O 1
ATOM 2494 N N . PHE A 1 326 ? 47.875 58.362 39.760 1.00 11.72 560 PHE A N 1
ATOM 2495 C CA . PHE A 1 326 ? 47.019 59.413 40.301 1.00 12.67 560 PHE A CA 1
ATOM 2496 C C . PHE A 1 326 ? 46.490 59.093 41.694 1.00 13.58 560 PHE A C 1
ATOM 2497 O O . PHE A 1 326 ? 45.569 59.772 42.184 1.00 15.56 560 PHE A O 1
ATOM 2505 N N . ASP A 1 327 ? 47.121 58.135 42.396 1.00 12.90 561 ASP A N 1
ATOM 2506 C CA . ASP A 1 327 ? 46.762 57.844 43.797 1.00 14.99 561 ASP A CA 1
ATOM 2507 C C . ASP A 1 327 ? 45.296 57.427 43.940 1.00 15.70 561 ASP A C 1
ATOM 2508 O O . ASP A 1 327 ? 44.675 57.657 44.979 1.00 19.20 561 ASP A O 1
ATOM 2513 N N . VAL A 1 328 ? 44.729 56.786 42.913 1.00 15.03 562 VAL A N 1
ATOM 2514 C CA . VAL A 1 328 ? 43.337 56.329 42.994 1.00 14.25 562 VAL A CA 1
ATOM 2515 C C . VAL A 1 328 ? 43.253 54.943 43.605 1.00 19.88 562 VAL A C 1
ATOM 2516 O O . VAL A 1 328 ? 43.892 54.000 43.114 1.00 20.45 562 VAL A O 1
ATOM 2520 N N . SER A 1 329 ? 42.438 54.819 44.654 1.00 18.68 563 SER A N 1
ATOM 2521 C CA . SER A 1 329 ? 42.141 53.548 45.347 1.00 18.74 563 SER A CA 1
ATOM 2522 C C . SER A 1 329 ? 40.803 53.015 44.830 1.00 19.58 563 SER A C 1
ATOM 2523 O O . SER A 1 329 ? 39.774 53.695 44.949 1.00 20.32 563 SER A O 1
ATOM 2526 N N . THR A 1 330 ? 40.828 51.825 44.207 1.00 17.96 564 THR A N 1
ATOM 2527 C CA . THR A 1 330 ? 39.593 51.160 43.833 1.00 18.13 564 THR A CA 1
ATOM 2528 C C . THR A 1 330 ? 39.797 49.654 43.904 1.00 20.59 564 THR A C 1
ATOM 2529 O O . THR A 1 330 ? 40.863 49.169 43.534 1.00 21.95 564 THR A O 1
ATOM 2533 N N . GLN A 1 331 ? 38.763 48.927 44.322 1.00 19.86 565 GLN A N 1
ATOM 2534 C CA . GLN A 1 331 ? 38.825 47.469 44.217 1.00 22.67 565 GLN A CA 1
ATOM 2535 C C . GLN A 1 331 ? 39.058 46.994 42.790 1.00 25.52 565 GLN A C 1
ATOM 2536 O O . GLN A 1 331 ? 39.535 45.865 42.597 1.00 24.76 565 GLN A O 1
ATOM 2542 N N . ALA A 1 332 ? 38.732 47.809 41.784 1.00 24.72 566 ALA A N 1
ATOM 2543 C CA . ALA A 1 332 ? 38.867 47.385 40.396 1.00 24.53 566 ALA A CA 1
ATOM 2544 C C . ALA A 1 332 ? 40.295 47.039 39.994 1.00 30.80 566 ALA A C 1
ATOM 2545 O O . ALA A 1 332 ? 40.472 46.320 39.002 1.00 38.18 566 ALA A O 1
ATOM 2547 N N . THR A 1 333 ? 41.322 47.509 40.707 1.00 27.63 567 THR A N 1
ATOM 2548 C CA . THR A 1 333 ? 42.688 47.142 40.351 1.00 31.06 567 THR A CA 1
ATOM 2549 C C . THR A 1 333 ? 43.431 46.275 41.382 1.00 45.03 567 THR A C 1
ATOM 2550 O O . THR A 1 333 ? 44.651 46.083 41.267 1.00 41.85 567 THR A O 1
ATOM 2554 N N . ALA A 1 334 ? 42.717 45.676 42.335 1.00 34.71 568 ALA A N 1
ATOM 2555 C CA . ALA A 1 334 ? 43.301 44.601 43.144 1.00 30.76 568 ALA A CA 1
ATOM 2556 C C . ALA A 1 334 ? 43.651 43.401 42.264 1.00 51.89 568 ALA A C 1
ATOM 2557 O O . ALA A 1 334 ? 42.887 43.028 41.365 1.00 36.59 568 ALA A O 1
ATOM 2559 N N . ASP A 1 335 ? 44.807 42.786 42.517 1.00 40.25 569 ASP A N 1
ATOM 2560 C CA . ASP A 1 335 ? 45.220 41.545 41.851 1.00 39.72 569 ASP A CA 1
ATOM 2561 C C . ASP A 1 335 ? 45.726 41.893 40.464 1.00 33.82 569 ASP A C 1
ATOM 2562 O O . ASP A 1 335 ? 46.238 40.963 39.735 1.00 30.42 569 ASP A O 1
ATOM 2567 N N . LYS A 1 336 ? 45.640 43.177 40.043 1.00 28.18 570 LYS A N 1
ATOM 2568 C CA . LYS A 1 336 ? 45.924 43.540 38.682 1.00 23.48 570 LYS A CA 1
ATOM 2569 C C . LYS A 1 336 ? 47.350 44.031 38.555 1.00 20.86 570 LYS A C 1
ATOM 2570 O O . LYS A 1 336 ? 47.824 44.864 39.339 1.00 24.37 570 LYS A O 1
ATOM 2576 N N . THR A 1 337 ? 47.965 43.612 37.490 1.00 18.86 571 THR A N 1
ATOM 2577 C CA . THR A 1 337 ? 49.307 44.045 37.191 1.00 16.91 571 THR A CA 1
ATOM 2578 C C . THR A 1 337 ? 49.324 45.531 36.824 1.00 16.94 571 THR A C 1
ATOM 2579 O O . THR A 1 337 ? 48.444 46.020 36.099 1.00 16.83 571 THR A O 1
ATOM 2583 N N . ALA A 1 338 ? 50.382 46.204 37.248 1.00 15.18 572 ALA A N 1
ATOM 2584 C CA . ALA A 1 338 ? 50.645 47.604 36.909 1.00 13.94 572 ALA A CA 1
ATOM 2585 C C . ALA A 1 338 ? 52.146 47.765 36.687 1.00 12.13 572 ALA A C 1
ATOM 2586 O O . ALA A 1 338 ? 52.959 46.977 37.176 1.00 15.37 572 ALA A O 1
ATOM 2588 N N . PHE A 1 339 ? 52.516 48.837 35.974 1.00 13.19 573 PHE A N 1
ATOM 2589 C CA . PHE A 1 339 ? 53.942 49.100 35.753 1.00 12.49 573 PHE A CA 1
ATOM 2590 C C . PHE A 1 339 ? 54.619 49.793 36.928 1.00 14.84 573 PHE A C 1
ATOM 2591 O O . PHE A 1 339 ? 55.861 49.708 37.044 1.00 15.48 573 PHE A O 1
ATOM 2599 N N . VAL A 1 340 ? 53.846 50.479 37.780 1.00 13.46 574 VAL A N 1
ATOM 2600 C CA . VAL A 1 340 ? 54.376 51.071 39.007 1.00 17.05 574 VAL A CA 1
ATOM 2601 C C . VAL A 1 340 ? 53.464 50.629 40.128 1.00 17.77 574 VAL A C 1
ATOM 2602 O O . VAL A 1 340 ? 52.272 50.417 39.909 1.00 19.57 574 VAL A O 1
ATOM 2606 N N . ASN A 1 341 ? 54.016 50.556 41.332 1.00 15.83 575 ASN A N 1
ATOM 2607 C CA . ASN A 1 341 ? 53.265 50.131 42.493 1.00 16.46 575 ASN A CA 1
ATOM 2608 C C . ASN A 1 341 ? 52.406 51.282 43.027 1.00 18.09 575 ASN A C 1
ATOM 2609 O O . ASN A 1 341 ? 52.704 52.466 42.802 1.00 18.43 575 ASN A O 1
ATOM 2614 N N . PRO A 1 342 ? 51.320 50.972 43.712 1.00 18.75 576 PRO A N 1
ATOM 2615 C CA . PRO A 1 342 ? 50.580 52.029 44.391 1.00 20.58 576 PRO A CA 1
ATOM 2616 C C . PRO A 1 342 ? 51.456 52.626 45.483 1.00 32.34 576 PRO A C 1
ATOM 2617 O O . PRO A 1 342 ? 52.293 51.935 46.068 1.00 23.60 576 PRO A O 1
ATOM 2621 N N . LEU A 1 343 ? 51.279 53.928 45.743 1.00 24.21 577 LEU A N 1
ATOM 2622 C CA . LEU A 1 343 ? 51.912 54.561 46.887 1.00 28.45 577 LEU A CA 1
ATOM 2623 C C . LEU A 1 343 ? 51.119 54.238 48.144 1.00 45.38 577 LEU A C 1
ATOM 2624 O O . LEU A 1 343 ? 49.886 54.357 48.162 1.00 42.79 577 LEU A O 1
ATOM 2629 N N . ASP A 1 344 ? 51.820 53.847 49.200 1.00 53.91 578 ASP A N 1
ATOM 2630 C CA . ASP A 1 344 ? 51.135 53.553 50.449 1.00 53.16 578 ASP A CA 1
ATOM 2631 C C . ASP A 1 344 ? 51.061 54.822 51.286 1.00 61.77 578 ASP A C 1
ATOM 2632 O O . ASP A 1 344 ? 52.084 55.444 51.551 1.00 70.20 578 ASP A O 1
ATOM 2638 N N . THR B 1 10 ? 48.076 53.441 -3.283 1.00 55.53 244 THR B N 1
ATOM 2639 C CA . THR B 1 10 ? 47.765 54.292 -2.125 1.00 52.87 244 THR B CA 1
ATOM 2640 C C . THR B 1 10 ? 47.824 53.537 -0.792 1.00 41.04 244 THR B C 1
ATOM 2641 O O . THR B 1 10 ? 48.114 52.332 -0.749 1.00 38.51 244 THR B O 1
ATOM 2645 N N . GLU B 1 11 ? 47.509 54.229 0.303 1.00 35.09 245 GLU B N 1
ATOM 2646 C CA . GLU B 1 11 ? 47.514 53.554 1.581 1.00 24.37 245 GLU B CA 1
ATOM 2647 C C . GLU B 1 11 ? 46.165 53.004 1.942 1.00 32.71 245 GLU B C 1
ATOM 2648 O O . GLU B 1 11 ? 45.965 52.603 3.089 1.00 32.44 245 GLU B O 1
ATOM 2654 N N . THR B 1 12 ? 45.212 53.036 1.015 1.00 25.85 246 THR B N 1
ATOM 2655 C CA . THR B 1 12 ? 43.847 52.626 1.284 1.00 22.07 246 THR B CA 1
ATOM 2656 C C . THR B 1 12 ? 43.588 51.433 0.363 1.00 17.63 246 THR B C 1
ATOM 2657 O O . THR B 1 12 ? 44.057 51.425 -0.767 1.00 22.42 246 THR B O 1
ATOM 2661 N N . ILE B 1 13 ? 42.856 50.438 0.852 1.00 17.73 247 ILE B N 1
ATOM 2662 C CA . ILE B 1 13 ? 42.436 49.314 0.007 1.00 17.36 247 ILE B CA 1
ATOM 2663 C C . ILE B 1 13 ? 41.236 49.824 -0.789 1.00 16.32 247 ILE B C 1
ATOM 2664 O O . ILE B 1 13 ? 40.222 50.192 -0.209 1.00 15.91 247 ILE B O 1
ATOM 2669 N N . MET B 1 14 ? 41.381 49.880 -2.109 1.00 17.28 248 MET B N 1
ATOM 2670 C CA . MET B 1 14 ? 40.380 50.543 -2.920 1.00 16.48 248 MET B CA 1
ATOM 2671 C C . MET B 1 14 ? 39.341 49.554 -3.434 1.00 16.38 248 MET B C 1
ATOM 2672 O O . MET B 1 14 ? 39.637 48.387 -3.707 1.00 22.51 248 MET B O 1
ATOM 2677 N N . HIS B 1 15 ? 38.120 50.052 -3.568 1.00 15.62 249 HIS B N 1
ATOM 2678 C CA . HIS B 1 15 ? 36.995 49.272 -4.078 1.00 16.80 249 HIS B CA 1
ATOM 2679 C C . HIS B 1 15 ? 36.333 49.904 -5.275 1.00 20.99 249 HIS B C 1
ATOM 2680 O O . HIS B 1 15 ? 35.738 49.176 -6.090 1.00 21.84 249 HIS B O 1
ATOM 2687 N N . ALA B 1 16 ? 36.461 51.212 -5.447 1.00 17.86 250 ALA B N 1
ATOM 2688 C CA . ALA B 1 16 ? 35.737 51.966 -6.472 1.00 15.26 250 ALA B CA 1
ATOM 2689 C C . ALA B 1 16 ? 36.682 52.910 -7.204 1.00 18.79 250 ALA B C 1
ATOM 2690 O O . ALA B 1 16 ? 36.336 54.056 -7.476 1.00 19.84 250 ALA B O 1
ATOM 2692 N N . ASN B 1 17 ? 37.901 52.443 -7.514 1.00 21.38 251 ASN B N 1
ATOM 2693 C CA . ASN B 1 17 ? 38.874 53.286 -8.186 1.00 22.94 251 ASN B CA 1
ATOM 2694 C C . ASN B 1 17 ? 38.368 53.730 -9.552 1.00 23.21 251 ASN B C 1
ATOM 2695 O O . ASN B 1 17 ? 38.734 54.812 -10.014 1.00 27.36 251 ASN B O 1
ATOM 2700 N N . ASP B 1 18 ? 37.489 52.935 -10.176 1.00 20.04 252 ASP B N 1
ATOM 2701 C CA . ASP B 1 18 ? 36.885 53.259 -11.464 1.00 23.17 252 ASP B CA 1
ATOM 2702 C C . ASP B 1 18 ? 35.708 54.233 -11.383 1.00 22.76 252 ASP B C 1
ATOM 2703 O O . ASP B 1 18 ? 35.137 54.559 -12.428 1.00 25.74 252 ASP B O 1
ATOM 2708 N N . ALA B 1 19 ? 35.343 54.710 -10.199 1.00 17.06 253 ALA B N 1
ATOM 2709 C CA . ALA B 1 19 ? 34.109 55.480 -10.037 1.00 16.82 253 ALA B CA 1
ATOM 2710 C C . ALA B 1 19 ? 34.188 56.802 -10.811 1.00 21.43 253 ALA B C 1
ATOM 2711 O O . ALA B 1 19 ? 35.195 57.525 -10.758 1.00 21.43 253 ALA B O 1
ATOM 2713 N N . ILE B 1 20 ? 33.101 57.145 -11.505 1.00 18.99 254 ILE B N 1
ATOM 2714 C CA . ILE B 1 20 ? 32.999 58.426 -12.196 1.00 18.13 254 ILE B CA 1
ATOM 2715 C C . ILE B 1 20 ? 31.533 58.833 -12.129 1.00 18.33 254 ILE B C 1
ATOM 2716 O O . ILE B 1 20 ? 30.645 57.983 -12.091 1.00 18.91 254 ILE B O 1
ATOM 2721 N N . GLN B 1 21 ? 31.265 60.138 -12.093 1.00 19.10 255 GLN B N 1
ATOM 2722 C CA . GLN B 1 21 ? 29.886 60.613 -12.162 1.00 17.28 255 GLN B CA 1
ATOM 2723 C C . GLN B 1 21 ? 29.420 60.654 -13.611 1.00 20.64 255 GLN B C 1
ATOM 2724 O O . GLN B 1 21 ? 30.114 61.190 -14.473 1.00 23.13 255 GLN B O 1
ATOM 2730 N N . LYS B 1 22 ? 28.217 60.120 -13.858 1.00 18.96 256 LYS B N 1
ATOM 2731 C CA . LYS B 1 22 ? 27.647 60.118 -15.207 1.00 18.26 256 LYS B CA 1
ATOM 2732 C C . LYS B 1 22 ? 27.254 61.527 -15.649 1.00 23.91 256 LYS B C 1
ATOM 2733 O O . LYS B 1 22 ? 27.370 61.869 -16.840 1.00 25.47 256 LYS B O 1
ATOM 2739 N N . THR B 1 23 ? 26.746 62.336 -14.715 1.00 21.51 257 THR B N 1
ATOM 2740 C CA . THR B 1 23 ? 26.345 63.707 -14.953 1.00 24.23 257 THR B CA 1
ATOM 2741 C C . THR B 1 23 ? 26.756 64.478 -13.721 1.00 21.48 257 THR B C 1
ATOM 2742 O O . THR B 1 23 ? 26.895 63.880 -12.655 1.00 20.70 257 THR B O 1
ATOM 2746 N N . THR B 1 24 ? 27.006 65.769 -13.897 1.00 22.42 258 THR B N 1
ATOM 2747 C CA . THR B 1 24 ? 27.403 66.641 -12.796 1.00 24.00 258 THR B CA 1
ATOM 2748 C C . THR B 1 24 ? 26.468 67.846 -12.692 1.00 26.67 258 THR B C 1
ATOM 2749 O O . THR B 1 24 ? 25.616 68.099 -13.548 1.00 29.66 258 THR B O 1
ATOM 2753 N N . ALA B 1 25 ? 26.648 68.600 -11.599 1.00 26.34 259 ALA B N 1
ATOM 2754 C CA . ALA B 1 25 ? 25.845 69.795 -11.390 1.00 36.22 259 ALA B CA 1
ATOM 2755 C C . ALA B 1 25 ? 26.027 70.834 -12.497 1.00 49.42 259 ALA B C 1
ATOM 2756 O O . ALA B 1 25 ? 25.263 71.804 -12.549 1.00 62.94 259 ALA B O 1
ATOM 2758 N N . SER B 1 26 ? 26.971 70.630 -13.418 1.00 45.41 260 SER B N 1
ATOM 2759 C CA . SER B 1 26 ? 27.149 71.546 -14.538 1.00 36.59 260 SER B CA 1
ATOM 2760 C C . SER B 1 26 ? 26.132 71.342 -15.658 1.00 47.34 260 SER B C 1
ATOM 2761 O O . SER B 1 26 ? 25.999 72.216 -16.523 1.00 45.16 260 SER B O 1
ATOM 2764 N N . THR B 1 27 ? 25.413 70.221 -15.674 1.00 36.79 261 THR B N 1
ATOM 2765 C CA . THR B 1 27 ? 24.411 69.948 -16.699 1.00 32.50 261 THR B CA 1
ATOM 2766 C C . THR B 1 27 ? 23.040 69.581 -16.168 1.00 47.87 261 THR B C 1
ATOM 2767 O O . THR B 1 27 ? 22.121 69.396 -16.974 1.00 35.22 261 THR B O 1
ATOM 2771 N N . ARG B 1 28 ? 22.871 69.433 -14.857 1.00 30.26 262 ARG B N 1
ATOM 2772 C CA . ARG B 1 28 ? 21.576 69.127 -14.284 1.00 25.38 262 ARG B CA 1
ATOM 2773 C C . ARG B 1 28 ? 21.524 69.799 -12.913 1.00 20.93 262 ARG B C 1
ATOM 2774 O O . ARG B 1 28 ? 22.499 70.420 -12.475 1.00 25.15 262 ARG B O 1
ATOM 2782 N N . LYS B 1 29 ? 20.368 69.766 -12.283 1.00 20.24 263 LYS B N 1
ATOM 2783 C CA . LYS B 1 29 ? 20.248 70.349 -10.965 1.00 21.55 263 LYS B CA 1
ATOM 2784 C C . LYS B 1 29 ? 21.240 69.664 -10.033 1.00 19.55 263 LYS B C 1
ATOM 2785 O O . LYS B 1 29 ? 21.455 68.439 -10.114 1.00 19.65 263 LYS B O 1
ATOM 2791 N N . PRO B 1 30 ? 21.784 70.388 -9.068 1.00 16.93 264 PRO B N 1
ATOM 2792 C CA A PRO B 1 30 ? 22.602 69.724 -8.045 0.50 15.83 264 PRO B CA 1
ATOM 2793 C CA B PRO B 1 30 ? 22.607 69.719 -8.057 0.50 16.06 264 PRO B CA 1
ATOM 2794 C C . PRO B 1 30 ? 21.763 68.758 -7.243 1.00 15.24 264 PRO B C 1
ATOM 2795 O O . PRO B 1 30 ? 20.555 68.948 -7.060 1.00 16.65 264 PRO B O 1
ATOM 2802 N N . ARG B 1 31 ? 22.428 67.743 -6.695 1.00 12.93 265 ARG B N 1
ATOM 2803 C CA . ARG B 1 31 ? 21.776 66.776 -5.835 1.00 12.75 265 ARG B CA 1
ATOM 2804 C C . ARG B 1 31 ? 22.080 67.142 -4.397 1.00 14.11 265 ARG B C 1
ATOM 2805 O O . ARG B 1 31 ? 23.228 67.495 -4.089 1.00 13.65 265 ARG B O 1
ATOM 2813 N N . LEU B 1 32 ? 21.092 67.042 -3.515 1.00 12.25 266 LEU B N 1
ATOM 2814 C CA . LEU B 1 32 ? 21.252 67.381 -2.089 1.00 10.56 266 LEU B CA 1
ATOM 2815 C C . LEU B 1 32 ? 20.585 66.259 -1.304 1.00 10.68 266 LEU B C 1
ATOM 2816 O O . LEU B 1 32 ? 19.351 66.084 -1.365 1.00 12.71 266 LEU B O 1
ATOM 2821 N N . VAL B 1 33 ? 21.374 65.456 -0.579 1.00 9.81 267 VAL B N 1
ATOM 2822 C CA . VAL B 1 33 ? 20.904 64.273 0.106 1.00 9.99 267 VAL B CA 1
ATOM 2823 C C . VAL B 1 33 ? 21.200 64.441 1.571 1.00 8.40 267 VAL B C 1
ATOM 2824 O O . VAL B 1 33 ? 22.330 64.814 1.931 1.00 10.41 267 VAL B O 1
ATOM 2828 N N . VAL B 1 34 ? 20.229 64.116 2.434 1.00 9.30 268 VAL B N 1
ATOM 2829 C CA . VAL B 1 34 ? 20.444 63.998 3.872 1.00 8.61 268 VAL B CA 1
ATOM 2830 C C . VAL B 1 34 ? 20.322 62.534 4.210 1.00 9.84 268 VAL B C 1
ATOM 2831 O O . VAL B 1 34 ? 19.308 61.900 3.919 1.00 11.14 268 VAL B O 1
ATOM 2835 N N . MET B 1 35 ? 21.375 61.952 4.771 1.00 8.99 269 MET B N 1
ATOM 2836 C CA A MET B 1 35 ? 21.328 60.586 5.263 0.51 8.38 269 MET B CA 1
ATOM 2837 C CA B MET B 1 35 ? 21.359 60.580 5.260 0.49 8.11 269 MET B CA 1
ATOM 2838 C C . MET B 1 35 ? 21.273 60.651 6.771 1.00 9.05 269 MET B C 1
ATOM 2839 O O . MET B 1 35 ? 22.149 61.263 7.407 1.00 8.77 269 MET B O 1
ATOM 2848 N N . VAL B 1 36 ? 20.195 60.133 7.342 1.00 8.72 270 VAL B N 1
ATOM 2849 C CA . VAL B 1 36 ? 20.024 60.111 8.800 1.00 8.59 270 VAL B CA 1
ATOM 2850 C C . VAL B 1 36 ? 20.433 58.728 9.270 1.00 9.92 270 VAL B C 1
ATOM 2851 O O . VAL B 1 36 ? 19.818 57.709 8.904 1.00 10.49 270 VAL B O 1
ATOM 2855 N N . VAL B 1 37 ? 21.508 58.680 10.049 1.00 8.22 271 VAL B N 1
ATOM 2856 C CA . VAL B 1 37 ? 21.953 57.436 10.681 1.00 7.39 271 VAL B CA 1
ATOM 2857 C C . VAL B 1 37 ? 21.239 57.444 12.026 1.00 8.46 271 VAL B C 1
ATOM 2858 O O . VAL B 1 37 ? 21.589 58.215 12.965 1.00 9.08 271 VAL B O 1
ATOM 2862 N N . GLY B 1 38 ? 20.202 56.613 12.113 1.00 9.06 272 GLY B N 1
ATOM 2863 C CA . GLY B 1 38 ? 19.384 56.507 13.305 1.00 9.07 272 GLY B CA 1
ATOM 2864 C C . GLY B 1 38 ? 20.025 55.670 14.346 1.00 7.56 272 GLY B C 1
ATOM 2865 O O . GLY B 1 38 ? 21.168 55.239 14.187 1.00 9.26 272 GLY B O 1
ATOM 2866 N N . GLU B 1 39 ? 19.327 55.489 15.489 1.00 7.87 273 GLU B N 1
ATOM 2867 C CA . GLU B 1 39 ? 19.950 54.850 16.661 1.00 7.64 273 GLU B CA 1
ATOM 2868 C C . GLU B 1 39 ? 18.880 54.102 17.433 1.00 9.29 273 GLU B C 1
ATOM 2869 O O . GLU B 1 39 ? 17.907 54.722 17.903 1.00 9.24 273 GLU B O 1
ATOM 2875 N N . THR B 1 40 ? 19.028 52.778 17.559 1.00 8.39 274 THR B N 1
ATOM 2876 C CA . THR B 1 40 ? 18.228 51.923 18.468 1.00 7.60 274 THR B CA 1
ATOM 2877 C C . THR B 1 40 ? 16.759 51.778 18.077 1.00 9.05 274 THR B C 1
ATOM 2878 O O . THR B 1 40 ? 16.069 50.974 18.685 1.00 13.96 274 THR B O 1
ATOM 2882 N N . ALA B 1 41 ? 16.288 52.394 17.008 1.00 9.62 275 ALA B N 1
ATOM 2883 C CA . ALA B 1 41 ? 14.888 52.214 16.607 1.00 10.36 275 ALA B CA 1
ATOM 2884 C C . ALA B 1 41 ? 14.667 50.885 15.924 1.00 11.35 275 ALA B C 1
ATOM 2885 O O . ALA B 1 41 ? 15.432 50.464 15.036 1.00 12.88 275 ALA B O 1
ATOM 2887 N N . ARG B 1 42 ? 13.610 50.206 16.338 1.00 9.34 276 ARG B N 1
ATOM 2888 C CA . ARG B 1 42 ? 13.349 48.889 15.803 1.00 11.67 276 ARG B CA 1
ATOM 2889 C C . ARG B 1 42 ? 12.132 48.938 14.895 1.00 11.72 276 ARG B C 1
ATOM 2890 O O . ARG B 1 42 ? 11.160 49.685 15.121 1.00 12.17 276 ARG B O 1
ATOM 2898 N N . ALA B 1 43 ? 12.154 48.081 13.870 1.00 10.79 277 ALA B N 1
ATOM 2899 C CA . ALA B 1 43 ? 11.128 48.181 12.831 1.00 12.10 277 ALA B CA 1
ATOM 2900 C C . ALA B 1 43 ? 9.725 47.961 13.379 1.00 11.56 277 ALA B C 1
ATOM 2901 O O . ALA B 1 43 ? 8.797 48.641 12.928 1.00 12.41 277 ALA B O 1
ATOM 2903 N N . ASP B 1 44 ? 9.556 47.023 14.312 1.00 11.28 278 ASP B N 1
ATOM 2904 C CA . ASP B 1 44 ? 8.206 46.645 14.707 1.00 10.48 278 ASP B CA 1
ATOM 2905 C C . ASP B 1 44 ? 7.602 47.609 15.718 1.00 15.08 278 ASP B C 1
ATOM 2906 O O . ASP B 1 44 ? 6.438 47.404 16.072 1.00 14.68 278 ASP B O 1
ATOM 2911 N N . HIS B 1 45 ? 8.346 48.639 16.157 1.00 11.08 279 HIS B N 1
ATOM 2912 C CA . HIS B 1 45 ? 7.723 49.701 16.946 1.00 10.95 279 HIS B CA 1
ATOM 2913 C C . HIS B 1 45 ? 7.410 50.923 16.126 1.00 11.17 279 HIS B C 1
ATOM 2914 O O . HIS B 1 45 ? 6.949 51.929 16.677 1.00 10.65 279 HIS B O 1
ATOM 2921 N N . ALA B 1 46 ? 7.550 50.845 14.800 1.00 10.51 280 ALA B N 1
ATOM 2922 C CA . ALA B 1 46 ? 7.074 51.926 13.949 1.00 10.88 280 ALA B CA 1
ATOM 2923 C C . ALA B 1 46 ? 5.631 51.664 13.515 1.00 11.35 280 ALA B C 1
ATOM 2924 O O . ALA B 1 46 ? 5.287 50.561 13.053 1.00 11.79 280 ALA B O 1
ATOM 2926 N N . SER B 1 47 ? 4.759 52.674 13.680 1.00 11.26 281 SER B N 1
ATOM 2927 C CA . SER B 1 47 ? 3.371 52.530 13.237 1.00 13.05 281 SER B CA 1
ATOM 2928 C C . SER B 1 47 ? 3.276 52.177 11.738 1.00 12.23 281 SER B C 1
ATOM 2929 O O . SER B 1 47 ? 2.354 51.448 11.336 1.00 15.38 281 SER B O 1
ATOM 2932 N N . PHE B 1 48 ? 4.234 52.664 10.918 1.00 12.29 282 PHE B N 1
ATOM 2933 C CA . PHE B 1 48 ? 4.173 52.334 9.494 1.00 12.24 282 PHE B CA 1
ATOM 2934 C C . PHE B 1 48 ? 4.518 50.881 9.196 1.00 13.58 282 PHE B C 1
ATOM 2935 O O . PHE B 1 48 ? 4.265 50.433 8.065 1.00 15.50 282 PHE B O 1
ATOM 2943 N N . ASN B 1 49 ? 5.031 50.125 10.192 1.00 12.16 283 ASN B N 1
ATOM 2944 C CA . ASN B 1 49 ? 5.253 48.689 10.048 1.00 13.01 283 ASN B CA 1
ATOM 2945 C C . ASN B 1 49 ? 4.260 47.877 10.850 1.00 19.40 283 ASN B C 1
ATOM 2946 O O . ASN B 1 49 ? 4.476 46.681 11.027 1.00 20.03 283 ASN B O 1
ATOM 2951 N N . GLY B 1 50 ? 3.182 48.494 11.321 1.00 13.45 284 GLY B N 1
ATOM 2952 C CA . GLY B 1 50 ? 2.139 47.730 11.952 1.00 14.03 284 GLY B CA 1
ATOM 2953 C C . GLY B 1 50 ? 2.106 47.800 13.462 1.00 17.48 284 GLY B C 1
ATOM 2954 O O . GLY B 1 50 ? 1.288 47.085 14.055 1.00 18.21 284 GLY B O 1
ATOM 2955 N N . TYR B 1 51 ? 2.988 48.588 14.101 1.00 15.49 285 TYR B N 1
ATOM 2956 C CA . TYR B 1 51 ? 2.898 48.696 15.558 1.00 10.90 285 TYR B CA 1
ATOM 2957 C C . TYR B 1 51 ? 1.539 49.261 15.978 1.00 13.60 285 TYR B C 1
ATOM 2958 O O . TYR B 1 51 ? 0.985 50.163 15.321 1.00 14.85 285 TYR B O 1
ATOM 2967 N N . GLN B 1 52 ? 1.018 48.788 17.121 1.00 12.96 286 GLN B N 1
ATOM 2968 C CA A GLN B 1 52 ? -0.343 49.191 17.472 0.51 11.62 286 GLN B CA 1
ATOM 2969 C CA B GLN B 1 52 ? -0.304 49.122 17.630 0.49 15.31 286 GLN B CA 1
ATOM 2970 C C . GLN B 1 52 ? -0.398 50.522 18.252 1.00 13.96 286 GLN B C 1
ATOM 2971 O O . GLN B 1 52 ? -1.449 50.863 18.800 1.00 17.45 286 GLN B O 1
ATOM 2982 N N . ARG B 1 53 ? 0.676 51.308 18.251 1.00 13.35 287 ARG B N 1
ATOM 2983 C CA . ARG B 1 53 ? 0.658 52.666 18.774 1.00 12.49 287 ARG B CA 1
ATOM 2984 C C . ARG B 1 53 ? 1.157 53.602 17.697 1.00 12.12 287 ARG B C 1
ATOM 2985 O O . ARG B 1 53 ? 1.986 53.218 16.848 1.00 12.94 287 ARG B O 1
ATOM 2993 N N . ALA B 1 54 ? 0.670 54.863 17.732 1.00 11.77 288 ALA B N 1
ATOM 2994 C CA . ALA B 1 54 ? 1.013 55.838 16.703 1.00 12.63 288 ALA B CA 1
ATOM 2995 C C . ALA B 1 54 ? 2.337 56.518 17.050 1.00 13.09 288 ALA B C 1
ATOM 2996 O O . ALA B 1 54 ? 2.390 57.663 17.496 1.00 14.36 288 ALA B O 1
ATOM 2998 N N . THR B 1 55 ? 3.456 55.809 16.794 1.00 9.57 289 THR B N 1
ATOM 2999 C CA . THR B 1 55 ? 4.770 56.347 17.109 1.00 9.29 289 THR B CA 1
ATOM 3000 C C . THR B 1 55 ? 5.375 57.237 16.016 1.00 8.65 289 THR B C 1
ATOM 3001 O O . THR B 1 55 ? 6.287 58.021 16.308 1.00 10.07 289 THR B O 1
ATOM 3005 N N . PHE B 1 56 ? 4.892 57.160 14.775 1.00 10.55 290 PHE B N 1
ATOM 3006 C CA . PHE B 1 56 ? 5.422 57.996 13.694 1.00 10.72 290 PHE B CA 1
ATOM 3007 C C . PHE B 1 56 ? 4.287 58.710 12.957 1.00 10.14 290 PHE B C 1
ATOM 3008 O O . PHE B 1 56 ? 4.060 58.491 11.760 1.00 11.73 290 PHE B O 1
ATOM 3016 N N . PRO B 1 57 ? 3.567 59.599 13.633 1.00 10.31 291 PRO B N 1
ATOM 3017 C CA . PRO B 1 57 ? 2.411 60.236 12.973 1.00 11.09 291 PRO B CA 1
ATOM 3018 C C . PRO B 1 57 ? 2.809 61.080 11.765 1.00 11.50 291 PRO B C 1
ATOM 3019 O O . PRO B 1 57 ? 2.097 61.094 10.743 1.00 12.54 291 PRO B O 1
ATOM 3023 N N . HIS B 1 58 ? 3.925 61.816 11.860 1.00 10.03 292 HIS B N 1
ATOM 3024 C CA . HIS B 1 58 ? 4.311 62.625 10.702 1.00 10.90 292 HIS B CA 1
ATOM 3025 C C . HIS B 1 58 ? 4.732 61.764 9.535 1.00 9.52 292 HIS B C 1
ATOM 3026 O O . HIS B 1 58 ? 4.350 62.056 8.385 1.00 11.16 292 HIS B O 1
ATOM 3033 N N . MET B 1 59 ? 5.590 60.734 9.786 1.00 8.95 293 MET B N 1
ATOM 3034 C CA . MET B 1 59 ? 5.987 59.874 8.655 1.00 9.40 293 MET B CA 1
ATOM 3035 C C . MET B 1 59 ? 4.807 59.120 8.085 1.00 11.18 293 MET B C 1
ATOM 3036 O O . MET B 1 59 ? 4.728 58.925 6.870 1.00 12.09 293 MET B O 1
ATOM 3041 N N . ASP B 1 60 ? 3.902 58.647 8.956 1.00 10.33 294 ASP B N 1
ATOM 3042 C CA . ASP B 1 60 ? 2.727 57.948 8.428 1.00 10.95 294 ASP B CA 1
ATOM 3043 C C . ASP B 1 60 ? 1.954 58.832 7.449 1.00 10.60 294 ASP B C 1
ATOM 3044 O O . ASP B 1 60 ? 1.462 58.353 6.402 1.00 13.58 294 ASP B O 1
ATOM 3049 N N . LYS B 1 61 ? 1.771 60.126 7.778 1.00 10.42 295 LYS B N 1
ATOM 3050 C CA . LYS B 1 61 ? 1.054 60.991 6.864 1.00 12.00 295 LYS B CA 1
ATOM 3051 C C . LYS B 1 61 ? 1.784 61.117 5.527 1.00 12.15 295 LYS B C 1
ATOM 3052 O O . LYS B 1 61 ? 1.150 61.060 4.466 1.00 13.13 295 LYS B O 1
ATOM 3058 N N . LEU B 1 62 ? 3.117 61.282 5.582 1.00 10.45 296 LEU B N 1
ATOM 3059 C CA . LEU B 1 62 ? 3.853 61.407 4.323 1.00 11.46 296 LEU B CA 1
ATOM 3060 C C . LEU B 1 62 ? 3.851 60.114 3.529 1.00 12.65 296 LEU B C 1
ATOM 3061 O O . LEU B 1 62 ? 3.910 60.154 2.292 1.00 15.11 296 LEU B O 1
ATOM 3066 N N . ILE B 1 63 ? 3.842 58.957 4.216 1.00 11.17 297 ILE B N 1
ATOM 3067 C CA . ILE B 1 63 ? 3.727 57.694 3.470 1.00 13.32 297 ILE B CA 1
ATOM 3068 C C . ILE B 1 63 ? 2.389 57.637 2.746 1.00 15.42 297 ILE B C 1
ATOM 3069 O O . ILE B 1 63 ? 2.315 57.277 1.559 1.00 15.55 297 ILE B O 1
ATOM 3074 N N . GLY B 1 64 ? 1.310 58.048 3.434 1.00 13.93 298 GLY B N 1
ATOM 3075 C CA . GLY B 1 64 ? -0.021 58.022 2.816 1.00 14.40 298 GLY B CA 1
ATOM 3076 C C . GLY B 1 64 ? -0.128 58.975 1.646 1.00 14.68 298 GLY B C 1
ATOM 3077 O O . GLY B 1 64 ? -0.880 58.721 0.704 1.00 18.47 298 GLY B O 1
ATOM 3078 N N . LEU B 1 65 ? 0.650 60.084 1.671 1.00 16.12 299 LEU B N 1
ATOM 3079 C CA . LEU B 1 65 ? 0.696 61.027 0.535 1.00 17.36 299 LEU B CA 1
ATOM 3080 C C . LEU B 1 65 ? 1.573 60.533 -0.621 1.00 20.11 299 LEU B C 1
ATOM 3081 O O . LEU B 1 65 ? 1.553 61.136 -1.709 1.00 23.78 299 LEU B O 1
ATOM 3086 N N . GLY B 1 66 ? 2.329 59.466 -0.426 1.00 16.61 300 GLY B N 1
ATOM 3087 C CA . GLY B 1 66 ? 3.260 58.986 -1.428 1.00 14.77 300 GLY B CA 1
ATOM 3088 C C . GLY B 1 66 ? 4.572 59.733 -1.474 1.00 17.50 300 GLY B C 1
ATOM 3089 O O . GLY B 1 66 ? 5.308 59.574 -2.454 1.00 20.65 300 GLY B O 1
ATOM 3090 N N . GLN B 1 67 ? 4.884 60.551 -0.467 1.00 13.74 301 GLN B N 1
ATOM 3091 C CA . GLN B 1 67 ? 6.139 61.291 -0.478 1.00 15.53 301 GLN B CA 1
ATOM 3092 C C . GLN B 1 67 ? 7.261 60.501 0.176 1.00 13.11 301 GLN B C 1
ATOM 3093 O O . GLN B 1 67 ? 8.429 60.636 -0.213 1.00 14.97 301 GLN B O 1
ATOM 3099 N N . VAL B 1 68 ? 6.940 59.705 1.208 1.00 12.31 302 VAL B N 1
ATOM 3100 C CA . VAL B 1 68 ? 7.905 58.872 1.906 1.00 10.54 302 VAL B CA 1
ATOM 3101 C C . VAL B 1 68 ? 7.618 57.437 1.485 1.00 13.76 302 VAL B C 1
ATOM 3102 O O . VAL B 1 68 ? 6.447 57.001 1.433 1.00 13.28 302 VAL B O 1
ATOM 3106 N N . HIS B 1 69 ? 8.695 56.699 1.153 1.00 12.10 303 HIS B N 1
ATOM 3107 C CA A HIS B 1 69 ? 8.622 55.275 0.847 0.61 11.84 303 HIS B CA 1
ATOM 3108 C CA B HIS B 1 69 ? 8.567 55.275 0.878 0.39 10.58 303 HIS B CA 1
ATOM 3109 C C . HIS B 1 69 ? 9.118 54.476 2.050 1.00 10.73 303 HIS B C 1
ATOM 3110 O O . HIS B 1 69 ? 10.224 54.739 2.558 1.00 11.46 303 HIS B O 1
ATOM 3123 N N . ASN B 1 70 ? 8.329 53.501 2.493 1.00 12.68 304 ASN B N 1
ATOM 3124 C CA . ASN B 1 70 ? 8.698 52.648 3.612 1.00 10.12 304 ASN B CA 1
ATOM 3125 C C . ASN B 1 70 ? 9.195 51.331 3.045 1.00 12.69 304 ASN B C 1
ATOM 3126 O O . ASN B 1 70 ? 8.491 50.683 2.237 1.00 15.34 304 ASN B O 1
ATOM 3131 N N . PHE B 1 71 ? 10.393 50.916 3.488 1.00 10.84 305 PHE B N 1
ATOM 3132 C CA . PHE B 1 71 ? 10.956 49.634 3.027 1.00 12.11 305 PHE B CA 1
ATOM 3133 C C . PHE B 1 71 ? 10.712 48.459 3.976 1.00 15.95 305 PHE B C 1
ATOM 3134 O O . PHE B 1 71 ? 11.172 47.323 3.700 1.00 16.35 305 PHE B O 1
ATOM 3142 N N . GLY B 1 72 ? 9.926 48.653 5.016 1.00 14.01 306 GLY B N 1
ATOM 3143 C CA . GLY B 1 72 ? 9.515 47.527 5.831 1.00 13.70 306 GLY B CA 1
ATOM 3144 C C . GLY B 1 72 ? 10.581 47.069 6.826 1.00 12.05 306 GLY B C 1
ATOM 3145 O O . GLY B 1 72 ? 11.312 47.859 7.425 1.00 14.35 306 GLY B O 1
ATOM 3146 N N . ASN B 1 73 ? 10.587 45.763 7.090 1.00 14.78 307 ASN B N 1
ATOM 3147 C CA . ASN B 1 73 ? 11.486 45.199 8.099 1.00 14.44 307 ASN B CA 1
ATOM 3148 C C . ASN B 1 73 ? 12.852 45.014 7.422 1.00 14.59 307 ASN B C 1
ATOM 3149 O O . ASN B 1 73 ? 13.069 44.022 6.714 1.00 18.24 307 ASN B O 1
ATOM 3154 N N . VAL B 1 74 ? 13.755 45.941 7.640 1.00 12.20 308 VAL B N 1
ATOM 3155 C CA . VAL B 1 74 ? 15.091 45.883 7.074 1.00 13.05 308 VAL B CA 1
ATOM 3156 C C . VAL B 1 74 ? 16.030 45.305 8.129 1.00 14.74 308 VAL B C 1
ATOM 3157 O O . VAL B 1 74 ? 15.765 45.379 9.336 1.00 15.89 308 VAL B O 1
ATOM 3161 N N . THR B 1 75 ? 17.099 44.664 7.691 1.00 13.51 309 THR B N 1
ATOM 3162 C CA . THR B 1 75 ? 18.002 43.989 8.632 1.00 15.03 309 THR B CA 1
ATOM 3163 C C . THR B 1 75 ? 19.295 44.778 8.813 1.00 15.03 309 THR B C 1
ATOM 3164 O O . THR B 1 75 ? 19.892 45.236 7.833 1.00 14.84 309 THR B O 1
ATOM 3168 N N . SER B 1 76 ? 19.701 45.020 10.054 1.00 12.23 310 SER B N 1
ATOM 3169 C CA . SER B 1 76 ? 20.975 45.693 10.264 1.00 11.33 310 SER B CA 1
ATOM 3170 C C . SER B 1 76 ? 22.110 44.657 10.194 1.00 13.52 310 SER B C 1
ATOM 3171 O O . SER B 1 76 ? 21.939 43.453 10.410 1.00 15.37 310 SER B O 1
ATOM 3174 N N . CYS B 1 77 ? 23.302 45.189 9.957 1.00 13.70 311 CYS B N 1
ATOM 3175 C CA . CYS B 1 77 ? 24.478 44.321 9.921 1.00 15.92 311 CYS B CA 1
ATOM 3176 C C . CYS B 1 77 ? 24.925 43.855 11.316 1.00 18.42 311 CYS B C 1
ATOM 3177 O O . CYS B 1 77 ? 25.476 42.767 11.422 1.00 20.56 311 CYS B O 1
ATOM 3180 N N . GLY B 1 78 ? 24.700 44.639 12.371 1.00 16.54 312 GLY B N 1
ATOM 3181 C CA . GLY B 1 78 ? 25.071 44.238 13.707 1.00 14.07 312 GLY B CA 1
ATOM 3182 C C . GLY B 1 78 ? 24.229 44.972 14.721 1.00 12.47 312 GLY B C 1
ATOM 3183 O O . GLY B 1 78 ? 23.154 45.484 14.393 1.00 12.72 312 GLY B O 1
ATOM 3184 N N . THR B 1 79 ? 24.701 44.954 15.985 1.00 11.34 313 THR B N 1
ATOM 3185 C CA . THR B 1 79 ? 23.824 45.286 17.100 1.00 10.70 313 THR B CA 1
ATOM 3186 C C . THR B 1 79 ? 24.353 46.437 17.940 1.00 10.12 313 THR B C 1
ATOM 3187 O O . THR B 1 79 ? 23.912 46.603 19.082 1.00 11.69 313 THR B O 1
ATOM 3191 N N . SER B 1 80 ? 25.327 47.213 17.447 1.00 10.21 314 SER B N 1
ATOM 3192 C CA . SER B 1 80 ? 25.776 48.406 18.184 1.00 9.52 314 SER B CA 1
ATOM 3193 C C . SER B 1 80 ? 26.309 49.384 17.157 1.00 11.18 314 SER B C 1
ATOM 3194 O O . SER B 1 80 ? 26.643 48.980 16.036 1.00 11.86 314 SER B O 1
ATOM 3197 N N . ALA B 1 81 ? 26.400 50.670 17.515 1.00 9.54 315 ALA B N 1
ATOM 3198 C CA . ALA B 1 81 ? 26.939 51.629 16.539 1.00 8.01 315 ALA B CA 1
ATOM 3199 C C . ALA B 1 81 ? 28.390 51.287 16.204 1.00 9.73 315 ALA B C 1
ATOM 3200 O O . ALA B 1 81 ? 28.818 51.479 15.043 1.00 10.70 315 ALA B O 1
ATOM 3202 N N . ALA B 1 82 ? 29.171 50.841 17.193 1.00 10.80 316 ALA B N 1
ATOM 3203 C CA . ALA B 1 82 ? 30.570 50.518 16.923 1.00 11.67 316 ALA B CA 1
ATOM 3204 C C . ALA B 1 82 ? 30.692 49.498 15.810 1.00 12.11 316 ALA B C 1
ATOM 3205 O O . ALA B 1 82 ? 31.572 49.618 14.954 1.00 13.74 316 ALA B O 1
ATOM 3207 N N . TYR B 1 83 ? 29.767 48.529 15.775 1.00 12.11 317 TYR B N 1
ATOM 3208 C CA . TYR B 1 83 ? 29.847 47.500 14.731 1.00 13.02 317 TYR B CA 1
ATOM 3209 C C . TYR B 1 83 ? 29.162 47.984 13.449 1.00 12.60 317 TYR B C 1
ATOM 3210 O O . TYR B 1 83 ? 29.727 47.927 12.356 1.00 13.68 317 TYR B O 1
ATOM 3219 N N . SER B 1 84 ? 27.956 48.560 13.570 1.00 10.00 318 SER B N 1
ATOM 3220 C CA . SER B 1 84 ? 27.150 48.805 12.394 1.00 9.45 318 SER B CA 1
ATOM 3221 C C . SER B 1 84 ? 27.545 50.031 11.606 1.00 11.68 318 SER B C 1
ATOM 3222 O O . SER B 1 84 ? 27.423 50.008 10.387 1.00 11.48 318 SER B O 1
ATOM 3225 N N . VAL B 1 85 ? 27.914 51.142 12.246 1.00 9.73 319 VAL B N 1
ATOM 3226 C CA . VAL B 1 85 ? 28.120 52.391 11.468 1.00 10.53 319 VAL B CA 1
ATOM 3227 C C . VAL B 1 85 ? 29.206 52.262 10.408 1.00 10.51 319 VAL B C 1
ATOM 3228 O O . VAL B 1 85 ? 28.951 52.646 9.249 1.00 11.22 319 VAL B O 1
ATOM 3232 N N . PRO B 1 86 ? 30.394 51.694 10.692 1.00 11.48 320 PRO B N 1
ATOM 3233 C CA . PRO B 1 86 ? 31.389 51.540 9.596 1.00 12.15 320 PRO B CA 1
ATOM 3234 C C . PRO B 1 86 ? 30.866 50.629 8.512 1.00 13.16 320 PRO B C 1
ATOM 3235 O O . PRO B 1 86 ? 31.077 50.897 7.326 1.00 13.84 320 PRO B O 1
ATOM 3239 N N . CYS B 1 87 ? 30.139 49.575 8.864 1.00 12.25 321 CYS B N 1
ATOM 3240 C CA . CYS B 1 87 ? 29.665 48.703 7.818 1.00 13.79 321 CYS B CA 1
ATOM 3241 C C . CYS B 1 87 ? 28.595 49.362 6.944 1.00 11.39 321 CYS B C 1
ATOM 3242 O O . CYS B 1 87 ? 28.526 49.076 5.724 1.00 12.66 321 CYS B O 1
ATOM 3245 N N . MET B 1 88 ? 27.753 50.192 7.533 1.00 11.36 322 MET B N 1
ATOM 3246 C CA . MET B 1 88 ? 26.743 50.939 6.769 1.00 10.97 322 MET B CA 1
ATOM 3247 C C . MET B 1 88 ? 27.337 51.702 5.572 1.00 11.17 322 MET B C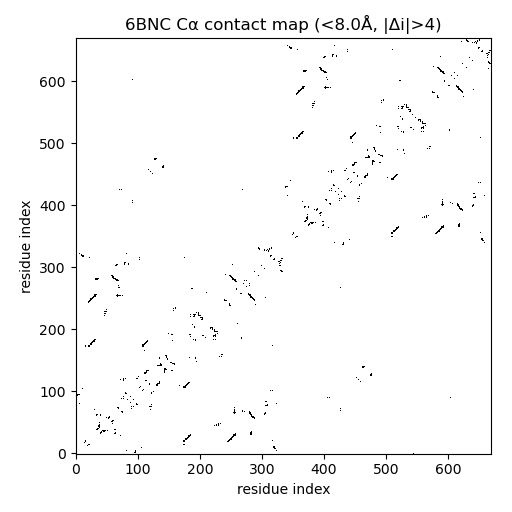 1
ATOM 3248 O O . MET B 1 88 ? 26.673 51.863 4.534 1.00 12.86 322 MET B O 1
ATOM 3253 N N . PHE B 1 89 ? 28.554 52.234 5.730 1.00 10.01 323 PHE B N 1
ATOM 3254 C CA . PHE B 1 89 ? 29.201 53.024 4.686 1.00 11.11 323 PHE B CA 1
ATOM 3255 C C . PHE B 1 89 ? 30.274 52.265 3.942 1.00 12.46 323 PHE B C 1
ATOM 3256 O O . PHE B 1 89 ? 31.032 52.878 3.181 1.00 12.34 323 PHE B O 1
ATOM 3264 N N . SER B 1 90 ? 30.370 50.962 4.151 1.00 12.31 324 SER B N 1
ATOM 3265 C CA A SER B 1 90 ? 31.439 50.170 3.563 0.48 12.36 324 SER B CA 1
ATOM 3266 C CA B SER B 1 90 ? 31.425 50.135 3.585 0.52 11.65 324 SER B CA 1
ATOM 3267 C C . SER B 1 90 ? 31.027 49.609 2.208 1.00 12.72 324 SER B C 1
ATOM 3268 O O . SER B 1 90 ? 29.838 49.530 1.858 1.00 14.45 324 SER B O 1
ATOM 3273 N N . TYR B 1 91 ? 32.026 49.201 1.436 1.00 13.35 325 TYR B N 1
ATOM 3274 C CA . TYR B 1 91 ? 31.774 48.410 0.231 1.00 14.21 325 TYR B CA 1
ATOM 3275 C C . TYR B 1 91 ? 31.663 46.926 0.541 1.00 19.92 325 TYR B C 1
ATOM 3276 O O . TYR B 1 91 ? 31.072 46.210 -0.248 1.00 22.78 325 TYR B O 1
ATOM 3285 N N . LEU B 1 92 ? 32.182 46.474 1.683 1.00 20.58 326 LEU B N 1
ATOM 3286 C CA A LEU B 1 92 ? 32.325 45.041 1.943 0.48 26.91 326 LEU B CA 1
ATOM 3287 C CA B LEU B 1 92 ? 32.326 45.041 1.936 0.52 27.42 326 LEU B CA 1
ATOM 3288 C C . LEU B 1 92 ? 30.985 44.355 2.148 1.00 30.00 326 LEU B C 1
ATOM 3289 O O . LEU B 1 92 ? 30.808 43.208 1.734 1.00 37.01 326 LEU B O 1
ATOM 3298 N N . GLY B 1 93 ? 30.052 45.015 2.827 1.00 26.51 327 GLY B N 1
ATOM 3299 C CA . GLY B 1 93 ? 28.823 44.327 3.190 1.00 34.02 327 GLY B CA 1
ATOM 3300 C C . GLY B 1 93 ? 29.016 43.438 4.411 1.00 28.75 327 GLY B C 1
ATOM 3301 O O . GLY B 1 93 ? 30.131 43.103 4.815 1.00 25.26 327 GLY B O 1
ATOM 3302 N N . ALA B 1 94 ? 27.895 43.062 5.017 1.00 22.63 328 ALA B N 1
ATOM 3303 C CA . ALA B 1 94 ? 27.916 42.430 6.336 1.00 19.68 328 ALA B CA 1
ATOM 3304 C C . ALA B 1 94 ? 28.672 41.100 6.322 1.00 26.69 328 ALA B C 1
ATOM 3305 O O . ALA B 1 94 ? 29.349 40.747 7.298 1.00 26.62 328 ALA B O 1
ATOM 3307 N N . GLU B 1 95 ? 28.569 40.339 5.251 1.00 28.33 329 GLU B N 1
ATOM 3308 C CA . GLU B 1 95 ? 29.185 39.024 5.321 1.00 25.66 329 GLU B CA 1
ATOM 3309 C C . GLU B 1 95 ? 30.706 39.040 5.217 1.00 32.46 329 GLU B C 1
ATOM 3310 O O . GLU B 1 95 ? 31.340 38.105 5.713 1.00 32.32 329 GLU B O 1
ATOM 3316 N N . LYS B 1 96 ? 31.314 40.090 4.650 1.00 23.89 330 LYS B N 1
ATOM 3317 C CA . LYS B 1 96 ? 32.775 40.177 4.607 1.00 23.46 330 LYS B CA 1
ATOM 3318 C C . LYS B 1 96 ? 33.352 41.234 5.556 1.00 18.65 330 LYS B C 1
ATOM 3319 O O . LYS B 1 96 ? 34.585 41.351 5.674 1.00 24.72 330 LYS B O 1
ATOM 3325 N N . TYR B 1 97 ? 32.507 41.968 6.251 1.00 20.74 331 TYR B N 1
ATOM 3326 C CA . TYR B 1 97 ? 32.933 43.096 7.066 1.00 19.26 331 TYR B CA 1
ATOM 3327 C C . TYR B 1 97 ? 33.647 42.637 8.328 1.00 20.67 331 TYR B C 1
ATOM 3328 O O . TYR B 1 97 ? 33.286 41.628 8.936 1.00 24.20 331 TYR B O 1
ATOM 3337 N N . ASP B 1 98 ? 34.647 43.400 8.747 1.00 20.97 332 ASP B N 1
ATOM 3338 C CA . ASP B 1 98 ? 35.409 43.095 9.958 1.00 22.68 332 ASP B CA 1
ATOM 3339 C C . ASP B 1 98 ? 35.577 44.438 10.650 1.00 27.95 332 ASP B C 1
ATOM 3340 O O . ASP B 1 98 ? 36.199 45.334 10.087 1.00 23.91 332 ASP B O 1
ATOM 3345 N N . VAL B 1 99 ? 35.007 44.608 11.843 1.00 21.52 333 VAL B N 1
ATOM 3346 C CA . VAL B 1 99 ? 35.118 45.911 12.516 1.00 21.35 333 VAL B CA 1
ATOM 3347 C C . VAL B 1 99 ? 36.564 46.296 12.759 1.00 23.14 333 VAL B C 1
ATOM 3348 O O . VAL B 1 99 ? 36.926 47.485 12.685 1.00 25.57 333 VAL B O 1
ATOM 3352 N N . ASP B 1 100 ? 37.435 45.312 12.971 1.00 19.32 334 ASP B N 1
ATOM 3353 C CA . ASP B 1 100 ? 38.786 45.630 13.385 1.00 23.42 334 ASP B CA 1
ATOM 3354 C C . ASP B 1 100 ? 39.569 46.267 12.265 1.00 20.21 334 ASP B C 1
ATOM 3355 O O . ASP B 1 100 ? 40.629 46.862 12.529 1.00 22.48 334 ASP B O 1
ATOM 3360 N N . THR B 1 101 ? 39.170 46.041 11.009 1.00 20.65 335 THR B N 1
ATOM 3361 C CA . THR B 1 101 ? 39.977 46.526 9.887 1.00 20.98 335 THR B CA 1
ATOM 3362 C C . THR B 1 101 ? 39.148 47.374 8.911 1.00 19.58 335 THR B C 1
ATOM 3363 O O . THR B 1 101 ? 39.610 47.682 7.801 1.00 18.15 335 THR B O 1
ATOM 3367 N N . ALA B 1 102 ? 37.998 47.874 9.364 1.00 16.59 336 ALA B N 1
ATOM 3368 C CA . ALA B 1 102 ? 37.196 48.731 8.519 1.00 15.33 336 ALA B CA 1
ATOM 3369 C C . ALA B 1 102 ? 37.939 49.998 8.147 1.00 16.80 336 ALA B C 1
ATOM 3370 O O . ALA B 1 102 ? 37.735 50.513 7.037 1.00 17.91 336 ALA B O 1
ATOM 3372 N N . ASP B 1 103 ? 38.816 50.500 9.047 1.00 16.59 337 ASP B N 1
ATOM 3373 C CA . ASP B 1 103 ? 39.528 51.752 8.792 1.00 14.95 337 ASP B CA 1
ATOM 3374 C C . ASP B 1 103 ? 40.378 51.683 7.525 1.00 14.61 337 ASP B C 1
ATOM 3375 O O . ASP B 1 103 ? 40.741 52.728 7.000 1.00 16.71 337 ASP B O 1
ATOM 3380 N N . TYR B 1 104 ? 40.768 50.503 7.077 1.00 12.66 338 TYR B N 1
ATOM 3381 C CA . TYR B 1 104 ? 41.817 50.339 6.058 1.00 11.78 338 TYR B CA 1
ATOM 3382 C C . TYR B 1 104 ? 41.241 50.322 4.633 1.00 14.98 338 TYR B C 1
ATOM 3383 O O . TYR B 1 104 ? 42.011 50.372 3.684 1.00 18.18 338 TYR B O 1
ATOM 3392 N N . HIS B 1 105 ? 39.926 50.313 4.490 1.00 11.85 339 HIS B N 1
ATOM 3393 C CA . HIS B 1 105 ? 39.237 50.228 3.198 1.00 13.23 339 HIS B CA 1
ATOM 3394 C C . HIS B 1 105 ? 38.663 51.571 2.793 1.00 13.59 339 HIS B C 1
ATOM 3395 O O . HIS B 1 105 ? 38.118 52.306 3.628 1.00 13.35 339 HIS B O 1
ATOM 3402 N N . GLU B 1 106 ? 38.714 51.862 1.488 1.00 12.28 340 GLU B N 1
ATOM 3403 C CA . GLU B 1 106 ? 37.924 52.978 0.940 1.00 11.88 340 GLU B CA 1
ATOM 3404 C C . GLU B 1 106 ? 36.462 52.747 1.279 1.00 12.18 340 GLU B C 1
ATOM 3405 O O . GLU B 1 106 ? 35.949 51.630 1.114 1.00 12.51 340 GLU B O 1
ATOM 3411 N N . ASN B 1 107 ? 35.787 53.780 1.750 1.00 10.60 341 ASN B N 1
ATOM 3412 C CA . ASN B 1 107 ? 34.343 53.710 2.032 1.00 9.37 341 ASN B CA 1
ATOM 3413 C C . ASN B 1 107 ? 33.593 54.639 1.097 1.00 10.10 341 ASN B C 1
ATOM 3414 O O . ASN B 1 107 ? 34.187 55.335 0.266 1.00 10.86 341 ASN B O 1
ATOM 3419 N N . VAL B 1 108 ? 32.252 54.565 1.131 1.00 9.91 342 VAL B N 1
ATOM 3420 C CA . VAL B 1 108 ? 31.504 55.278 0.093 1.00 9.64 342 VAL B CA 1
ATOM 3421 C C . VAL B 1 108 ? 31.649 56.802 0.259 1.00 10.07 342 VAL B C 1
ATOM 3422 O O . VAL B 1 108 ? 31.538 57.534 -0.731 1.00 11.39 342 VAL B O 1
ATOM 3426 N N . ILE B 1 109 ? 31.884 57.298 1.490 1.00 9.34 343 ILE B N 1
ATOM 3427 C CA A ILE B 1 109 ? 32.132 58.726 1.722 0.56 13.92 343 ILE B CA 1
ATOM 3428 C CA B ILE B 1 109 ? 32.079 58.739 1.624 0.44 8.47 343 ILE B CA 1
ATOM 3429 C C . ILE B 1 109 ? 33.440 59.147 1.044 1.00 10.41 343 ILE B C 1
ATOM 3430 O O . ILE B 1 109 ? 33.536 60.217 0.392 1.00 11.64 343 ILE B O 1
ATOM 3439 N N . ASP B 1 110 ? 34.470 58.301 1.145 1.00 10.80 344 ASP B N 1
ATOM 3440 C CA . ASP B 1 110 ? 35.738 58.576 0.450 1.00 11.02 344 ASP B CA 1
ATOM 3441 C C . ASP B 1 110 ? 35.500 58.704 -1.057 1.00 12.67 344 ASP B C 1
ATOM 3442 O O . ASP B 1 110 ? 36.023 59.623 -1.706 1.00 13.91 344 ASP B O 1
ATOM 3447 N N . THR B 1 111 ? 34.708 57.780 -1.640 1.00 11.25 345 THR B N 1
ATOM 3448 C CA . THR B 1 111 ? 34.446 57.828 -3.075 1.00 11.29 345 THR B CA 1
ATOM 3449 C C . THR B 1 111 ? 33.737 59.121 -3.447 1.00 11.93 345 THR B C 1
ATOM 3450 O O . THR B 1 111 ? 34.136 59.820 -4.398 1.00 12.94 345 THR B O 1
ATOM 3454 N N . LEU B 1 112 ? 32.654 59.440 -2.729 1.00 11.42 346 LEU B N 1
ATOM 3455 C CA . LEU B 1 112 ? 31.876 60.632 -3.110 1.00 10.46 346 LEU B CA 1
ATOM 3456 C C . LEU B 1 112 ? 32.720 61.893 -2.933 1.00 12.88 346 LEU B C 1
ATOM 3457 O O . LEU B 1 112 ? 32.679 62.787 -3.790 1.00 13.38 346 LEU B O 1
ATOM 3462 N N . ASP B 1 113 ? 33.496 61.979 -1.842 1.00 11.24 347 ASP B N 1
ATOM 3463 C CA . ASP B 1 113 ? 34.380 63.147 -1.677 1.00 11.89 347 ASP B CA 1
ATOM 3464 C C . ASP B 1 113 ? 35.372 63.254 -2.838 1.00 13.33 347 ASP B C 1
ATOM 3465 O O . ASP B 1 113 ? 35.656 64.352 -3.315 1.00 14.07 347 ASP B O 1
ATOM 3470 N N . ARG B 1 114 ? 35.981 62.142 -3.260 1.00 12.04 348 ARG B N 1
ATOM 3471 C CA . ARG B 1 114 ? 36.944 62.186 -4.380 1.00 14.00 348 ARG B CA 1
ATOM 3472 C C . ARG B 1 114 ? 36.296 62.741 -5.643 1.00 14.44 348 ARG B C 1
ATOM 3473 O O . ARG B 1 114 ? 36.947 63.438 -6.446 1.00 17.85 348 ARG B O 1
ATOM 3481 N N . LEU B 1 115 ? 35.018 62.433 -5.844 1.00 15.14 349 LEU B N 1
ATOM 3482 C CA . LEU B 1 115 ? 34.321 62.889 -7.057 1.00 15.11 349 LEU B CA 1
ATOM 3483 C C . LEU B 1 115 ? 33.767 64.292 -6.915 1.00 16.52 349 LEU B C 1
ATOM 3484 O O . LEU B 1 115 ? 33.134 64.785 -7.870 1.00 20.84 349 LEU B O 1
ATOM 3489 N N . GLY B 1 116 ? 34.028 64.975 -5.800 1.00 14.03 350 GLY B N 1
ATOM 3490 C CA . GLY B 1 116 ? 33.587 66.354 -5.683 1.00 15.30 350 GLY B CA 1
ATOM 3491 C C . GLY B 1 116 ? 32.273 66.586 -4.944 1.00 17.49 350 GLY B C 1
ATOM 3492 O O . GLY B 1 116 ? 31.773 67.716 -4.976 1.00 16.70 350 GLY B O 1
ATOM 3493 N N . VAL B 1 117 ? 31.664 65.562 -4.319 1.00 12.48 351 VAL B N 1
ATOM 3494 C CA . VAL B 1 117 ? 30.476 65.804 -3.507 1.00 11.80 351 VAL B CA 1
ATOM 3495 C C . VAL B 1 117 ? 30.936 66.454 -2.214 1.00 14.76 351 VAL B C 1
ATOM 3496 O O . VAL B 1 117 ? 31.934 66.019 -1.607 1.00 13.13 351 VAL B O 1
ATOM 3500 N N . ALA B 1 118 ? 30.258 67.535 -1.809 1.00 10.93 352 ALA B N 1
ATOM 3501 C CA . ALA B 1 118 ? 30.608 68.230 -0.561 1.00 11.17 352 ALA B CA 1
ATOM 3502 C C . ALA B 1 118 ? 29.938 67.572 0.634 1.00 12.09 352 ALA B C 1
ATOM 3503 O O . ALA B 1 118 ? 28.703 67.634 0.758 1.00 14.17 352 ALA B O 1
ATOM 3505 N N . ILE B 1 119 ? 30.710 66.943 1.516 1.00 11.21 353 ILE B N 1
ATOM 3506 C CA . ILE B 1 119 ? 30.158 66.093 2.564 1.00 10.23 353 ILE B CA 1
ATOM 3507 C C . ILE B 1 119 ? 30.232 66.807 3.913 1.00 10.50 353 ILE B C 1
ATOM 3508 O O . ILE B 1 119 ? 31.270 67.372 4.245 1.00 11.08 353 ILE B O 1
ATOM 3513 N N . LEU B 1 120 ? 29.148 66.802 4.670 1.00 9.18 354 LEU B N 1
ATOM 3514 C CA . LEU B 1 120 ? 29.144 67.280 6.055 1.00 8.05 354 LEU B CA 1
ATOM 3515 C C . LEU B 1 120 ? 28.621 66.156 6.918 1.00 8.38 354 LEU B C 1
ATOM 3516 O O . LEU B 1 120 ? 27.571 65.595 6.592 1.00 9.37 354 LEU B O 1
ATOM 3521 N N . TRP B 1 121 ? 29.288 65.881 8.043 1.00 7.40 355 TRP B N 1
ATOM 3522 C CA . TRP B 1 121 ? 28.779 64.874 8.979 1.00 7.94 355 TRP B CA 1
ATOM 3523 C C . TRP B 1 121 ? 28.577 65.565 10.326 1.00 9.21 355 TRP B C 1
ATOM 3524 O O . TRP B 1 121 ? 29.552 66.034 10.928 1.00 9.46 355 TRP B O 1
ATOM 3535 N N . ARG B 1 122 ? 27.325 65.637 10.800 1.00 7.12 356 ARG B N 1
ATOM 3536 C CA . ARG B 1 122 ? 27.069 66.178 12.148 1.00 6.92 356 ARG B CA 1
ATOM 3537 C C . ARG B 1 122 ? 26.679 65.029 13.049 1.00 7.53 356 ARG B C 1
ATOM 3538 O O . ARG B 1 122 ? 25.898 64.137 12.639 1.00 7.84 356 ARG B O 1
ATOM 3546 N N . ASP B 1 123 ? 27.230 65.000 14.270 1.00 7.71 357 ASP B N 1
ATOM 3547 C CA . ASP B 1 123 ? 27.124 63.792 15.076 1.00 7.61 357 ASP B CA 1
ATOM 3548 C C . ASP B 1 123 ? 26.615 64.142 16.474 1.00 8.51 357 ASP B C 1
ATOM 3549 O O . ASP B 1 123 ? 27.310 64.809 17.249 1.00 8.81 357 ASP B O 1
ATOM 3554 N N . ASN B 1 124 ? 25.437 63.603 16.823 1.00 7.20 358 ASN B N 1
ATOM 3555 C CA . ASN B 1 124 ? 24.916 63.728 18.173 1.00 7.77 358 ASN B CA 1
ATOM 3556 C C . ASN B 1 124 ? 24.827 62.336 18.819 1.00 9.67 358 ASN B C 1
ATOM 3557 O O . ASN B 1 124 ? 23.854 62.016 19.531 1.00 12.01 358 ASN B O 1
ATOM 3562 N N . ASN B 1 125 ? 25.823 61.492 18.605 1.00 9.34 359 ASN B N 1
ATOM 3563 C CA . ASN B 1 125 ? 25.702 60.098 19.051 1.00 10.27 359 ASN B CA 1
ATOM 3564 C C . ASN B 1 125 ? 26.987 59.669 19.714 1.00 11.09 359 ASN B C 1
ATOM 3565 O O . ASN B 1 125 ? 27.000 59.263 20.895 1.00 13.54 359 ASN B O 1
ATOM 3570 N N . SER B 1 126 ? 28.101 59.761 18.976 1.00 9.53 360 SER B N 1
ATOM 3571 C CA . SER B 1 126 ? 29.381 59.236 19.447 1.00 10.84 360 SER B CA 1
ATOM 3572 C C . SER B 1 126 ? 30.397 59.834 18.483 1.00 11.11 360 SER B C 1
ATOM 3573 O O . SER B 1 126 ? 30.986 60.885 18.769 1.00 14.10 360 SER B O 1
ATOM 3576 N N . ASP B 1 127 ? 30.578 59.197 17.334 1.00 11.08 361 ASP B N 1
ATOM 3577 C CA . ASP B 1 127 ? 31.292 59.836 16.217 1.00 10.96 361 ASP B CA 1
ATOM 3578 C C . ASP B 1 127 ? 31.023 58.996 14.981 1.00 11.01 361 ASP B C 1
ATOM 3579 O O . ASP B 1 127 ? 30.135 58.125 14.992 1.00 10.15 361 ASP B O 1
ATOM 3584 N N . SER B 1 128 ? 31.791 59.241 13.896 1.00 9.79 362 SER B N 1
ATOM 3585 C CA . SER B 1 128 ? 31.474 58.501 12.677 1.00 9.65 362 SER B CA 1
ATOM 3586 C C . SER B 1 128 ? 32.137 57.148 12.621 1.00 9.76 362 SER B C 1
ATOM 3587 O O . SER B 1 128 ? 32.068 56.476 11.584 1.00 10.21 362 SER B O 1
ATOM 3590 N N . LYS B 1 129 ? 32.726 56.693 13.722 1.00 9.33 363 LYS B N 1
ATOM 3591 C CA . LYS B 1 129 ? 33.286 55.341 13.810 1.00 9.74 363 LYS B CA 1
ATOM 3592 C C . LYS B 1 129 ? 34.309 55.097 12.702 1.00 9.60 363 LYS B C 1
ATOM 3593 O O . LYS B 1 129 ? 34.410 53.998 12.141 1.00 12.58 363 LYS B O 1
ATOM 3599 N N . GLY B 1 130 ? 35.070 56.146 12.408 1.00 9.84 364 GLY B N 1
ATOM 3600 C CA . GLY B 1 130 ? 36.166 56.071 11.451 1.00 9.84 364 GLY B CA 1
ATOM 3601 C C . GLY B 1 130 ? 35.774 56.514 10.057 1.00 11.03 364 GLY B C 1
ATOM 3602 O O . GLY B 1 130 ? 36.677 56.693 9.210 1.00 11.56 364 GLY B O 1
ATOM 3603 N N . VAL B 1 131 ? 34.476 56.598 9.771 1.00 10.32 365 VAL B N 1
ATOM 3604 C CA . VAL B 1 131 ? 34.039 56.795 8.382 1.00 9.67 365 VAL B CA 1
ATOM 3605 C C . VAL B 1 131 ? 34.585 58.104 7.815 1.00 9.28 365 VAL B C 1
ATOM 3606 O O . VAL B 1 131 ? 34.973 58.167 6.638 1.00 10.95 365 VAL B O 1
ATOM 3610 N N . MET B 1 132 ? 34.640 59.164 8.634 1.00 9.56 366 MET B N 1
ATOM 3611 C CA . MET B 1 132 ? 35.098 60.491 8.170 1.00 8.69 366 MET B CA 1
ATOM 3612 C C . MET B 1 132 ? 36.602 60.706 8.314 1.00 9.76 366 MET B C 1
ATOM 3613 O O . MET B 1 132 ? 37.098 61.821 8.025 1.00 10.96 366 MET B O 1
ATOM 3618 N N . ASN B 1 133 ? 37.371 59.691 8.719 1.00 9.59 367 ASN B N 1
ATOM 3619 C CA . ASN B 1 133 ? 38.754 59.974 9.154 1.00 11.26 367 ASN B CA 1
ATOM 3620 C C . ASN B 1 133 ? 39.686 60.480 8.046 1.00 10.54 367 ASN B C 1
ATOM 3621 O O . ASN B 1 133 ? 40.670 61.177 8.366 1.00 12.45 367 ASN B O 1
ATOM 3626 N N . ARG B 1 134 ? 39.442 60.139 6.782 1.00 12.22 368 ARG B N 1
ATOM 3627 C CA . ARG B 1 134 ? 40.329 60.613 5.739 1.00 11.84 368 ARG B CA 1
ATOM 3628 C C . ARG B 1 134 ? 39.900 61.957 5.180 1.00 11.96 368 ARG B C 1
ATOM 3629 O O . ARG B 1 134 ? 40.672 62.522 4.379 1.00 15.96 368 ARG B O 1
ATOM 3637 N N . LEU B 1 135 ? 38.762 62.488 5.592 1.00 11.88 369 LEU B N 1
ATOM 3638 C CA . LEU B 1 135 ? 38.351 63.817 5.101 1.00 11.34 369 LEU B CA 1
ATOM 3639 C C . LEU B 1 135 ? 38.826 64.863 6.083 1.00 10.27 369 LEU B C 1
ATOM 3640 O O . LEU B 1 135 ? 39.022 64.581 7.270 1.00 11.87 369 LEU B O 1
ATOM 3645 N N . PRO B 1 136 ? 38.941 66.116 5.631 1.00 10.79 370 PRO B N 1
ATOM 3646 C CA . PRO B 1 136 ? 39.324 67.221 6.538 1.00 10.64 370 PRO B CA 1
ATOM 3647 C C . PRO B 1 136 ? 38.434 67.261 7.767 1.00 9.63 370 PRO B C 1
ATOM 3648 O O . PRO B 1 136 ? 37.202 67.047 7.725 1.00 10.84 370 PRO B O 1
ATOM 3652 N N . ALA B 1 137 ? 39.068 67.563 8.899 1.00 9.44 371 ALA B N 1
ATOM 3653 C CA . ALA B 1 137 ? 38.355 67.616 10.166 1.00 9.57 371 ALA B CA 1
ATOM 3654 C C . ALA B 1 137 ? 37.200 68.595 10.141 1.00 9.74 371 ALA B C 1
ATOM 3655 O O . ALA B 1 137 ? 36.181 68.334 10.783 1.00 11.12 371 ALA B O 1
ATOM 3657 N N . LYS B 1 138 ? 37.295 69.653 9.323 1.00 10.28 372 LYS B N 1
ATOM 3658 C CA . LYS B 1 138 ? 36.223 70.646 9.327 1.00 10.31 372 LYS B CA 1
ATOM 3659 C C . LYS B 1 138 ? 34.923 70.113 8.727 1.00 11.89 372 LYS B C 1
ATOM 3660 O O . LYS B 1 138 ? 33.879 70.768 8.875 1.00 12.44 372 LYS B O 1
ATOM 3666 N N . GLN B 1 139 ? 34.953 68.977 8.049 1.00 8.49 373 GLN B N 1
ATOM 3667 C CA . GLN B 1 139 ? 33.744 68.369 7.504 1.00 8.15 373 GLN B CA 1
ATOM 3668 C C . GLN B 1 139 ? 33.002 67.504 8.508 1.00 7.95 373 GLN B C 1
ATOM 3669 O O . GLN B 1 139 ? 31.909 67.018 8.178 1.00 9.21 373 GLN B O 1
ATOM 3675 N N . TYR B 1 140 ? 33.558 67.293 9.716 1.00 9.00 374 TYR B N 1
ATOM 3676 C CA . TYR B 1 140 ? 32.907 66.555 10.787 1.00 8.84 374 TYR B CA 1
ATOM 3677 C C . TYR B 1 140 ? 32.646 67.523 11.932 1.00 8.28 374 TYR B C 1
ATOM 3678 O O . TYR B 1 140 ? 33.543 68.306 12.300 1.00 10.32 374 TYR B O 1
ATOM 3687 N N . GLN B 1 141 ? 31.411 67.516 12.451 1.00 8.92 375 GLN B N 1
ATOM 3688 C CA . GLN B 1 141 ? 31.090 68.457 13.534 1.00 9.14 375 GLN B CA 1
ATOM 3689 C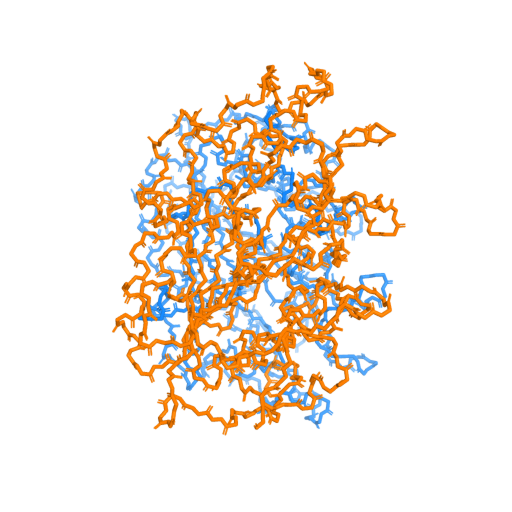 C . GLN B 1 141 ? 30.451 67.715 14.703 1.00 7.80 375 GLN B C 1
ATOM 3690 O O . GLN B 1 141 ? 29.456 66.978 14.511 1.00 8.60 375 GLN B O 1
ATOM 3696 N N . ASP B 1 142 ? 31.002 67.946 15.887 1.00 8.81 376 ASP B N 1
ATOM 3697 C CA . ASP B 1 142 ? 30.470 67.336 17.114 1.00 8.33 376 ASP B CA 1
ATOM 3698 C C . ASP B 1 142 ? 29.227 68.123 17.556 1.00 9.03 376 ASP B C 1
ATOM 3699 O O . ASP B 1 142 ? 29.298 69.350 17.842 1.00 9.98 376 ASP B O 1
ATOM 3704 N N . TYR B 1 143 ? 28.072 67.397 17.583 1.00 7.83 377 TYR B N 1
ATOM 3705 C CA . TYR B 1 143 ? 26.786 67.949 17.991 1.00 8.74 377 TYR B CA 1
ATOM 3706 C C . TYR B 1 143 ? 26.280 67.292 19.257 1.00 8.62 377 TYR B C 1
ATOM 3707 O O . TYR B 1 143 ? 25.118 67.514 19.606 1.00 9.72 377 TYR B O 1
ATOM 3716 N N . LYS B 1 144 ? 27.157 66.602 19.993 1.00 8.04 378 LYS B N 1
ATOM 3717 C CA . LYS B 1 144 ? 26.757 66.032 21.296 1.00 8.30 378 LYS B CA 1
ATOM 3718 C C . LYS B 1 144 ? 27.186 66.917 22.440 1.00 9.23 378 LYS B C 1
ATOM 3719 O O . LYS B 1 144 ? 26.906 66.612 23.602 1.00 12.19 378 LYS B O 1
ATOM 3725 N N . ASN B 1 145 ? 27.811 68.044 22.124 1.00 7.72 379 ASN B N 1
ATOM 3726 C CA . ASN B 1 145 ? 28.255 69.036 23.088 1.00 7.51 379 ASN B CA 1
ATOM 3727 C C . ASN B 1 145 ? 27.777 70.415 22.632 1.00 8.34 379 ASN B C 1
ATOM 3728 O O . ASN B 1 145 ? 27.716 70.695 21.427 1.00 10.02 379 ASN B O 1
ATOM 3733 N N . SER B 1 146 ? 27.537 71.279 23.622 1.00 9.69 380 SER B N 1
ATOM 3734 C CA . SER B 1 146 ? 27.240 72.698 23.321 1.00 9.80 380 SER B CA 1
ATOM 3735 C C . SER B 1 146 ? 28.539 73.414 22.914 1.00 12.39 380 SER B C 1
ATOM 3736 O O . SER B 1 146 ? 29.666 72.918 23.148 1.00 10.60 380 SER B O 1
ATOM 3739 N N . PRO B 1 147 ? 28.455 74.636 22.411 1.00 10.13 381 PRO B N 1
ATOM 3740 C CA . PRO B 1 147 ? 29.669 75.348 22.015 1.00 10.26 381 PRO B CA 1
ATOM 3741 C C . PRO B 1 147 ? 30.645 75.573 23.172 1.00 10.81 381 PRO B C 1
ATOM 3742 O O . PRO B 1 147 ? 31.849 75.421 22.972 1.00 12.20 381 PRO B O 1
ATOM 3746 N N . LEU B 1 148 ? 30.196 75.937 24.380 1.00 11.22 382 LEU B N 1
ATOM 3747 C CA . LEU B 1 148 ? 31.177 76.145 25.451 1.00 11.15 382 LEU B CA 1
ATOM 3748 C C . LEU B 1 148 ? 31.814 74.835 25.910 1.00 12.69 382 LEU B C 1
ATOM 3749 O O . LEU B 1 148 ? 32.875 74.883 26.563 1.00 15.81 382 LEU B O 1
ATOM 3754 N N . GLN B 1 149 ? 31.177 73.716 25.617 1.00 10.98 383 GLN B N 1
ATOM 3755 C CA A GLN B 1 149 ? 31.720 72.379 25.866 0.54 12.47 383 GLN B CA 1
ATOM 3756 C CA B GLN B 1 149 ? 31.815 72.440 25.924 0.46 10.67 383 GLN B CA 1
ATOM 3757 C C . GLN B 1 149 ? 32.665 71.940 24.775 1.00 12.10 383 GLN B C 1
ATOM 3758 O O . GLN B 1 149 ? 33.256 70.850 24.903 1.00 12.05 383 GLN B O 1
ATOM 3769 N N . GLY B 1 150 ? 32.802 72.710 23.684 1.00 9.88 384 GLY B N 1
ATOM 3770 C CA . GLY B 1 150 ? 33.656 72.345 22.560 1.00 10.79 384 GLY B CA 1
ATOM 3771 C C . GLY B 1 150 ? 32.961 71.811 21.346 1.00 10.19 384 GLY B C 1
ATOM 3772 O O . GLY B 1 150 ? 33.653 71.435 20.368 1.00 12.36 384 GLY B O 1
ATOM 3773 N N . GLY B 1 151 ? 31.634 71.716 21.373 1.00 9.64 385 GLY B N 1
ATOM 3774 C CA . GLY B 1 151 ? 30.894 71.269 20.209 1.00 8.84 385 GLY B CA 1
ATOM 3775 C C . GLY B 1 151 ? 30.183 72.433 19.535 1.00 9.18 385 GLY B C 1
ATOM 3776 O O . GLY B 1 151 ? 30.659 73.561 19.529 1.00 11.70 385 GLY B O 1
ATOM 3777 N N . ASN B 1 152 ? 29.053 72.079 18.915 1.00 8.58 386 ASN B N 1
ATOM 3778 C CA . ASN B 1 152 ? 28.345 73.032 18.046 1.00 10.74 386 ASN B CA 1
ATOM 3779 C C . ASN B 1 152 ? 26.860 73.134 18.327 1.00 9.66 386 ASN B C 1
ATOM 3780 O O . ASN B 1 152 ? 26.179 73.973 17.705 1.00 12.05 386 ASN B O 1
ATOM 3785 N N . ASN B 1 153 ? 26.309 72.274 19.182 1.00 8.07 387 ASN B N 1
ATOM 3786 C CA . ASN B 1 153 ? 24.864 72.155 19.276 1.00 8.05 387 ASN B CA 1
ATOM 3787 C C . ASN B 1 153 ? 24.280 73.270 20.150 1.00 10.00 387 ASN B C 1
ATOM 3788 O O . ASN B 1 153 ? 24.609 73.381 21.333 1.00 10.31 387 ASN B O 1
ATOM 3793 N N . THR B 1 154 ? 23.370 74.071 19.565 1.00 8.64 388 THR B N 1
ATOM 3794 C CA . THR B 1 154 ? 22.724 75.153 20.271 1.00 9.75 388 THR B CA 1
ATOM 3795 C C . THR B 1 154 ? 21.428 74.732 20.947 1.00 8.59 388 THR B C 1
ATOM 3796 O O . THR B 1 154 ? 20.774 75.588 21.582 1.00 10.72 388 THR B O 1
ATOM 3800 N N . ILE B 1 155 ? 21.069 73.436 20.890 1.00 9.99 389 ILE B N 1
ATOM 3801 C CA . ILE B 1 155 ? 19.827 72.957 21.499 1.00 8.08 389 ILE B CA 1
ATOM 3802 C C . ILE B 1 155 ? 20.206 71.867 22.494 1.00 10.67 389 ILE B C 1
ATOM 3803 O O . ILE B 1 155 ? 19.892 70.677 22.311 1.00 12.28 389 ILE B O 1
ATOM 3808 N N . CYS B 1 156 ? 20.836 72.269 23.586 1.00 10.28 390 CYS B N 1
ATOM 3809 C CA . CYS B 1 156 ? 21.153 71.336 24.679 1.00 14.04 390 CYS B CA 1
ATOM 3810 C C . CYS B 1 156 ? 20.507 71.719 25.992 1.00 16.08 390 CYS B C 1
ATOM 3811 O O . CYS B 1 156 ? 20.628 70.949 26.962 1.00 16.20 390 CYS B O 1
ATOM 3814 N N . HIS B 1 157 ? 19.894 72.896 26.092 1.00 12.20 391 HIS B N 1
ATOM 3815 C CA . HIS B 1 157 ? 19.402 73.366 27.381 1.00 12.86 391 HIS B CA 1
ATOM 3816 C C . HIS B 1 157 ? 17.887 73.446 27.420 1.00 11.91 391 HIS B C 1
ATOM 3817 O O . HIS B 1 157 ? 17.338 74.303 28.110 1.00 18.76 391 HIS B O 1
ATOM 3824 N N . THR B 1 158 ? 17.195 72.542 26.715 1.00 13.60 392 THR B N 1
ATOM 3825 C CA . THR B 1 158 ? 15.736 72.477 26.672 1.00 14.80 392 THR B CA 1
ATOM 3826 C C . THR B 1 158 ? 15.186 71.425 27.612 1.00 18.90 392 THR B C 1
ATOM 3827 O O . THR B 1 158 ? 13.978 71.104 27.532 1.00 19.52 392 THR B O 1
ATOM 3831 N N . ASN B 1 159 ? 16.043 70.822 28.426 1.00 14.73 393 ASN B N 1
ATOM 3832 C CA . ASN B 1 159 ? 15.682 69.698 29.284 1.00 14.63 393 ASN B CA 1
ATOM 3833 C C . ASN B 1 159 ? 16.593 69.744 30.503 1.00 15.95 393 ASN B C 1
ATOM 3834 O O . ASN B 1 159 ? 17.703 70.312 30.447 1.00 16.01 393 ASN B O 1
ATOM 3839 N N . PRO B 1 160 ? 16.183 69.127 31.616 1.00 15.14 394 PRO B N 1
ATOM 3840 C CA . PRO B 1 160 ? 16.981 69.223 32.847 1.00 15.07 394 PRO B CA 1
ATOM 3841 C C . PRO B 1 160 ? 18.230 68.377 32.871 1.00 16.02 394 PRO B C 1
ATOM 3842 O O . PRO B 1 160 ? 19.002 68.480 33.840 1.00 22.27 394 PRO B O 1
ATOM 3846 N N . TYR B 1 161 ? 18.504 67.556 31.841 1.00 13.13 395 TYR B N 1
ATOM 3847 C CA . TYR B 1 161 ? 19.687 66.753 31.736 1.00 12.59 395 TYR B CA 1
ATOM 3848 C C . TYR B 1 161 ? 20.773 67.472 30.951 1.00 13.77 395 TYR B C 1
ATOM 3849 O O . TYR B 1 161 ? 21.899 66.976 30.886 1.00 15.53 395 TYR B O 1
ATOM 3858 N N . ASP B 1 162 ? 20.472 68.678 30.434 1.00 14.88 396 ASP B N 1
ATOM 3859 C CA . ASP B 1 162 ? 21.405 69.402 29.560 1.00 15.72 396 ASP B CA 1
ATOM 3860 C C . ASP B 1 162 ? 21.873 68.516 28.420 1.00 14.01 396 ASP B C 1
ATOM 3861 O O . ASP B 1 162 ? 23.010 68.623 27.950 1.00 14.86 396 ASP B O 1
ATOM 3866 N N . GLU B 1 163 ? 20.958 67.666 27.924 1.00 12.41 397 GLU B N 1
ATOM 3867 C CA . GLU B 1 163 ? 21.333 66.735 26.861 1.00 10.48 397 GLU B CA 1
ATOM 3868 C C . GLU B 1 163 ? 21.101 67.409 25.504 1.00 10.58 397 GLU B C 1
ATOM 3869 O O . GLU B 1 163 ? 20.002 67.933 25.242 1.00 11.79 397 GLU B O 1
ATOM 3875 N N . CYS B 1 164 ? 22.120 67.374 24.636 1.00 10.53 398 CYS B N 1
ATOM 3876 C CA . CYS B 1 164 ? 21.972 67.937 23.301 1.00 10.90 398 CYS B CA 1
ATOM 3877 C C . CYS B 1 164 ? 20.982 67.125 22.467 1.00 9.41 398 CYS B C 1
ATOM 3878 O O . CYS B 1 164 ? 20.993 65.864 22.467 1.00 10.47 398 CYS B O 1
ATOM 3881 N N . ARG B 1 165 ? 20.140 67.849 21.709 1.00 9.91 399 ARG B N 1
ATOM 3882 C CA . ARG B 1 165 ? 19.039 67.232 20.976 1.00 9.09 399 ARG B CA 1
ATOM 3883 C C . ARG B 1 165 ? 19.349 67.124 19.486 1.00 8.53 399 ARG B C 1
ATOM 3884 O O . ARG B 1 165 ? 20.025 67.984 18.883 1.00 9.53 399 ARG B O 1
ATOM 3892 N N . ASP B 1 166 ? 18.769 66.109 18.866 1.00 8.91 400 ASP B N 1
ATOM 3893 C CA . ASP B 1 166 ? 19.005 65.853 17.440 1.00 7.73 400 ASP B CA 1
ATOM 3894 C C . ASP B 1 166 ? 18.599 67.033 16.564 1.00 8.08 400 ASP B C 1
ATOM 3895 O O . ASP B 1 166 ? 19.293 67.342 15.582 1.00 9.66 400 ASP B O 1
ATOM 3900 N N . VAL B 1 167 ? 17.495 67.713 16.911 1.00 9.25 401 VAL B N 1
ATOM 3901 C CA . VAL B 1 167 ? 17.054 68.861 16.126 1.00 9.43 401 VAL B CA 1
ATOM 3902 C C . VAL B 1 167 ? 18.085 69.984 16.090 1.00 9.01 401 VAL B C 1
ATOM 3903 O O . VAL B 1 167 ? 18.050 70.830 15.199 1.00 10.88 401 VAL B O 1
ATOM 3907 N N . GLY B 1 168 ? 19.012 70.010 17.045 1.00 8.94 402 GLY B N 1
ATOM 3908 C CA . GLY B 1 168 ? 20.080 70.987 16.976 1.00 8.21 402 GLY B CA 1
ATOM 3909 C C . GLY B 1 168 ? 20.970 70.791 15.752 1.00 8.74 402 GLY B C 1
ATOM 3910 O O . GLY B 1 168 ? 21.560 71.767 15.275 1.00 9.19 402 GLY B O 1
ATOM 3911 N N . MET B 1 169 ? 21.028 69.573 15.216 1.00 8.66 403 MET B N 1
ATOM 3912 C CA . MET B 1 169 ? 21.801 69.337 13.983 1.00 8.62 403 MET B CA 1
ATOM 3913 C C . MET B 1 169 ? 21.150 69.960 12.759 1.00 8.48 403 MET B C 1
ATOM 3914 O O . MET B 1 169 ? 21.827 70.085 11.721 1.00 9.58 403 MET B O 1
ATOM 3919 N N . LEU B 1 170 ? 19.854 70.321 12.839 1.00 8.41 404 LEU B N 1
ATOM 3920 C CA . LEU B 1 170 ? 19.177 70.895 11.688 1.00 10.02 404 LEU B CA 1
ATOM 3921 C C . LEU B 1 170 ? 19.356 72.408 11.634 1.00 13.06 404 LEU B C 1
ATOM 3922 O O . LEU B 1 170 ? 18.986 73.024 10.625 1.00 14.84 404 LEU B O 1
ATOM 3927 N N . VAL B 1 171 ? 19.947 73.020 12.673 1.00 9.35 405 VAL B N 1
ATOM 3928 C CA . VAL B 1 171 ? 20.052 74.462 12.735 1.00 10.67 405 VAL B CA 1
ATOM 3929 C C . VAL B 1 171 ? 21.002 74.922 11.650 1.00 10.84 405 VAL B C 1
ATOM 3930 O O . VAL B 1 171 ? 22.166 74.471 11.567 1.00 11.84 405 VAL B O 1
ATOM 3934 N N . ASP B 1 172 ? 20.492 75.819 10.804 1.00 10.56 406 ASP B N 1
ATOM 3935 C CA . ASP B 1 172 ? 21.273 76.509 9.785 1.00 13.27 406 ASP B CA 1
ATOM 3936 C C . ASP B 1 172 ? 22.093 75.566 8.891 1.00 13.90 406 ASP B C 1
ATOM 3937 O O . ASP B 1 172 ? 23.266 75.825 8.592 1.00 12.88 406 ASP B O 1
ATOM 3942 N N . LEU B 1 173 ? 21.471 74.484 8.444 1.00 12.33 407 LEU B N 1
ATOM 3943 C CA . LEU B 1 173 ? 22.113 73.737 7.346 1.00 12.09 407 LEU B CA 1
ATOM 3944 C C . LEU B 1 173 ? 22.235 74.566 6.091 1.00 11.40 407 LEU B C 1
ATOM 3945 O O . LEU B 1 173 ? 23.028 74.205 5.209 1.00 11.70 407 LEU B O 1
ATOM 3950 N N . ASP B 1 174 ? 21.462 75.666 5.953 1.00 11.28 408 ASP B N 1
ATOM 3951 C CA . ASP B 1 174 ? 21.659 76.603 4.885 1.00 11.10 408 ASP B CA 1
ATOM 3952 C C . ASP B 1 174 ? 23.119 77.056 4.759 1.00 12.68 408 ASP B C 1
ATOM 3953 O O . ASP B 1 174 ? 23.535 77.431 3.666 1.00 13.60 408 ASP B O 1
ATOM 3958 N N . ASP B 1 175 ? 23.861 77.148 5.882 1.00 10.19 409 ASP B N 1
ATOM 3959 C CA . ASP B 1 175 ? 25.248 77.608 5.791 1.00 11.77 409 ASP B CA 1
ATOM 3960 C C . ASP B 1 175 ? 26.044 76.687 4.841 1.00 12.10 409 ASP B C 1
ATOM 3961 O O . ASP B 1 175 ? 26.767 77.180 3.964 1.00 13.41 409 ASP B O 1
ATOM 3966 N N . HIS B 1 176 ? 25.938 75.354 5.046 1.00 11.93 410 HIS B N 1
ATOM 3967 C CA . HIS B 1 176 ? 26.648 74.405 4.172 1.00 11.51 410 HIS B CA 1
ATOM 3968 C C . HIS B 1 176 ? 26.170 74.518 2.730 1.00 12.56 410 HIS B C 1
ATOM 3969 O O . HIS B 1 176 ? 26.976 74.473 1.785 1.00 11.93 410 HIS B O 1
ATOM 3976 N N . VAL B 1 177 ? 24.851 74.680 2.514 1.00 12.37 411 VAL B N 1
ATOM 3977 C CA . VAL B 1 177 ? 24.328 74.805 1.147 1.00 13.11 411 VAL B CA 1
ATOM 3978 C C . VAL B 1 177 ? 24.886 76.040 0.464 1.00 16.13 411 VAL B C 1
ATOM 3979 O O . VAL B 1 177 ? 25.270 76.011 -0.712 1.00 17.46 411 VAL B O 1
ATOM 3983 N N . LYS B 1 178 ? 24.926 77.164 1.170 1.00 12.80 412 LYS B N 1
ATOM 3984 C CA . LYS B 1 178 ? 25.404 78.383 0.539 1.00 14.10 412 LYS B CA 1
ATOM 3985 C C . LYS B 1 178 ? 26.902 78.362 0.314 1.00 15.32 412 LYS B C 1
ATOM 3986 O O . LYS B 1 178 ? 27.389 79.030 -0.621 1.00 21.78 412 LYS B O 1
ATOM 3992 N N . ALA B 1 179 ? 27.641 77.621 1.133 1.00 14.86 413 ALA B N 1
ATOM 3993 C CA . ALA B 1 179 ? 29.082 77.523 0.914 1.00 17.27 413 ALA B CA 1
ATOM 3994 C C . ALA B 1 179 ? 29.429 76.641 -0.274 1.00 18.39 413 ALA B C 1
ATOM 3995 O O . ALA B 1 179 ? 30.580 76.672 -0.742 1.00 20.74 413 ALA B O 1
ATOM 3997 N N . HIS B 1 180 ? 28.481 75.870 -0.795 1.00 17.11 414 HIS B N 1
ATOM 3998 C CA . HIS B 1 180 ? 28.792 74.860 -1.822 1.00 17.33 414 HIS B CA 1
ATOM 3999 C C . HIS B 1 180 ? 27.880 75.034 -2.991 1.00 21.03 414 HIS B C 1
ATOM 4000 O O . HIS B 1 180 ? 27.223 74.093 -3.422 1.00 20.67 414 HIS B O 1
ATOM 4007 N N . ALA B 1 181 ? 27.832 76.263 -3.506 1.00 23.13 415 ALA B N 1
ATOM 4008 C CA . ALA B 1 181 ? 26.983 76.566 -4.646 1.00 27.66 415 ALA B CA 1
ATOM 4009 C C . ALA B 1 181 ? 27.364 75.675 -5.821 1.00 25.24 415 ALA B C 1
ATOM 4010 O O . ALA B 1 181 ? 28.551 75.464 -6.105 1.00 24.85 415 ALA B O 1
ATOM 4012 N N . ASN B 1 182 ? 26.341 75.214 -6.534 1.00 25.95 416 ASN B N 1
ATOM 4013 C CA . ASN B 1 182 ? 26.500 74.458 -7.757 1.00 26.12 416 ASN B CA 1
ATOM 4014 C C . ASN B 1 182 ? 27.289 73.185 -7.538 1.00 23.99 416 ASN B C 1
ATOM 4015 O O . ASN B 1 182 ? 27.999 72.745 -8.446 1.00 26.61 416 ASN B O 1
ATOM 4020 N N . GLN B 1 183 ? 27.233 72.619 -6.331 1.00 17.94 417 GLN B N 1
ATOM 4021 C CA . GLN B 1 183 ? 27.910 71.358 -6.055 1.00 14.74 417 GLN B CA 1
ATOM 4022 C C . GLN B 1 183 ? 26.908 70.378 -5.489 1.00 12.81 417 GLN B C 1
ATOM 4023 O O . GLN B 1 183 ? 25.988 70.755 -4.750 1.00 15.34 417 GLN B O 1
ATOM 4029 N N . ASP B 1 184 ? 27.139 69.093 -5.783 1.00 13.08 418 ASP B N 1
ATOM 4030 C CA . ASP B 1 184 ? 26.377 68.048 -5.100 1.00 12.08 418 ASP B CA 1
ATOM 4031 C C . ASP B 1 184 ? 26.771 68.000 -3.625 1.00 10.75 418 ASP B C 1
ATOM 4032 O O . ASP B 1 184 ? 27.945 68.247 -3.249 1.00 11.92 418 ASP B O 1
ATOM 4037 N N . ILE B 1 185 ? 25.791 67.705 -2.744 1.00 10.18 419 ILE B N 1
ATOM 4038 C CA . ILE B 1 185 ? 25.996 67.758 -1.295 1.00 9.74 419 ILE B CA 1
ATOM 4039 C C . ILE B 1 185 ? 25.403 66.531 -0.628 1.00 8.90 419 ILE B C 1
ATOM 4040 O O . ILE B 1 185 ? 24.254 66.161 -0.937 1.00 9.96 419 ILE B O 1
ATOM 4045 N N . LEU B 1 186 ? 26.161 65.894 0.263 1.00 9.30 420 LEU B N 1
ATOM 4046 C CA . LEU B 1 186 ? 25.666 64.879 1.190 1.00 8.84 420 LEU B CA 1
ATOM 4047 C C . LEU B 1 186 ? 25.841 65.403 2.606 1.00 9.28 420 LEU B C 1
ATOM 4048 O O . LEU B 1 186 ? 26.967 65.719 3.017 1.00 10.59 420 LEU B O 1
ATOM 4053 N N . ILE B 1 187 ? 24.760 65.416 3.359 1.00 8.30 421 ILE B N 1
ATOM 4054 C CA . ILE B 1 187 ? 24.783 65.744 4.784 1.00 8.12 421 ILE B CA 1
ATOM 4055 C C . ILE B 1 187 ? 24.403 64.481 5.555 1.00 8.47 421 ILE B C 1
ATOM 4056 O O . ILE B 1 187 ? 23.314 63.922 5.323 1.00 9.70 421 ILE B O 1
ATOM 4061 N N . VAL B 1 188 ? 25.276 64.000 6.426 1.00 7.46 422 VAL B N 1
ATOM 4062 C CA . VAL B 1 188 ? 24.973 62.859 7.302 1.00 7.27 422 VAL B CA 1
ATOM 4063 C C . VAL B 1 188 ? 24.656 63.404 8.685 1.00 8.70 422 VAL B C 1
ATOM 4064 O O . VAL B 1 188 ? 25.427 64.218 9.218 1.00 8.57 422 VAL B O 1
ATOM 4068 N N . LEU B 1 189 ? 23.499 63.004 9.244 1.00 8.37 423 LEU B N 1
ATOM 4069 C CA . LEU B 1 189 ? 23.093 63.431 10.596 1.00 7.85 423 LEU B CA 1
ATOM 4070 C C . LEU B 1 189 ? 23.029 62.185 11.448 1.00 7.39 423 LEU B C 1
ATOM 4071 O O . LEU B 1 189 ? 22.233 61.277 11.152 1.00 9.73 423 LEU B O 1
ATOM 4076 N N . HIS B 1 190 ? 23.881 62.078 12.444 1.00 7.79 424 HIS B N 1
ATOM 4077 C CA . HIS B 1 190 ? 23.960 60.867 13.260 1.00 7.50 424 HIS B CA 1
ATOM 4078 C C . HIS B 1 190 ? 23.221 61.148 14.559 1.00 8.10 424 HIS B C 1
ATOM 4079 O O . HIS B 1 190 ? 23.711 61.890 15.422 1.00 8.90 424 HIS B O 1
ATOM 4086 N N . GLN B 1 191 ? 22.049 60.534 14.688 1.00 7.62 425 GLN B N 1
ATOM 4087 C CA . GLN B 1 191 ? 21.155 60.826 15.807 1.00 8.97 425 GLN B CA 1
ATOM 4088 C C . GLN B 1 191 ? 21.584 60.148 17.099 1.00 9.74 425 GLN B C 1
ATOM 4089 O O . GLN B 1 191 ? 22.073 59.015 17.091 1.00 9.22 425 GLN B O 1
ATOM 4095 N N . MET B 1 192 ? 21.251 60.800 18.233 1.00 8.13 426 MET B N 1
ATOM 4096 C CA . MET B 1 192 ? 21.161 60.072 19.511 1.00 10.25 426 MET B CA 1
ATOM 4097 C C . MET B 1 192 ? 19.944 59.155 19.536 1.00 8.86 426 MET B C 1
ATOM 4098 O O . MET B 1 192 ? 20.006 58.023 20.059 1.00 9.20 426 MET B O 1
ATOM 4103 N N . GLY B 1 193 ? 18.828 59.609 18.966 1.00 8.04 427 GLY B N 1
ATOM 4104 C CA . GLY B 1 193 ? 17.685 58.719 18.747 1.00 8.47 427 GLY B CA 1
ATOM 4105 C C . GLY B 1 193 ? 17.214 58.019 20.018 1.00 9.61 427 GLY B C 1
ATOM 4106 O O . GLY B 1 193 ? 16.965 58.669 21.058 1.00 11.40 427 GLY B O 1
ATOM 4107 N N . ASN B 1 194 ? 17.098 56.698 19.934 1.00 8.47 428 ASN B N 1
ATOM 4108 C CA . ASN B 1 194 ? 16.497 55.899 21.002 1.00 8.94 428 ASN B CA 1
ATOM 4109 C C . ASN B 1 194 ? 17.531 55.215 21.898 1.00 8.47 428 ASN B C 1
ATOM 4110 O O . ASN B 1 194 ? 17.163 54.299 22.635 1.00 10.68 428 ASN B O 1
ATOM 4115 N N . HIS B 1 195 ? 18.783 55.664 21.903 1.00 9.61 429 HIS B N 1
ATOM 4116 C CA . HIS B 1 195 ? 19.733 54.950 22.755 1.00 8.60 429 HIS B CA 1
ATOM 4117 C C . HIS B 1 195 ? 19.297 54.959 24.187 1.00 10.20 429 HIS B C 1
ATOM 4118 O O . HIS B 1 195 ? 18.786 55.978 24.681 1.00 12.35 429 HIS B O 1
ATOM 4125 N N . GLY B 1 196 ? 19.470 53.820 24.869 1.00 11.10 430 GLY B N 1
ATOM 4126 C CA . GLY B 1 196 ? 19.134 53.707 26.268 1.00 11.61 430 GLY B CA 1
ATOM 4127 C C . GLY B 1 196 ? 20.411 53.466 27.070 1.00 11.16 430 GLY B C 1
ATOM 4128 O O . GLY B 1 196 ? 21.498 53.719 26.558 1.00 14.16 430 GLY B O 1
ATOM 4129 N N . PRO B 1 197 ? 20.287 53.039 28.319 1.00 11.33 431 PRO B N 1
ATOM 4130 C CA . PRO B 1 197 ? 19.036 52.596 28.931 1.00 11.23 431 PRO B CA 1
ATOM 4131 C C . PRO B 1 197 ? 18.106 53.731 29.369 1.00 11.78 431 PRO B C 1
ATOM 4132 O O . PRO B 1 197 ? 16.938 53.421 29.636 1.00 14.20 431 PRO B O 1
ATOM 4136 N N . ALA B 1 198 ? 18.589 54.960 29.483 1.00 10.85 432 ALA B N 1
ATOM 4137 C CA . ALA B 1 198 ? 17.742 56.029 30.064 1.00 13.57 432 ALA B CA 1
ATOM 4138 C C . ALA B 1 198 ? 16.896 56.673 28.974 1.00 12.75 432 ALA B C 1
ATOM 4139 O O . ALA B 1 198 ? 17.118 57.823 28.569 1.00 11.59 432 ALA B O 1
ATOM 4141 N N . TYR B 1 199 ? 15.926 55.892 28.469 1.00 11.27 433 TYR B N 1
ATOM 4142 C CA . TYR B 1 199 ? 15.143 56.431 27.330 1.00 9.96 433 TYR B CA 1
ATOM 4143 C C . TYR B 1 199 ? 14.430 57.733 27.696 1.00 11.78 433 TYR B C 1
ATOM 4144 O O . TYR B 1 199 ? 14.264 58.610 26.822 1.00 10.60 433 TYR B O 1
ATOM 4153 N N . TYR B 1 200 ? 14.020 57.879 28.954 1.00 11.04 434 TYR B N 1
ATOM 4154 C CA . TYR B 1 200 ? 13.311 59.088 29.415 1.00 10.86 434 TYR B CA 1
ATOM 4155 C C . TYR B 1 200 ? 14.137 60.344 29.248 1.00 13.49 434 TYR B C 1
ATOM 4156 O O . TYR B 1 200 ? 13.554 61.448 29.291 1.00 12.45 434 TYR B O 1
ATOM 4165 N N . LYS B 1 201 ? 15.474 60.227 29.115 1.00 9.51 435 LYS B N 1
ATOM 4166 C CA . LYS B 1 201 ? 16.320 61.398 28.897 1.00 10.65 435 LYS B CA 1
ATOM 4167 C C . LYS B 1 201 ? 16.391 61.789 27.442 1.00 10.87 435 LYS B C 1
ATOM 4168 O O . LYS B 1 201 ? 17.005 62.829 27.139 1.00 12.74 435 LYS B O 1
ATOM 4174 N N . ARG B 1 202 ? 15.827 60.983 26.529 1.00 10.01 436 ARG B N 1
ATOM 4175 C CA . ARG B 1 202 ? 16.109 61.165 25.104 1.00 8.13 436 ARG B CA 1
ATOM 4176 C C . ARG B 1 202 ? 15.156 62.120 24.382 1.00 9.87 436 ARG B C 1
ATOM 4177 O O . ARG B 1 202 ? 15.411 62.421 23.203 1.00 12.51 436 ARG B O 1
ATOM 4185 N N . TYR B 1 203 ? 14.151 62.663 25.058 1.00 9.68 437 TYR B N 1
ATOM 4186 C CA . TYR B 1 203 ? 13.128 63.467 24.369 1.00 10.06 437 TYR B CA 1
ATOM 4187 C C . TYR B 1 203 ? 12.654 64.580 25.301 1.00 11.98 437 TYR B C 1
ATOM 4188 O O . TYR B 1 203 ? 12.541 64.405 26.527 1.00 13.31 437 TYR B O 1
ATOM 4197 N N . ASP B 1 204 ? 12.329 65.712 24.689 1.00 10.74 438 ASP B N 1
ATOM 4198 C CA . ASP B 1 204 ? 11.786 66.812 25.489 1.00 12.94 438 ASP B CA 1
ATOM 4199 C C . ASP B 1 204 ? 10.320 66.564 25.841 1.00 13.83 438 ASP B C 1
ATOM 4200 O O . ASP B 1 204 ? 9.647 65.674 25.300 1.00 13.07 438 ASP B O 1
ATOM 4205 N N . ASP B 1 205 ? 9.804 67.366 26.779 1.00 14.25 439 ASP B N 1
ATOM 4206 C CA . ASP B 1 205 ? 8.519 67.077 27.445 1.00 14.89 439 ASP B CA 1
ATOM 4207 C C . ASP B 1 205 ? 7.329 67.022 26.475 1.00 16.27 439 ASP B C 1
ATOM 4208 O O . ASP B 1 205 ? 6.339 66.339 26.772 1.00 16.75 439 ASP B O 1
ATOM 4213 N N . GLU B 1 206 ? 7.392 67.767 25.364 1.00 15.72 440 GLU B N 1
ATOM 4214 C CA . GLU B 1 206 ? 6.383 67.705 24.293 1.00 18.16 440 GLU B CA 1
ATOM 4215 C C . GLU B 1 206 ? 6.084 66.274 23.877 1.00 16.08 440 GLU B C 1
ATOM 4216 O O . GLU B 1 206 ? 4.966 65.952 23.436 1.00 17.22 440 GLU B O 1
ATOM 4222 N N . PHE B 1 207 ? 7.067 65.370 23.987 1.00 13.17 441 PHE B N 1
ATOM 4223 C CA . PHE B 1 207 ? 6.925 64.009 23.496 1.00 12.17 441 PHE B CA 1
ATOM 4224 C C . PHE B 1 207 ? 6.672 63.008 24.603 1.00 12.33 441 PHE B C 1
ATOM 4225 O O . PHE B 1 207 ? 6.617 61.805 24.315 1.00 13.33 441 PHE B O 1
ATOM 4233 N N . ALA B 1 208 ? 6.432 63.471 25.832 1.00 12.16 442 ALA B N 1
ATOM 4234 C CA . ALA B 1 208 ? 6.138 62.575 26.963 1.00 12.70 442 ALA B CA 1
ATOM 4235 C C . ALA B 1 208 ? 4.648 62.236 26.940 1.00 14.73 442 ALA B C 1
ATOM 4236 O O . ALA B 1 208 ? 3.833 62.700 27.744 1.00 17.99 442 ALA B O 1
ATOM 4238 N N . GLN B 1 209 ? 4.296 61.389 25.978 1.00 12.11 443 GLN B N 1
ATOM 4239 C CA A GLN B 1 209 ? 2.890 61.125 25.684 0.65 12.79 443 GLN B CA 1
ATOM 4240 C CA B GLN B 1 209 ? 2.910 61.098 25.597 0.35 13.64 443 GLN B CA 1
ATOM 4241 C C . GLN B 1 209 ? 2.419 59.733 26.068 1.00 13.41 443 GLN B C 1
ATOM 4242 O O . GLN B 1 209 ? 1.251 59.588 26.480 1.00 16.34 443 GLN B O 1
ATOM 4253 N N . PHE B 1 210 ? 3.268 58.710 25.958 1.00 11.56 444 PHE B N 1
ATOM 4254 C CA . PHE B 1 210 ? 2.955 57.362 26.449 1.00 12.52 444 PHE B CA 1
ATOM 4255 C C . PHE B 1 210 ? 3.438 57.268 27.894 1.00 12.49 444 PHE B C 1
ATOM 4256 O O . PHE B 1 210 ? 4.642 57.443 28.153 1.00 12.23 444 PHE B O 1
ATOM 4264 N N . LEU B 1 211 ? 2.505 57.089 28.818 1.00 14.21 445 LEU B N 1
ATOM 4265 C CA . LEU B 1 211 ? 2.781 57.259 30.241 1.00 15.71 445 LEU B CA 1
ATOM 4266 C C . LEU B 1 211 ? 2.133 56.131 31.018 1.00 18.23 445 LEU B C 1
ATOM 4267 O O . LEU B 1 211 ? 1.129 55.565 30.578 1.00 18.02 445 LEU B O 1
ATOM 4272 N N . PRO B 1 212 ? 2.650 55.810 32.228 1.00 17.60 446 PRO B N 1
ATOM 4273 C CA . PRO B 1 212 ? 3.829 56.445 32.826 1.00 18.41 446 PRO B CA 1
ATOM 4274 C C . PRO B 1 212 ? 5.146 55.890 32.269 1.00 20.72 446 PRO B C 1
ATOM 4275 O O . PRO B 1 212 ? 5.189 54.845 31.633 1.00 17.42 446 PRO B O 1
ATOM 4279 N N . VAL B 1 213 ? 6.251 56.583 32.529 1.00 16.67 447 VAL B N 1
ATOM 4280 C CA . VAL B 1 213 ? 7.552 56.116 32.035 1.00 16.18 447 VAL B CA 1
ATOM 4281 C C . VAL B 1 213 ? 8.458 55.597 33.138 1.00 18.12 447 VAL B C 1
ATOM 4282 O O . VAL B 1 213 ? 8.341 55.961 34.305 1.00 21.36 447 VAL B O 1
ATOM 4286 N N . CYS B 1 214 ? 9.399 54.731 32.726 1.00 20.20 448 CYS B N 1
ATOM 4287 C CA . CYS B 1 214 ? 10.527 54.341 33.561 1.00 20.03 448 CYS B CA 1
ATOM 4288 C C . CYS B 1 214 ? 11.481 55.527 33.684 1.00 20.08 448 CYS B C 1
ATOM 4289 O O . CYS B 1 214 ? 11.842 56.134 32.683 1.00 20.71 448 CYS B O 1
ATOM 4292 N N . THR B 1 215 ? 11.799 55.916 34.900 1.00 22.05 449 THR B N 1
ATOM 4293 C CA . THR B 1 215 ? 12.763 56.984 35.144 1.00 24.96 449 THR B CA 1
ATOM 4294 C C . THR B 1 215 ? 14.029 56.487 35.826 1.00 25.05 449 THR B C 1
ATOM 4295 O O . THR B 1 215 ? 14.648 57.221 36.597 1.00 30.59 449 THR B O 1
ATOM 4299 N N . SER B 1 216 ? 14.430 55.247 35.558 1.00 30.49 450 SER B N 1
ATOM 4300 C CA . SER B 1 216 ? 15.646 54.683 36.111 1.00 28.30 450 SER B CA 1
ATOM 4301 C C . SER B 1 216 ? 16.487 54.087 34.990 1.00 27.60 450 SER B C 1
ATOM 4302 O O . SER B 1 216 ? 15.956 53.489 34.056 1.00 32.08 450 SER B O 1
ATOM 4305 N N . SER B 1 217 ? 17.796 54.275 35.065 1.00 29.28 451 SER B N 1
ATOM 4306 C CA . SER B 1 217 ? 18.696 53.565 34.159 1.00 33.69 451 SER B CA 1
ATOM 4307 C C . SER B 1 217 ? 18.772 52.071 34.452 1.00 36.19 451 SER B C 1
ATOM 4308 O O . SER B 1 217 ? 19.095 51.279 33.556 1.00 37.94 451 SER B O 1
ATOM 4311 N N . GLU B 1 218 ? 18.538 51.644 35.687 1.00 37.61 452 GLU B N 1
ATOM 4312 C CA . GLU B 1 218 ? 18.455 50.197 35.887 1.00 39.72 452 GLU B CA 1
ATOM 4313 C C . GLU B 1 218 ? 17.029 49.809 35.536 1.00 38.21 452 GLU B C 1
ATOM 4314 O O . GLU B 1 218 ? 16.103 50.005 36.324 1.00 43.73 452 GLU B O 1
ATOM 4320 N N . LEU B 1 219 ? 16.847 49.306 34.314 1.00 36.57 453 LEU B N 1
ATOM 4321 C CA . LEU B 1 219 ? 15.531 48.921 33.823 1.00 29.37 453 LEU B CA 1
ATOM 4322 C C . LEU B 1 219 ? 14.849 47.878 34.714 1.00 47.23 453 LEU B C 1
ATOM 4323 O O . LEU B 1 219 ? 13.631 47.686 34.603 1.00 53.78 453 LEU B O 1
ATOM 4328 N N . ALA B 1 220 ? 15.606 47.195 35.578 1.00 50.00 454 ALA B N 1
ATOM 4329 C CA . ALA B 1 220 ? 15.034 46.173 36.448 1.00 48.22 454 ALA B CA 1
ATOM 4330 C C . ALA B 1 220 ? 14.162 46.770 37.551 1.00 51.80 454 ALA B C 1
ATOM 4331 O O . ALA B 1 220 ? 13.250 46.102 38.041 1.00 57.92 454 ALA B O 1
ATOM 4333 N N . GLU B 1 221 ? 14.416 48.015 37.951 1.00 52.48 455 GLU B N 1
ATOM 4334 C CA . GLU B 1 221 ? 13.552 48.759 38.868 1.00 48.25 455 GLU B CA 1
ATOM 4335 C C . GLU B 1 221 ? 12.271 49.297 38.222 1.00 67.22 455 GLU B C 1
ATOM 4336 O O . GLU B 1 221 ? 11.599 50.136 38.844 1.00 53.51 455 GLU B O 1
ATOM 4342 N N . CYS B 1 222 ? 11.911 48.863 37.011 1.00 43.26 456 CYS B N 1
ATOM 4343 C CA . CYS B 1 222 ? 10.748 49.414 36.334 1.00 33.97 456 CYS B CA 1
ATOM 4344 C C . CYS B 1 222 ? 9.903 48.287 35.744 1.00 36.86 456 CYS B C 1
ATOM 4345 O O . CYS B 1 222 ? 10.405 47.221 35.394 1.00 37.78 456 CYS B O 1
ATOM 4348 N N . GLU B 1 223 ? 8.607 48.535 35.614 1.00 31.17 457 GLU B N 1
ATOM 4349 C CA . GLU B 1 223 ? 7.764 47.586 34.907 1.00 30.03 457 GLU B CA 1
ATOM 4350 C C . GLU B 1 223 ? 8.036 47.678 33.404 1.00 25.05 457 GLU B C 1
ATOM 4351 O O . GLU B 1 223 ? 8.296 48.746 32.863 1.00 23.16 457 GLU B O 1
ATOM 4357 N N . ARG B 1 224 ? 7.978 46.526 32.739 1.00 24.70 458 ARG B N 1
ATOM 4358 C CA . ARG B 1 224 ? 8.308 46.444 31.319 1.00 22.38 458 ARG B CA 1
ATOM 4359 C C . ARG B 1 224 ? 7.538 47.475 30.493 1.00 19.83 458 ARG B C 1
ATOM 4360 O O . ARG B 1 224 ? 8.097 48.081 29.570 1.00 17.98 458 ARG B O 1
ATOM 4368 N N . GLN B 1 225 ? 6.228 47.611 30.734 1.00 16.60 459 GLN B N 1
ATOM 4369 C CA . GLN B 1 225 ? 5.448 48.547 29.928 1.00 16.24 459 GLN B CA 1
ATOM 4370 C C . GLN B 1 225 ? 5.946 49.983 30.095 1.00 13.65 459 GLN B C 1
ATOM 4371 O O . GLN B 1 225 ? 5.891 50.771 29.150 1.00 14.63 459 GLN B O 1
ATOM 4377 N N . THR B 1 226 ? 6.413 50.350 31.295 1.00 13.97 460 THR B N 1
ATOM 4378 C CA . THR B 1 226 ? 6.915 51.711 31.476 1.00 14.54 460 THR B CA 1
ATOM 4379 C C . THR B 1 226 ? 8.238 51.932 30.754 1.00 12.92 460 THR B C 1
ATOM 4380 O O . THR B 1 226 ? 8.524 53.058 30.333 1.00 13.87 460 THR B O 1
ATOM 4384 N N . VAL B 1 227 ? 9.053 50.889 30.589 1.00 13.48 461 VAL B N 1
ATOM 4385 C CA . VAL B 1 227 ? 10.242 50.987 29.749 1.00 11.91 461 VAL B CA 1
ATOM 4386 C C . VAL B 1 227 ? 9.842 51.207 28.285 1.00 12.62 461 VAL B C 1
ATOM 4387 O O . VAL B 1 227 ? 10.372 52.099 27.589 1.00 11.36 461 VAL B O 1
ATOM 4391 N N . ILE B 1 228 ? 8.894 50.395 27.810 1.00 11.89 462 ILE B N 1
ATOM 4392 C CA . ILE B 1 228 ? 8.378 50.529 26.449 1.00 10.74 462 ILE B CA 1
ATOM 4393 C C . ILE B 1 228 ? 7.770 51.910 26.217 1.00 12.48 462 ILE B C 1
ATOM 4394 O O . ILE B 1 228 ? 7.955 52.501 25.144 1.00 11.05 462 ILE B O 1
ATOM 4399 N N . ASN B 1 229 ? 7.047 52.459 27.210 1.00 10.93 463 ASN B N 1
ATOM 4400 C CA . ASN B 1 229 ? 6.473 53.795 27.039 1.00 10.51 463 ASN B CA 1
ATOM 4401 C C . ASN B 1 229 ? 7.551 54.857 26.792 1.00 11.76 463 ASN B C 1
ATOM 4402 O O . ASN B 1 229 ? 7.406 55.699 25.913 1.00 10.42 463 ASN B O 1
ATOM 4407 N N . ALA B 1 230 ? 8.633 54.844 27.578 1.00 11.10 464 ALA B N 1
ATOM 4408 C CA . ALA B 1 230 ? 9.718 55.785 27.360 1.00 10.43 464 ALA B CA 1
ATOM 4409 C C . ALA B 1 230 ? 10.357 55.588 25.983 1.00 10.73 464 ALA B C 1
ATOM 4410 O O . ALA B 1 230 ? 10.676 56.552 25.269 1.00 10.47 464 ALA B O 1
ATOM 4412 N N . TYR B 1 231 ? 10.579 54.327 25.596 1.00 9.19 465 TYR B N 1
ATOM 4413 C CA . TYR B 1 231 ? 11.130 54.063 24.268 1.00 9.18 465 TYR B CA 1
ATOM 4414 C C . TYR B 1 231 ? 10.230 54.637 23.173 1.00 9.60 465 TYR B C 1
ATOM 4415 O O . TYR B 1 231 ? 10.721 55.252 22.197 1.00 9.05 465 TYR B O 1
ATOM 4424 N N . ASP B 1 232 ? 8.918 54.420 23.296 1.00 9.04 466 ASP B N 1
ATOM 4425 C CA . ASP B 1 232 ? 8.013 54.889 22.246 1.00 8.13 466 ASP B CA 1
ATOM 4426 C C . ASP B 1 232 ? 7.949 56.423 22.223 1.00 9.35 466 ASP B C 1
ATOM 4427 O O . ASP B 1 232 ? 7.764 56.998 21.143 1.00 9.66 466 ASP B O 1
ATOM 4432 N N . ASN B 1 233 ? 8.065 57.100 23.382 1.00 9.75 467 ASN B N 1
ATOM 4433 C CA . ASN B 1 233 ? 8.173 58.566 23.379 1.00 8.65 467 ASN B CA 1
ATOM 4434 C C . ASN B 1 233 ? 9.409 59.029 22.629 1.00 8.89 467 ASN B C 1
ATOM 4435 O O . ASN B 1 233 ? 9.341 60.030 21.900 1.00 9.55 467 ASN B O 1
ATOM 4440 N N . ALA B 1 234 ? 10.541 58.319 22.755 1.00 8.68 468 ALA B N 1
ATOM 4441 C CA . ALA B 1 234 ? 11.715 58.714 22.005 1.00 8.43 468 ALA B CA 1
ATOM 4442 C C . ALA B 1 234 ? 11.488 58.517 20.494 1.00 8.83 468 ALA B C 1
ATOM 4443 O O . ALA B 1 234 ? 12.024 59.316 19.703 1.00 8.41 468 ALA B O 1
ATOM 4445 N N . LEU B 1 235 ? 10.663 57.539 20.095 1.00 7.98 469 LEU B N 1
ATOM 4446 C CA . LEU B 1 235 ? 10.328 57.414 18.672 1.00 8.65 469 LEU B CA 1
ATOM 4447 C C . LEU B 1 235 ? 9.527 58.615 18.209 1.00 9.86 469 LEU B C 1
ATOM 4448 O O . LEU B 1 235 ? 9.777 59.143 17.112 1.00 9.21 469 LEU B O 1
ATOM 4453 N N . LEU B 1 236 ? 8.597 59.113 19.037 1.00 9.28 470 LEU B N 1
ATOM 4454 C CA . LEU B 1 236 ? 7.836 60.309 18.637 1.00 7.88 470 LEU B CA 1
ATOM 4455 C C . LEU B 1 236 ? 8.790 61.464 18.369 1.00 9.14 470 LEU B C 1
ATOM 4456 O O . LEU B 1 236 ? 8.576 62.261 17.441 1.00 10.17 470 LEU B O 1
ATOM 4461 N N . ALA B 1 237 ? 9.817 61.616 19.212 1.00 8.77 471 ALA B N 1
ATOM 4462 C CA . ALA B 1 237 ? 10.792 62.703 18.983 1.00 8.39 471 ALA B CA 1
ATOM 4463 C C . ALA B 1 237 ? 11.581 62.504 17.694 1.00 9.34 471 ALA B C 1
ATOM 4464 O O . ALA B 1 237 ? 11.877 63.480 16.983 1.00 10.89 471 ALA B O 1
ATOM 4466 N N . THR B 1 238 ? 11.910 61.231 17.365 1.00 8.70 472 THR B N 1
ATOM 4467 C CA . THR B 1 238 ? 12.584 60.948 16.088 1.00 8.15 472 THR B CA 1
ATOM 4468 C C . THR B 1 238 ? 11.645 61.264 14.918 1.00 9.00 472 THR B C 1
ATOM 4469 O O . THR B 1 238 ? 12.086 61.813 13.904 1.00 9.79 472 THR B O 1
ATOM 4473 N N . ASP B 1 239 ? 10.362 60.871 15.003 1.00 8.53 473 ASP B N 1
ATOM 4474 C CA . ASP B 1 239 ? 9.412 61.187 13.930 1.00 9.85 473 ASP B CA 1
ATOM 4475 C C . ASP B 1 239 ? 9.354 62.709 13.694 1.00 10.11 473 ASP B C 1
ATOM 4476 O O . ASP B 1 239 ? 9.361 63.162 12.539 1.00 9.99 473 ASP B O 1
ATOM 4481 N N . ASP B 1 240 ? 9.335 63.515 14.772 1.00 8.77 474 ASP B N 1
ATOM 4482 C CA . ASP B 1 240 ? 9.368 64.981 14.631 1.00 9.11 474 ASP B CA 1
ATOM 4483 C C . ASP B 1 240 ? 10.686 65.465 14.004 1.00 9.41 474 ASP B C 1
ATOM 4484 O O . ASP B 1 240 ? 10.671 66.373 13.157 1.00 11.00 474 ASP B O 1
ATOM 4489 N N . PHE B 1 241 ? 11.820 64.877 14.402 1.00 9.13 475 PHE B N 1
ATOM 4490 C CA . PHE B 1 241 ? 13.116 65.252 13.816 1.00 8.07 475 PHE B CA 1
ATOM 4491 C C . PHE B 1 241 ? 13.114 64.980 12.319 1.00 8.51 475 PHE B C 1
ATOM 4492 O O . PHE B 1 241 ? 13.568 65.825 11.514 1.00 9.07 475 PHE B O 1
ATOM 4500 N N . LEU B 1 242 ? 12.602 63.811 11.916 1.00 8.56 476 LEU B N 1
ATOM 4501 C CA . LEU B 1 242 ? 12.572 63.501 10.488 1.00 8.73 476 LEU B CA 1
ATOM 4502 C C . LEU B 1 242 ? 11.637 64.446 9.727 1.00 9.24 476 LEU B C 1
ATOM 4503 O O . LEU B 1 242 ? 11.952 64.862 8.589 1.00 9.13 476 LEU B O 1
ATOM 4508 N N . LYS B 1 243 ? 10.503 64.842 10.347 1.00 9.37 477 LYS B N 1
ATOM 4509 C CA A LYS B 1 243 ? 9.605 65.795 9.688 0.47 7.17 477 LYS B CA 1
ATOM 4510 C CA B LYS B 1 243 ? 9.597 65.800 9.710 0.53 9.32 477 LYS B CA 1
ATOM 4511 C C . LYS B 1 243 ? 10.292 67.147 9.499 1.00 8.68 477 LYS B C 1
ATOM 4512 O O . LYS B 1 243 ? 10.161 67.761 8.442 1.00 10.45 477 LYS B O 1
ATOM 4523 N N . GLN B 1 244 ? 11.031 67.615 10.524 1.00 9.68 478 GLN B N 1
ATOM 4524 C CA . GLN B 1 244 ? 11.754 68.889 10.398 1.00 10.75 478 GLN B CA 1
ATOM 4525 C C . GLN B 1 244 ? 12.845 68.790 9.344 1.00 11.59 478 GLN B C 1
ATOM 4526 O O . GLN B 1 244 ? 13.084 69.786 8.630 1.00 12.66 478 GLN B O 1
ATOM 4532 N N . THR B 1 245 ? 13.480 67.600 9.211 1.00 9.53 479 THR B N 1
ATOM 4533 C CA . THR B 1 245 ? 14.517 67.439 8.193 1.00 8.87 479 THR B CA 1
ATOM 4534 C C . THR B 1 245 ? 13.905 67.554 6.801 1.00 9.60 479 THR B C 1
ATOM 4535 O O . THR B 1 245 ? 14.432 68.261 5.912 1.00 10.96 479 THR B O 1
ATOM 4539 N N . ILE B 1 246 ? 12.763 66.850 6.610 1.00 9.86 480 ILE B N 1
ATOM 4540 C CA . ILE B 1 246 ? 12.078 66.872 5.328 1.00 9.77 480 ILE B CA 1
ATOM 4541 C C . ILE B 1 246 ? 11.577 68.267 5.018 1.00 11.08 480 ILE B C 1
ATOM 4542 O O . ILE B 1 246 ? 11.684 68.730 3.880 1.00 12.32 480 ILE B O 1
ATOM 4547 N N . ASP B 1 247 ? 11.055 68.989 6.026 1.00 11.77 481 ASP B N 1
ATOM 4548 C CA . ASP B 1 247 ? 10.544 70.328 5.751 1.00 11.71 481 ASP B CA 1
ATOM 4549 C C . ASP B 1 247 ? 11.677 71.254 5.279 1.00 11.25 481 ASP B C 1
ATOM 4550 O O . ASP B 1 247 ? 11.458 72.119 4.427 1.00 15.20 481 ASP B O 1
ATOM 4555 N N . TRP B 1 248 ? 12.876 71.072 5.846 1.00 12.02 482 TRP B N 1
ATOM 4556 C CA . TRP B 1 248 ? 14.038 71.856 5.384 1.00 12.30 482 TRP B CA 1
ATOM 4557 C C . TRP B 1 248 ? 14.397 71.517 3.944 1.00 11.98 482 TRP B C 1
ATOM 4558 O O . TRP B 1 248 ? 14.591 72.430 3.119 1.00 12.31 482 TRP B O 1
ATOM 4569 N N . LEU B 1 249 ? 14.469 70.213 3.624 1.00 12.00 483 LEU B N 1
ATOM 4570 C CA . LEU B 1 249 ? 14.796 69.809 2.263 1.00 11.01 483 LEU B CA 1
ATOM 4571 C C . LEU B 1 249 ? 13.761 70.283 1.263 1.00 12.83 483 LEU B C 1
ATOM 4572 O O . LEU B 1 249 ? 14.101 70.589 0.109 1.00 13.70 483 LEU B O 1
ATOM 4577 N N . ALA B 1 250 ? 12.477 70.254 1.642 1.00 11.94 484 ALA B N 1
ATOM 4578 C CA . ALA B 1 250 ? 11.417 70.691 0.722 1.00 13.02 484 ALA B CA 1
ATOM 4579 C C . ALA B 1 250 ? 11.561 72.141 0.305 1.00 15.85 484 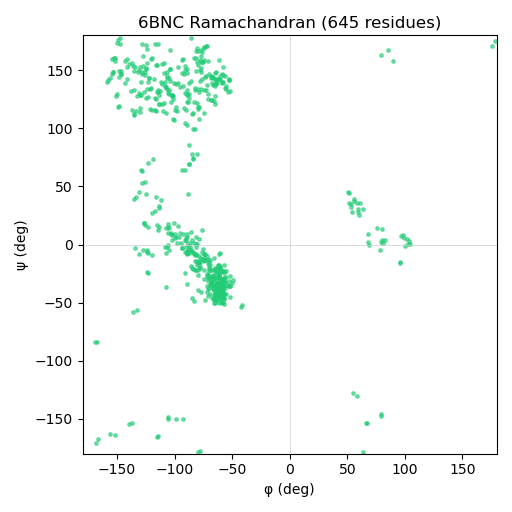ALA B C 1
ATOM 4580 O O . ALA B 1 250 ? 11.049 72.522 -0.761 1.00 18.19 484 ALA B O 1
ATOM 4582 N N . ALA B 1 251 ? 12.252 72.975 1.104 1.00 15.22 485 ALA B N 1
ATOM 4583 C CA . ALA B 1 251 ? 12.504 74.360 0.739 1.00 17.05 485 ALA B CA 1
ATOM 4584 C C . ALA B 1 251 ? 13.690 74.519 -0.219 1.00 17.08 485 ALA B C 1
ATOM 4585 O O . ALA B 1 251 ? 13.924 75.636 -0.696 1.00 20.61 485 ALA B O 1
ATOM 4587 N N . GLN B 1 252 ? 14.457 73.451 -0.483 1.00 15.66 486 GLN B N 1
ATOM 4588 C CA . GLN B 1 252 ? 15.684 73.546 -1.299 1.00 14.09 486 GLN B CA 1
ATOM 4589 C C . GLN B 1 252 ? 15.330 73.220 -2.746 1.00 18.24 486 GLN B C 1
ATOM 4590 O O . GLN B 1 252 ? 15.818 72.259 -3.331 1.00 18.00 486 GLN B O 1
ATOM 4596 N N . THR B 1 253 ? 14.495 74.083 -3.320 1.00 20.32 487 THR B N 1
ATOM 4597 C CA . THR B 1 253 ? 13.913 73.795 -4.630 1.00 24.57 487 THR B CA 1
ATOM 4598 C C . THR B 1 253 ? 14.884 73.957 -5.792 1.00 24.64 487 THR B C 1
ATOM 4599 O O . THR B 1 253 ? 14.550 73.542 -6.909 1.00 23.47 487 THR B O 1
ATOM 4603 N N . HIS B 1 254 ? 16.081 74.494 -5.561 1.00 17.87 488 HIS B N 1
ATOM 4604 C CA . HIS B 1 254 ? 17.107 74.559 -6.586 1.00 19.90 488 HIS B CA 1
ATOM 4605 C C . HIS B 1 254 ? 17.785 73.213 -6.820 1.00 18.53 488 HIS B C 1
ATOM 4606 O O . HIS B 1 254 ? 18.567 73.102 -7.786 1.00 19.68 488 HIS B O 1
ATOM 4613 N N . ALA B 1 255 ? 17.571 72.237 -5.923 1.00 16.05 489 ALA B N 1
ATOM 4614 C CA . ALA B 1 255 ? 18.271 70.954 -6.001 1.00 13.04 489 ALA B CA 1
ATOM 4615 C C . ALA B 1 255 ? 17.261 69.814 -6.158 1.00 15.56 489 ALA B C 1
ATOM 4616 O O . ALA B 1 255 ? 16.074 69.943 -5.803 1.00 18.93 489 ALA B O 1
ATOM 4618 N N . ASP B 1 256 ? 17.743 68.672 -6.627 1.00 14.15 490 ASP B N 1
ATOM 4619 C CA . ASP B 1 256 ? 16.966 67.427 -6.500 1.00 13.34 490 ASP B CA 1
ATOM 4620 C C . ASP B 1 256 ? 17.357 66.796 -5.170 1.00 13.68 490 ASP B C 1
ATOM 4621 O O . ASP B 1 256 ? 18.547 66.558 -4.914 1.00 14.51 490 ASP B O 1
ATOM 4626 N N . THR B 1 257 ? 16.370 66.563 -4.306 1.00 12.00 491 THR B N 1
ATOM 4627 C CA . THR B 1 257 ? 16.613 66.249 -2.904 1.00 12.74 491 THR B CA 1
ATOM 4628 C C . THR B 1 257 ? 16.136 64.850 -2.519 1.00 11.57 491 THR B C 1
ATOM 4629 O O . THR B 1 257 ? 15.243 64.236 -3.164 1.00 13.08 491 THR B O 1
ATOM 4633 N N . ALA B 1 258 ? 16.778 64.328 -1.473 1.00 10.62 492 ALA B N 1
ATOM 4634 C CA . ALA B 1 258 ? 16.393 63.034 -0.937 1.00 11.12 492 ALA B CA 1
ATOM 4635 C C . ALA B 1 258 ? 16.775 62.975 0.520 1.00 9.14 492 ALA B C 1
ATOM 4636 O O . ALA B 1 258 ? 17.737 63.622 0.956 1.00 10.99 492 ALA B O 1
ATOM 4638 N N . MET B 1 259 ? 16.000 62.241 1.307 1.00 9.55 493 MET B N 1
ATOM 4639 C CA A MET B 1 259 ? 16.355 61.935 2.691 0.52 8.75 493 MET B CA 1
ATOM 4640 C CA B MET B 1 259 ? 16.384 61.928 2.677 0.48 8.82 493 MET B CA 1
ATOM 4641 C C . MET B 1 259 ? 16.272 60.426 2.850 1.00 10.96 493 MET B C 1
ATOM 4642 O O . MET B 1 259 ? 15.213 59.854 2.603 1.00 11.52 493 MET B O 1
ATOM 4651 N N . LEU B 1 260 ? 17.358 59.787 3.286 1.00 8.98 494 LEU B N 1
ATOM 4652 C CA . LEU B 1 260 ? 17.367 58.353 3.553 1.00 8.53 494 LEU B CA 1
ATOM 4653 C C . LEU B 1 260 ? 17.560 58.214 5.059 1.00 8.73 494 LEU B C 1
ATOM 4654 O O . LEU B 1 260 ? 18.499 58.785 5.595 1.00 10.54 494 LEU B O 1
ATOM 4659 N N . TYR B 1 261 ? 16.693 57.430 5.729 1.00 9.53 495 TYR B N 1
ATOM 4660 C CA . TYR B 1 261 ? 16.798 57.160 7.162 1.00 9.17 495 TYR B CA 1
ATOM 4661 C C . TYR B 1 261 ? 16.876 55.652 7.409 1.00 10.04 495 TYR B C 1
ATOM 4662 O O . TYR B 1 261 ? 16.026 54.898 6.916 1.00 10.19 495 TYR B O 1
ATOM 4671 N N . LEU B 1 262 ? 17.897 55.219 8.143 1.00 9.14 496 LEU B N 1
ATOM 4672 C CA . LEU B 1 262 ? 17.968 53.839 8.659 1.00 9.25 496 LEU B CA 1
ATOM 4673 C C . LEU B 1 262 ? 18.594 53.880 10.041 1.00 8.15 496 LEU B C 1
ATOM 4674 O O . LEU B 1 262 ? 19.568 54.602 10.269 1.00 10.60 496 LEU B O 1
ATOM 4679 N N . SER B 1 263 ? 18.022 53.070 10.952 1.00 8.21 497 SER B N 1
ATOM 4680 C CA . SER B 1 263 ? 18.648 52.906 12.251 1.00 8.87 497 SER B CA 1
ATOM 4681 C C . SER B 1 263 ? 19.890 52.017 12.127 1.00 9.89 497 SER B C 1
ATOM 4682 O O . SER B 1 263 ? 20.054 51.249 11.174 1.00 10.93 497 SER B O 1
ATOM 4685 N N . ASP B 1 264 ? 20.791 52.152 13.127 1.00 8.00 498 ASP B N 1
ATOM 4686 C CA . ASP B 1 264 ? 21.988 51.292 13.138 1.00 8.27 498 ASP B CA 1
ATOM 4687 C C . ASP B 1 264 ? 21.722 49.866 13.633 1.00 9.02 498 ASP B C 1
ATOM 4688 O O . ASP B 1 264 ? 22.507 48.964 13.317 1.00 9.40 498 ASP B O 1
ATOM 4693 N N . HIS B 1 265 ? 20.626 49.640 14.366 1.00 7.74 499 HIS B N 1
ATOM 4694 C CA . HIS B 1 265 ? 20.209 48.347 14.867 1.00 7.84 499 HIS B CA 1
ATOM 4695 C C . HIS B 1 265 ? 18.947 48.629 15.672 1.00 8.29 499 HIS B C 1
ATOM 4696 O O . HIS B 1 265 ? 18.542 49.782 15.867 1.00 9.25 499 HIS B O 1
ATOM 4703 N N . GLY B 1 266 ? 18.332 47.538 16.140 1.00 9.75 500 GLY B N 1
ATOM 4704 C CA . GLY B 1 266 ? 17.100 47.636 16.921 1.00 9.35 500 GLY B CA 1
ATOM 4705 C C . GLY B 1 266 ? 17.416 47.529 18.399 1.00 10.06 500 GLY B C 1
ATOM 4706 O O . GLY B 1 266 ? 18.463 47.994 18.862 1.00 11.39 500 GLY B O 1
ATOM 4707 N N . GLU B 1 267 ? 16.470 46.992 19.176 1.00 9.79 501 GLU B N 1
ATOM 4708 C CA . GLU B 1 267 ? 16.610 47.003 20.634 1.00 8.97 501 GLU B CA 1
ATOM 4709 C C . GLU B 1 267 ? 15.745 45.893 21.183 1.00 11.59 501 GLU B C 1
ATOM 4710 O O . GLU B 1 267 ? 14.633 45.673 20.696 1.00 12.44 501 GLU B O 1
ATOM 4716 N N . SER B 1 268 ? 16.227 45.227 22.194 1.00 10.01 502 SER B N 1
ATOM 4717 C CA . SER B 1 268 ? 15.364 44.278 22.918 1.00 10.17 502 SER B CA 1
ATOM 4718 C C . SER B 1 268 ? 14.586 45.019 23.993 1.00 12.07 502 SER B C 1
ATOM 4719 O O . SER B 1 268 ? 15.120 45.911 24.638 1.00 11.78 502 SER B O 1
ATOM 4722 N N . LEU B 1 269 ? 13.322 44.646 24.174 1.00 11.64 503 LEU B N 1
ATOM 4723 C CA . LEU B 1 269 ? 12.454 45.359 25.127 1.00 11.21 503 LEU B CA 1
ATOM 4724 C C . LEU B 1 269 ? 11.765 44.338 26.013 1.00 13.11 503 LEU B C 1
ATOM 4725 O O . LEU B 1 269 ? 10.553 44.416 26.279 1.00 15.02 503 LEU B O 1
ATOM 4730 N N . GLY B 1 270 ? 12.550 43.373 26.493 1.00 11.96 504 GLY B N 1
ATOM 4731 C CA . GLY B 1 270 ? 12.066 42.381 27.458 1.00 13.49 504 GLY B CA 1
ATOM 4732 C C . GLY B 1 270 ? 11.668 41.041 26.882 1.00 13.04 504 GLY B C 1
ATOM 4733 O O . GLY B 1 270 ? 11.162 40.187 27.630 1.00 16.33 504 GLY B O 1
ATOM 4734 N N . GLU B 1 271 ? 11.879 40.799 25.581 1.00 15.39 505 GLU B N 1
ATOM 4735 C CA . GLU B 1 271 ? 11.514 39.485 25.033 1.00 16.53 505 GLU B CA 1
ATOM 4736 C C . GLU B 1 271 ? 12.466 38.447 25.631 1.00 14.95 505 GLU B C 1
ATOM 4737 O O . GLU B 1 271 ? 13.703 38.608 25.530 1.00 14.97 505 GLU B O 1
ATOM 4743 N N . LYS B 1 272 ? 11.908 37.422 26.270 1.00 15.83 506 LYS B N 1
ATOM 4744 C CA . LYS B 1 272 ? 12.739 36.417 26.958 1.00 16.29 506 LYS B CA 1
ATOM 4745 C C . LYS B 1 272 ? 13.708 37.105 27.918 1.00 16.11 506 LYS B C 1
ATOM 4746 O O . LYS B 1 272 ? 14.809 36.618 28.188 1.00 17.37 506 LYS B O 1
ATOM 4752 N N . GLY B 1 273 ? 13.252 38.216 28.462 1.00 16.62 507 GLY B N 1
ATOM 4753 C CA . GLY B 1 273 ? 13.980 38.898 29.525 1.00 17.56 507 GLY B CA 1
ATOM 4754 C C . GLY B 1 273 ? 15.122 39.767 29.058 1.00 14.94 507 GLY B C 1
ATOM 4755 O O . GLY B 1 273 ? 15.816 40.349 29.906 1.00 16.95 507 GLY B O 1
ATOM 4756 N N . VAL B 1 274 ? 15.364 39.867 27.752 1.00 13.77 508 VAL B N 1
ATOM 4757 C CA . VAL B 1 274 ? 16.549 40.580 27.263 1.00 14.03 508 VAL B CA 1
ATOM 4758 C C . VAL B 1 274 ? 16.153 42.026 26.988 1.00 14.05 508 VAL B C 1
ATOM 4759 O O . VAL B 1 274 ? 15.092 42.309 26.389 1.00 12.69 508 VAL B O 1
ATOM 4763 N N . TYR B 1 275 ? 17.028 42.946 27.413 1.00 12.56 509 TYR B N 1
ATOM 4764 C CA . TYR B 1 275 ? 16.905 44.363 27.148 1.00 12.17 509 TYR B CA 1
ATOM 4765 C C . TYR B 1 275 ? 18.189 44.866 26.460 1.00 12.62 509 TYR B C 1
ATOM 4766 O O . TYR B 1 275 ? 19.221 44.183 26.399 1.00 13.93 509 TYR B O 1
ATOM 4775 N N . LEU B 1 276 ? 18.103 46.107 25.940 1.00 11.78 510 LEU B N 1
ATOM 4776 C CA . LEU B 1 276 ? 19.215 46.873 25.341 1.00 11.74 510 LEU B CA 1
ATOM 4777 C C . LEU B 1 276 ? 19.693 46.202 24.052 1.00 12.27 510 LEU B C 1
ATOM 4778 O O . LEU B 1 276 ? 18.911 45.506 23.397 1.00 12.14 510 LEU B O 1
ATOM 4783 N N . HIS B 1 277 ? 20.952 46.385 23.666 1.00 11.44 511 HIS B N 1
ATOM 4784 C CA . HIS B 1 277 ? 21.430 45.873 22.374 1.00 11.27 511 HIS B CA 1
ATOM 4785 C C . HIS B 1 277 ? 22.837 45.304 22.600 1.00 12.54 511 HIS B C 1
ATOM 4786 O O . HIS B 1 277 ? 23.135 44.792 23.679 1.00 16.66 511 HIS B O 1
ATOM 4793 N N . GLY B 1 278 ? 23.658 45.259 21.554 1.00 11.08 512 GLY B N 1
ATOM 4794 C CA . GLY B 1 278 ? 25.026 44.776 21.710 1.00 11.99 512 GLY B CA 1
ATOM 4795 C C . GLY B 1 278 ? 25.232 43.280 21.753 1.00 14.92 512 GLY B C 1
ATOM 4796 O O . GLY B 1 278 ? 26.369 42.835 22.019 1.00 19.04 512 GLY B O 1
ATOM 4797 N N . MET B 1 279 ? 24.209 42.459 21.577 1.00 15.91 513 MET B N 1
ATOM 4798 C CA A MET B 1 279 ? 24.481 41.029 21.604 0.52 17.40 513 MET B CA 1
ATOM 4799 C CA B MET B 1 279 ? 24.460 41.019 21.599 0.48 18.96 513 MET B CA 1
ATOM 4800 C C . MET B 1 279 ? 25.266 40.611 20.368 1.00 18.63 513 MET B C 1
ATOM 4801 O O . MET B 1 279 ? 25.011 41.112 19.271 1.00 17.91 513 MET B O 1
ATOM 4810 N N . PRO B 1 280 ? 26.215 39.668 20.508 1.00 19.25 514 PRO B N 1
ATOM 4811 C CA . PRO B 1 280 ? 26.931 39.181 19.331 1.00 22.80 514 PRO B CA 1
ATOM 4812 C C . PRO B 1 280 ? 25.949 38.671 18.290 1.00 26.48 514 PRO B C 1
ATOM 4813 O O . PRO B 1 280 ? 24.969 37.979 18.604 1.00 21.66 514 PRO B O 1
ATOM 4817 N N . LYS B 1 281 ? 26.216 39.048 17.051 1.00 25.51 515 LYS B N 1
ATOM 4818 C CA . LYS B 1 281 ? 25.246 38.886 15.979 1.00 32.62 515 LYS B CA 1
ATOM 4819 C C . LYS B 1 281 ? 24.806 37.431 15.814 1.00 29.07 515 LYS B C 1
ATOM 4820 O O . LYS B 1 281 ? 23.668 37.177 15.409 1.00 32.13 515 LYS B O 1
ATOM 4826 N N . ALA B 1 282 ? 25.672 36.470 16.147 1.00 32.20 516 ALA B N 1
ATOM 4827 C CA . ALA B 1 282 ? 25.322 35.057 16.010 1.00 35.46 516 ALA B CA 1
ATOM 4828 C C . ALA B 1 282 ? 24.299 34.603 17.046 1.00 38.99 516 ALA B C 1
ATOM 4829 O O . ALA B 1 282 ? 23.596 33.615 16.816 1.00 37.70 516 ALA B O 1
ATOM 4831 N N . PHE B 1 283 ? 24.229 35.269 18.201 1.00 27.96 517 PHE B N 1
ATOM 4832 C CA . PHE B 1 283 ? 23.274 34.944 19.260 1.00 25.68 517 PHE B CA 1
ATOM 4833 C C . PHE B 1 283 ? 22.128 35.940 19.337 1.00 20.57 517 PHE B C 1
ATOM 4834 O O . PHE B 1 283 ? 21.226 35.774 20.179 1.00 23.80 517 PHE B O 1
ATOM 4842 N N . ALA B 1 284 ? 22.171 36.996 18.550 1.00 17.55 518 ALA B N 1
ATOM 4843 C CA . ALA B 1 284 ? 21.312 38.149 18.829 1.00 17.83 518 ALA B CA 1
ATOM 4844 C C . ALA B 1 284 ? 19.868 37.872 18.418 1.00 19.62 518 ALA B C 1
ATOM 4845 O O . ALA B 1 284 ? 19.613 37.208 17.403 1.00 21.51 518 ALA B O 1
ATOM 4847 N N . PRO B 1 285 ? 18.903 38.346 19.184 1.00 18.16 519 PRO B N 1
ATOM 4848 C CA . PRO B 1 285 ? 17.504 38.121 18.817 1.00 17.25 519 PRO B CA 1
ATOM 4849 C C . PRO B 1 285 ? 17.105 39.037 17.664 1.00 15.00 519 PRO B C 1
ATOM 4850 O O . PRO B 1 285 ? 17.703 40.077 17.403 1.00 15.18 519 PRO B O 1
ATOM 4854 N N . LYS B 1 286 ? 16.068 38.603 16.956 1.00 18.29 520 LYS B N 1
ATOM 4855 C CA . LYS B 1 286 ? 15.596 39.314 15.786 1.00 16.94 520 LYS B CA 1
ATOM 4856 C C . LYS B 1 286 ? 15.345 40.799 16.089 1.00 14.87 520 LYS B C 1
ATOM 4857 O O . LYS B 1 286 ? 15.579 41.665 15.221 1.00 16.11 520 LYS B O 1
ATOM 4863 N N . GLU B 1 287 ? 14.858 41.137 17.305 1.00 14.89 521 GLU B N 1
ATOM 4864 C CA . GLU B 1 287 ? 14.539 42.520 17.626 1.00 14.59 521 GLU B CA 1
ATOM 4865 C C . GLU B 1 287 ? 15.766 43.423 17.538 1.00 12.54 521 GLU B C 1
ATOM 4866 O O . GLU B 1 287 ? 15.602 44.626 17.297 1.00 13.13 521 GLU B O 1
ATOM 4872 N N . GLN B 1 288 ? 16.959 42.879 17.802 1.00 12.59 522 GLN B N 1
ATOM 4873 C CA . GLN B 1 288 ? 18.138 43.753 17.735 1.00 10.96 522 GLN B CA 1
ATOM 4874 C C . GLN B 1 288 ? 18.614 43.959 16.315 1.00 12.27 522 GLN B C 1
ATOM 4875 O O . GLN B 1 288 ? 19.421 44.874 16.086 1.00 11.93 522 GLN B O 1
ATOM 4881 N N . LEU B 1 289 ? 18.161 43.144 15.384 1.00 12.45 523 LEU B N 1
ATOM 4882 C CA . LEU B 1 289 ? 18.594 43.218 13.991 1.00 13.19 523 LEU B CA 1
ATOM 4883 C C . LEU B 1 289 ? 17.546 43.821 13.053 1.00 14.65 523 LEU B C 1
ATOM 4884 O O . LEU B 1 289 ? 17.801 43.901 11.853 1.00 17.61 523 LEU B O 1
ATOM 4889 N N . SER B 1 290 ? 16.371 44.211 13.551 1.00 13.43 524 SER B N 1
ATOM 4890 C CA . SER B 1 290 ? 15.255 44.590 12.691 1.00 11.83 524 SER B CA 1
ATOM 4891 C C . SER B 1 290 ? 15.026 46.093 12.794 1.00 15.36 524 SER B C 1
ATOM 4892 O O . SER B 1 290 ? 14.751 46.605 13.884 1.00 18.42 524 SER B O 1
ATOM 4895 N N . ILE B 1 291 ? 15.240 46.824 11.685 1.00 11.09 525 ILE B N 1
ATOM 4896 C CA . ILE B 1 291 ? 15.282 48.292 11.761 1.00 10.72 525 ILE B CA 1
ATOM 4897 C C . ILE B 1 291 ? 14.324 48.912 10.754 1.00 9.88 525 ILE B C 1
ATOM 4898 O O . ILE B 1 291 ? 14.023 48.301 9.725 1.00 10.43 525 ILE B O 1
ATOM 4903 N N . PRO B 1 292 ? 13.833 50.116 11.027 1.00 11.21 526 PRO B N 1
ATOM 4904 C CA . PRO B 1 292 ? 13.057 50.834 10.013 1.00 11.70 526 PRO B CA 1
ATOM 4905 C C . PRO B 1 292 ? 13.997 51.422 8.975 1.00 9.67 526 PRO B C 1
ATOM 4906 O O . PRO B 1 292 ? 15.187 51.703 9.228 1.00 11.88 526 PRO B O 1
ATOM 4910 N N . ALA B 1 293 ? 13.411 51.663 7.809 1.00 10.66 527 ALA B N 1
ATOM 4911 C CA . ALA B 1 293 ? 14.121 52.338 6.713 1.00 10.70 527 ALA B CA 1
ATOM 4912 C C . ALA B 1 293 ? 13.103 53.111 5.898 1.00 9.61 527 ALA B C 1
ATOM 4913 O O . ALA B 1 293 ? 12.111 52.536 5.435 1.00 11.00 527 ALA B O 1
ATOM 4915 N N . LEU B 1 294 ? 13.406 54.411 5.666 1.00 9.64 528 LEU B N 1
ATOM 4916 C CA . LEU B 1 294 ? 12.500 55.284 4.932 1.00 9.60 528 LEU B CA 1
ATOM 4917 C C . LEU B 1 294 ? 13.288 56.107 3.931 1.00 8.49 528 LEU B C 1
ATOM 4918 O O . LEU B 1 294 ? 14.438 56.481 4.180 1.00 10.42 528 LEU B O 1
ATOM 4923 N N . LEU B 1 295 ? 12.640 56.439 2.821 1.00 9.72 529 LEU B N 1
ATOM 4924 C CA . LEU B 1 295 ? 13.219 57.365 1.847 1.00 9.58 529 LEU B CA 1
ATOM 4925 C C . LEU B 1 295 ? 12.184 58.404 1.457 1.00 10.44 529 LEU B C 1
ATOM 4926 O O . LEU B 1 295 ? 11.069 58.072 1.067 1.00 11.61 529 LEU B O 1
ATOM 4931 N N . TRP B 1 296 ? 12.563 59.665 1.551 1.00 10.16 530 TRP B N 1
ATOM 4932 C CA . TRP B 1 296 ? 11.759 60.744 1.013 1.00 10.15 530 TRP B CA 1
ATOM 4933 C C . TRP B 1 296 ? 12.448 61.309 -0.213 1.00 10.42 530 TRP B C 1
ATOM 4934 O O . TRP B 1 296 ? 13.683 61.443 -0.217 1.00 10.79 530 TRP B O 1
ATOM 4945 N N . LEU B 1 297 ? 11.705 61.632 -1.244 1.00 10.69 531 LEU B N 1
ATOM 4946 C CA . LEU B 1 297 ? 12.257 62.272 -2.440 1.00 13.04 531 LEU B CA 1
ATOM 4947 C C . LEU B 1 297 ? 11.547 63.603 -2.690 1.00 13.79 531 LEU B C 1
ATOM 4948 O O . LEU B 1 297 ? 10.334 63.713 -2.462 1.00 16.34 531 LEU B O 1
ATOM 4953 N N . GLY B 1 298 ? 12.303 64.603 -3.161 1.00 14.06 532 GLY B N 1
ATOM 4954 C CA . GLY B 1 298 ? 11.741 65.922 -3.417 1.00 16.77 532 GLY B CA 1
ATOM 4955 C C . GLY B 1 298 ? 10.823 65.973 -4.620 1.00 17.59 532 GLY B C 1
ATOM 4956 O O . GLY B 1 298 ? 10.671 65.012 -5.389 1.00 16.98 532 GLY B O 1
ATOM 4957 N N . ALA B 1 299 ? 10.156 67.123 -4.762 1.00 17.07 533 ALA B N 1
ATOM 4958 C CA . ALA B 1 299 ? 9.212 67.312 -5.864 1.00 19.61 533 ALA B CA 1
ATOM 4959 C C . ALA B 1 299 ? 9.905 67.069 -7.194 1.00 19.95 533 ALA B C 1
ATOM 4960 O O . ALA B 1 299 ? 11.088 67.400 -7.381 1.00 18.65 533 ALA B O 1
ATOM 4962 N N . ASP B 1 300 ? 9.148 66.505 -8.152 1.00 21.96 534 ASP B N 1
ATOM 4963 C CA . ASP B 1 300 ? 9.663 66.293 -9.501 1.00 22.97 534 ASP B CA 1
ATOM 4964 C C . ASP B 1 300 ? 10.942 65.474 -9.508 1.00 18.15 534 ASP B C 1
ATOM 4965 O O . ASP B 1 300 ? 11.866 65.753 -10.294 1.00 22.51 534 ASP B O 1
ATOM 4970 N N . THR B 1 301 ? 10.987 64.449 -8.622 1.00 18.94 535 THR B N 1
ATOM 4971 C CA . THR B 1 301 ? 12.208 63.674 -8.497 1.00 16.35 535 THR B CA 1
ATOM 4972 C C . THR B 1 301 ? 12.525 62.938 -9.797 1.00 19.49 535 THR B C 1
ATOM 4973 O O . THR B 1 301 ? 11.613 62.400 -10.457 1.00 20.90 535 THR B O 1
ATOM 4977 N N . PRO B 1 302 ? 13.798 62.846 -10.175 1.00 18.56 536 PRO B N 1
ATOM 4978 C CA . PRO B 1 302 ? 14.149 61.977 -11.300 1.00 22.38 536 PRO B CA 1
ATOM 4979 C C . PRO B 1 302 ? 14.288 60.520 -10.905 1.00 23.27 536 PRO B C 1
ATOM 4980 O O . PRO B 1 302 ? 14.358 59.664 -11.808 1.00 24.28 536 PRO B O 1
ATOM 4984 N N . PHE B 1 303 ? 14.266 60.212 -9.616 1.00 19.10 537 PHE B N 1
ATOM 4985 C CA . PHE B 1 303 ? 14.598 58.875 -9.148 1.00 17.67 537 PHE B CA 1
ATOM 4986 C C . PHE B 1 303 ? 13.376 57.964 -9.056 1.00 23.09 537 PHE B C 1
ATOM 4987 O O . PHE B 1 303 ? 12.248 58.408 -8.787 1.00 21.92 537 PHE B O 1
ATOM 4995 N N . ALA B 1 304 ? 13.628 56.665 -9.260 1.00 20.17 538 ALA B N 1
ATOM 4996 C CA . ALA B 1 304 ? 12.630 55.599 -9.107 1.00 19.02 538 ALA B CA 1
ATOM 4997 C C . ALA B 1 304 ? 13.019 54.742 -7.917 1.00 18.09 538 ALA B C 1
ATOM 4998 O O . ALA B 1 304 ? 14.194 54.368 -7.769 1.00 20.35 538 ALA B O 1
ATOM 5000 N N . VAL B 1 305 ? 12.070 54.477 -7.063 1.00 17.71 539 VAL B N 1
ATOM 5001 C CA . VAL B 1 305 ? 12.318 53.648 -5.885 1.00 17.06 539 VAL B CA 1
ATOM 5002 C C . VAL B 1 305 ? 12.342 52.182 -6.315 1.00 16.59 539 VAL B C 1
ATOM 5003 O O . VAL B 1 305 ? 11.571 51.739 -7.173 1.00 19.84 539 VAL B O 1
ATOM 5007 N N . ALA B 1 306 ? 13.256 51.420 -5.732 1.00 18.47 540 ALA B N 1
ATOM 5008 C CA . ALA B 1 306 ? 13.371 50.015 -6.041 1.00 23.23 540 ALA B CA 1
ATOM 5009 C C . ALA B 1 306 ? 12.257 49.231 -5.335 1.00 22.33 540 ALA B C 1
ATOM 5010 O O . ALA B 1 306 ? 11.797 49.604 -4.251 1.00 24.62 540 ALA B O 1
ATOM 5012 N N . ASN B 1 307 ? 11.815 48.138 -5.957 1.00 33.32 541 ASN B N 1
ATOM 5013 C CA . ASN B 1 307 ? 10.848 47.285 -5.260 1.00 36.03 541 ASN B CA 1
ATOM 5014 C C . ASN B 1 307 ? 11.561 46.361 -4.275 1.00 28.86 541 ASN B C 1
ATOM 5015 O O . ASN B 1 307 ? 12.742 46.044 -4.445 1.00 30.25 541 ASN B O 1
ATOM 5020 N N . SER B 1 308 ? 10.869 46.020 -3.180 1.00 30.20 542 SER B N 1
ATOM 5021 C CA . SER B 1 308 ? 11.468 45.148 -2.180 1.00 27.74 542 SER B CA 1
ATOM 5022 C C . SER B 1 308 ? 11.709 43.777 -2.810 1.00 27.94 542 SER B C 1
ATOM 5023 O O . SER B 1 308 ? 10.756 43.144 -3.276 1.00 29.18 542 SER B O 1
ATOM 5026 N N . PRO B 1 309 ? 12.935 43.294 -2.855 1.00 28.80 543 PRO B N 1
ATOM 5027 C CA . PRO B 1 309 ? 13.195 42.019 -3.547 1.00 27.74 543 PRO B CA 1
ATOM 5028 C C . PRO B 1 309 ? 12.967 40.823 -2.626 1.00 40.37 543 PRO B C 1
ATOM 5029 O O . PRO B 1 309 ? 12.680 41.027 -1.435 1.00 26.04 543 PRO B O 1
ATOM 5033 N N . THR B 1 310 ? 13.131 39.585 -3.153 1.00 32.22 544 THR B N 1
ATOM 5034 C CA . THR B 1 310 ? 12.894 38.365 -2.382 1.00 27.51 544 THR B CA 1
ATOM 5035 C C . THR B 1 310 ? 13.424 38.450 -0.951 1.00 26.57 544 THR B C 1
ATOM 5036 O O . THR B 1 310 ? 12.692 38.226 0.023 1.00 32.96 544 THR B O 1
ATOM 5040 N N . ALA B 1 311 ? 14.704 38.818 -0.824 1.00 35.20 545 ALA B N 1
ATOM 5041 C CA . ALA B 1 311 ? 15.468 38.786 0.415 1.00 45.95 545 ALA B CA 1
ATOM 5042 C C . ALA B 1 311 ? 15.200 39.974 1.385 1.00 64.09 545 ALA B C 1
ATOM 5043 O O . ALA B 1 311 ? 15.887 40.048 2.412 1.00 49.28 545 ALA B O 1
ATOM 5045 N N . GLY B 1 312 ? 14.256 40.894 1.113 1.00 29.75 546 GLY B N 1
ATOM 5046 C CA . GLY B 1 312 ? 14.167 42.139 1.893 1.00 22.51 546 GLY B CA 1
ATOM 5047 C C . GLY B 1 312 ? 15.411 42.989 1.707 1.00 21.68 546 GLY B C 1
ATOM 5048 O O . GLY B 1 312 ? 16.261 42.715 0.840 1.00 28.98 546 GLY B O 1
ATOM 5049 N N . PHE B 1 313 ? 15.463 44.121 2.385 1.00 16.45 547 PHE B N 1
ATOM 5050 C CA . PHE B 1 313 ? 16.625 44.975 2.306 1.00 13.84 547 PHE B CA 1
ATOM 5051 C C . PHE B 1 313 ? 17.458 44.840 3.582 1.00 14.43 547 PHE B C 1
ATOM 5052 O O . PHE B 1 313 ? 16.977 44.413 4.643 1.00 15.08 547 PHE B O 1
ATOM 5060 N N . SER B 1 314 ? 18.690 45.373 3.502 1.00 13.88 548 SER B N 1
ATOM 5061 C CA . SER B 1 314 ? 19.588 45.385 4.661 1.00 13.94 548 SER B CA 1
ATOM 5062 C C . SER B 1 314 ? 20.455 46.633 4.580 1.00 13.67 548 SER B C 1
ATOM 5063 O O . SER B 1 314 ? 20.399 47.401 3.630 1.00 12.62 548 SER B O 1
ATOM 5066 N N . HIS B 1 315 ? 21.291 46.808 5.603 1.00 10.68 549 HIS B N 1
ATOM 5067 C CA . HIS B 1 315 ? 22.271 47.892 5.562 1.00 11.18 549 HIS B CA 1
ATOM 5068 C C . HIS B 1 315 ? 23.165 47.852 4.328 1.00 11.54 549 HIS B C 1
ATOM 5069 O O . HIS B 1 315 ? 23.680 48.922 3.915 1.00 12.28 549 HIS B O 1
ATOM 5076 N N . ASP B 1 316 ? 23.398 46.658 3.748 1.00 11.16 550 ASP B N 1
ATOM 5077 C CA . ASP B 1 316 ? 24.229 46.555 2.551 1.00 11.44 550 ASP B CA 1
ATOM 5078 C C . ASP B 1 316 ? 23.689 47.417 1.401 1.00 13.73 550 ASP B C 1
ATOM 5079 O O . ASP B 1 316 ? 24.456 47.735 0.484 1.00 14.54 550 ASP B O 1
ATOM 5084 N N . ALA B 1 317 ? 22.383 47.772 1.376 1.00 12.32 551 ALA B N 1
ATOM 5085 C CA . ALA B 1 317 ? 21.861 48.636 0.297 1.00 13.20 551 ALA B CA 1
ATOM 5086 C C . ALA B 1 317 ? 22.260 50.110 0.420 1.00 11.39 551 ALA B C 1
ATOM 5087 O O . ALA B 1 317 ? 22.008 50.864 -0.522 1.00 12.43 551 ALA B O 1
ATOM 5089 N N . ILE B 1 318 ? 22.817 50.572 1.557 1.00 11.30 552 ILE B N 1
ATOM 5090 C CA . ILE B 1 318 ? 23.079 52.006 1.712 1.00 10.97 552 ILE B CA 1
ATOM 5091 C C . ILE B 1 318 ? 24.137 52.477 0.721 1.00 11.10 552 ILE B C 1
ATOM 5092 O O . ILE B 1 318 ? 23.943 53.481 0.022 1.00 11.52 552 ILE B O 1
ATOM 5097 N N . THR B 1 319 ? 25.266 51.784 0.665 1.00 10.25 553 THR B N 1
ATOM 5098 C CA . THR B 1 319 ? 26.355 52.230 -0.202 1.00 10.17 553 THR B CA 1
ATOM 5099 C C . THR B 1 319 ? 25.899 52.339 -1.641 1.00 11.78 553 THR B C 1
ATOM 5100 O O . THR B 1 319 ? 26.088 53.409 -2.243 1.00 12.86 553 THR B O 1
ATOM 5104 N N . PRO B 1 320 ? 25.266 51.328 -2.238 1.00 11.04 554 PRO B N 1
ATOM 5105 C CA . PRO B 1 320 ? 24.814 51.499 -3.629 1.00 11.25 554 PRO B CA 1
ATOM 5106 C C . PRO B 1 320 ? 23.765 52.599 -3.777 1.00 10.51 554 PRO B C 1
ATOM 5107 O O . PRO B 1 320 ? 23.724 53.250 -4.836 1.00 12.96 554 PRO B O 1
ATOM 5111 N N . THR B 1 321 ? 22.911 52.789 -2.774 1.00 10.99 555 THR B N 1
ATOM 5112 C CA . THR B 1 321 ? 21.913 53.858 -2.839 1.00 11.12 555 THR B CA 1
ATOM 5113 C C . THR B 1 321 ? 22.583 55.220 -2.913 1.00 11.00 555 THR B C 1
ATOM 5114 O O . THR B 1 321 ? 22.207 56.050 -3.754 1.00 11.81 555 THR B O 1
ATOM 5118 N N . LEU B 1 322 ? 23.590 55.456 -2.050 1.00 11.29 556 LEU B N 1
ATOM 5119 C CA . LEU B 1 322 ? 24.258 56.765 -2.085 1.00 13.44 556 LEU B CA 1
ATOM 5120 C C . LEU B 1 322 ? 24.934 56.994 -3.424 1.00 12.39 556 LEU B C 1
ATOM 5121 O O . LEU B 1 322 ? 24.870 58.102 -3.990 1.00 12.43 556 LEU B O 1
ATOM 5126 N N . LEU B 1 323 ? 25.591 55.961 -3.954 1.00 11.16 557 LEU B N 1
ATOM 5127 C CA . LEU B 1 323 ? 26.210 56.102 -5.260 1.00 11.99 557 LEU B CA 1
ATOM 5128 C C . LEU B 1 323 ? 25.168 56.409 -6.331 1.00 13.09 557 LEU B C 1
ATOM 5129 O O . LEU B 1 323 ? 25.391 57.275 -7.182 1.00 14.00 557 LEU B O 1
ATOM 5134 N N . ASN B 1 324 ? 24.018 55.722 -6.304 1.00 12.79 558 ASN B N 1
ATOM 5135 C CA . ASN B 1 324 ? 23.001 55.976 -7.333 1.00 12.77 558 ASN B CA 1
ATOM 5136 C C . ASN B 1 324 ? 22.420 57.391 -7.195 1.00 12.01 558 ASN B C 1
ATOM 5137 O O . ASN B 1 324 ? 22.200 58.058 -8.213 1.00 14.22 558 ASN B O 1
ATOM 5142 N N . LEU B 1 325 ? 22.253 57.879 -5.961 1.00 12.04 559 LEU B N 1
ATOM 5143 C CA . LEU B 1 325 ? 21.693 59.227 -5.771 1.00 12.33 559 LEU B CA 1
ATOM 5144 C C . LEU B 1 325 ? 22.638 60.316 -6.283 1.00 14.70 559 LEU B C 1
ATOM 5145 O O . LEU B 1 325 ? 22.177 61.409 -6.612 1.00 15.89 559 LEU B O 1
ATOM 5150 N N . PHE B 1 326 ? 23.944 60.028 -6.395 1.00 12.67 560 PHE B N 1
ATOM 5151 C CA . PHE B 1 326 ? 24.920 60.977 -6.936 1.00 12.77 560 PHE B CA 1
ATOM 5152 C C . PHE B 1 326 ? 25.387 60.613 -8.343 1.00 14.68 560 PHE B C 1
ATOM 5153 O O . PHE B 1 326 ? 26.388 61.178 -8.839 1.00 15.60 560 PHE B O 1
ATOM 5161 N N . ASP B 1 327 ? 24.669 59.699 -9.029 1.00 14.47 561 ASP B N 1
ATOM 5162 C CA . ASP B 1 327 ? 24.949 59.381 -10.440 1.00 14.07 561 ASP B CA 1
ATOM 5163 C C . ASP B 1 327 ? 26.332 58.772 -10.631 1.00 15.56 561 ASP B C 1
ATOM 5164 O O . ASP B 1 327 ? 26.975 58.958 -11.677 1.00 17.84 561 ASP B O 1
ATOM 5169 N N . VAL B 1 328 ? 26.837 58.038 -9.613 1.00 15.74 562 VAL B N 1
ATOM 5170 C CA . VAL B 1 328 ? 28.187 57.474 -9.697 1.00 16.19 562 VAL B CA 1
ATOM 5171 C C . VAL B 1 328 ? 28.137 56.105 -10.336 1.00 19.25 562 VAL B C 1
ATOM 5172 O O . VAL B 1 328 ? 27.385 55.229 -9.877 1.00 24.23 562 VAL B O 1
ATOM 5176 N N . SER B 1 329 ? 28.960 55.909 -11.351 1.00 18.82 563 SER B N 1
ATOM 5177 C CA . SER B 1 329 ? 29.069 54.642 -12.061 1.00 21.15 563 SER B CA 1
ATOM 5178 C C . SER B 1 329 ? 30.344 53.972 -11.566 1.00 21.83 563 SER B C 1
ATOM 5179 O O . SER B 1 329 ? 31.430 54.550 -11.682 1.00 22.11 563 SER B O 1
ATOM 5182 N N . THR B 1 330 ? 30.215 52.760 -11.032 1.00 19.37 564 THR B N 1
ATOM 5183 C CA . THR B 1 330 ? 31.380 51.959 -10.663 1.00 20.04 564 THR B CA 1
ATOM 5184 C C . THR B 1 330 ? 31.024 50.481 -10.683 1.00 22.65 564 THR B C 1
ATOM 5185 O O . THR B 1 330 ? 29.926 50.096 -10.292 1.00 22.43 564 THR B O 1
ATOM 5189 N N . GLN B 1 331 ? 31.995 49.640 -11.044 1.00 19.81 565 GLN B N 1
ATOM 519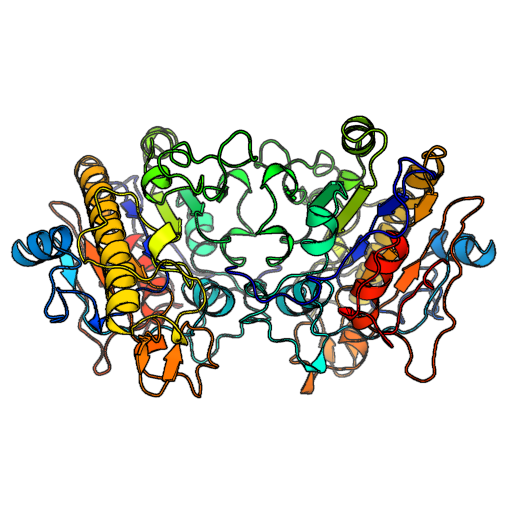0 C CA . GLN B 1 331 ? 31.757 48.206 -10.947 1.00 21.23 565 GLN B CA 1
ATOM 5191 C C . GLN B 1 331 ? 31.484 47.747 -9.528 1.00 23.55 565 GLN B C 1
ATOM 5192 O O . GLN B 1 331 ? 30.931 46.649 -9.326 1.00 23.48 565 GLN B O 1
ATOM 5198 N N . ALA B 1 332 ? 31.850 48.545 -8.525 1.00 22.69 566 ALA B N 1
ATOM 5199 C CA . ALA B 1 332 ? 31.734 48.074 -7.167 1.00 25.43 566 ALA B CA 1
ATOM 5200 C C . ALA B 1 332 ? 30.290 47.831 -6.751 1.00 24.82 566 ALA B C 1
ATOM 5201 O O . ALA B 1 332 ? 30.068 47.070 -5.797 1.00 36.83 566 ALA B O 1
ATOM 5203 N N . THR B 1 333 ? 29.312 48.442 -7.420 1.00 26.67 567 THR B N 1
ATOM 5204 C CA . THR B 1 333 ? 27.904 48.223 -7.104 1.00 27.67 567 THR B CA 1
ATOM 5205 C C . THR B 1 333 ? 27.167 47.286 -8.056 1.00 26.96 567 THR B C 1
ATOM 5206 O O . THR B 1 333 ? 25.934 47.154 -7.940 1.00 27.20 567 THR B O 1
ATOM 5210 N N . ALA B 1 334 ? 27.848 46.693 -9.014 1.00 27.21 568 ALA B N 1
ATOM 5211 C CA . ALA B 1 334 ? 27.159 45.801 -9.937 1.00 26.68 568 ALA B CA 1
ATOM 5212 C C . ALA B 1 334 ? 26.374 44.728 -9.184 1.00 30.63 568 ALA B C 1
ATOM 5213 O O . ALA B 1 334 ? 26.890 44.062 -8.280 1.00 26.13 568 ALA B O 1
ATOM 5215 N N . ASP B 1 335 ? 25.114 44.559 -9.565 1.00 25.70 569 ASP B N 1
ATOM 5216 C CA . ASP B 1 335 ? 24.247 43.509 -9.020 1.00 24.42 569 ASP B CA 1
ATOM 5217 C C . ASP B 1 335 ? 23.888 43.718 -7.560 1.00 22.50 569 ASP B C 1
ATOM 5218 O O . ASP B 1 335 ? 23.257 42.838 -6.962 1.00 23.25 569 ASP B O 1
ATOM 5223 N N . LYS B 1 336 ? 24.210 44.874 -6.962 1.00 21.07 570 LYS B N 1
ATOM 5224 C CA . LYS B 1 336 ? 23.918 45.060 -5.558 1.00 19.84 570 LYS B CA 1
ATOM 5225 C C . LYS B 1 336 ? 22.554 45.698 -5.367 1.00 21.05 570 LYS B C 1
ATOM 5226 O O . LYS B 1 336 ? 22.135 46.557 -6.145 1.00 24.49 570 LYS B O 1
ATOM 5232 N N . THR B 1 337 ? 21.888 45.332 -4.281 1.00 17.44 571 THR B N 1
ATOM 5233 C CA . THR B 1 337 ? 20.609 45.940 -3.952 1.00 17.50 571 THR B CA 1
ATOM 5234 C C . THR B 1 337 ? 20.809 47.407 -3.590 1.00 16.26 571 THR B C 1
ATOM 5235 O O . THR B 1 337 ? 21.807 47.765 -2.957 1.00 16.14 571 THR B O 1
ATOM 5239 N N . ALA B 1 338 ? 19.852 48.249 -3.974 1.00 14.72 572 ALA B N 1
ATOM 5240 C CA . ALA B 1 338 ? 19.786 49.654 -3.629 1.00 13.69 572 ALA B CA 1
ATOM 5241 C C . ALA B 1 338 ? 18.338 50.052 -3.412 1.00 12.48 572 ALA B C 1
ATOM 5242 O O . ALA B 1 338 ? 17.407 49.413 -3.929 1.00 16.08 572 ALA B O 1
ATOM 5244 N N . PHE B 1 339 ? 18.159 51.144 -2.664 1.00 12.36 573 PHE B N 1
ATOM 5245 C CA . PHE B 1 339 ? 16.801 51.632 -2.402 1.00 14.03 573 PHE B CA 1
ATOM 5246 C C . PHE B 1 339 ? 16.294 52.474 -3.558 1.00 16.77 573 PHE B C 1
ATOM 5247 O O . PHE B 1 339 ? 15.080 52.672 -3.669 1.00 16.47 573 PHE B O 1
ATOM 5255 N N . VAL B 1 340 ? 17.177 53.032 -4.386 1.00 16.11 574 VAL B N 1
ATOM 5256 C CA . VAL B 1 340 ? 16.749 53.740 -5.594 1.00 16.73 574 VAL B CA 1
ATOM 5257 C C . VAL B 1 340 ? 17.524 53.164 -6.750 1.00 17.34 574 VAL B C 1
ATOM 5258 O O . VAL B 1 340 ? 18.691 52.790 -6.592 1.00 20.12 574 VAL B O 1
ATOM 5262 N N . ASN B 1 341 ? 16.883 53.130 -7.921 1.00 17.65 575 ASN B N 1
ATOM 5263 C CA . ASN B 1 341 ? 17.554 52.594 -9.094 1.00 20.76 575 ASN B CA 1
ATOM 5264 C C . ASN B 1 341 ? 18.572 53.596 -9.647 1.00 25.45 575 ASN B C 1
ATOM 5265 O O . ASN B 1 341 ? 18.427 54.802 -9.481 1.00 21.64 575 ASN B O 1
ATOM 5270 N N . PRO B 1 342 ? 19.570 53.130 -10.386 1.00 21.23 576 PRO B N 1
ATOM 5271 C CA . PRO B 1 342 ? 20.427 54.073 -11.115 1.00 23.84 576 PRO B CA 1
ATOM 5272 C C . PRO B 1 342 ? 19.610 54.811 -12.170 1.00 35.08 576 PRO B C 1
ATOM 5273 O O . PRO B 1 342 ? 18.669 54.251 -12.747 1.00 30.88 576 PRO B O 1
ATOM 5277 N N . LEU B 1 343 ? 19.985 56.063 -12.446 1.00 29.10 577 LEU B N 1
ATOM 5278 C CA . LEU B 1 343 ? 19.443 56.778 -13.598 1.00 35.36 577 LEU B CA 1
ATOM 5279 C C . LEU B 1 343 ? 20.296 56.533 -14.834 1.00 42.80 577 LEU B C 1
ATOM 5280 O O . LEU B 1 343 ? 21.514 56.366 -14.754 1.00 51.89 577 LEU B O 1
ATOM 5285 N N . ASP B 1 344 ? 19.652 56.585 -15.991 1.00 70.40 578 ASP B N 1
ATOM 5286 C CA . ASP B 1 344 ? 20.386 56.510 -17.247 1.00 62.30 578 ASP B CA 1
ATOM 5287 C C . ASP B 1 344 ? 19.819 57.482 -18.277 1.00 76.40 578 ASP B C 1
ATOM 5288 O O . ASP B 1 344 ? 18.619 57.756 -18.260 1.00 76.38 578 ASP B O 1
#

Foldseek 3Di:
DQAAEQFPVKAFPDALVPPFAEEEEEEAAAAAFQQLDVVQPNPDHLQVLVVVCVVVVQKDWQHWAFFLFQHCLQGLLQLFALQHSVRDDSVCSLRHQTLVNVCVVNFAQEAEEALADFSNNNCVPPDPVRYFYQQDPVVVPGPFPAQPLDPVSGGAQLSVVPPPVVVPVVADSGHYYYYRYGNQQADPQLQVHDHPVLLDQDDADRDRPQVVDPLVRSVSSSSSSSNSVSVSVSVVVVVQQVPVSHWYKYKYKYNFHFDRQVVHDGGIDDGPVPGDSRGTIIIIMMGTYPPHPKDFDDADPVTHYSSQNSVQVCQSRNMDGPSCVVHHHGIDHDD/DQAAEQFPVKAFPDALVVDFAEEEEEEAAAAAFQQLDVVQPNPDHLQVLVVVCVVVVQKDWQHWAFFLFFHCLQGLLQLFALQHSVRDDSVCSLRHDTLVNVCVVNFAQEAEEALADFSNNNCVVPDPVRYFYQQDPVVVPGPFPAQPLDPVSGGAQLSVVPPPVVVDVVRPSGHYYYYRYGNQQADPQLQVHDHPVLLDQDDADRDRVCVPDDLSNSVSSSSSSSNSVSVSVSSVVVVQQVVVSHWYKYKYKYNFHFDRQDVYDTGIDDGPVPGDSRGTIIIIMMGTYPPHPWDFDDQDPVRHYSSQNSVQVCQSSNMDGPSCPPHHHGIDHDD

InterPro domains:
  IPR000917 Sulfatase, N-terminal [PF00884] (266-562)
  IPR012549 Phosphoethanolamine transferase, N-terminal [PF08019] (88-234)
  IPR017850 Alkaline-phosphatase-like, core domain superfamily [G3DSA:3.40.720.10] (235-578)
  IPR017850 Alkaline-phosphatase-like, core domain superfamily [SSF53649] (263-566)
  IPR040423 Phosphoethanolamine transferase [PTHR30443] (45-575)
  IPR058130 Phosphoethanolamine transferase, C-terminal domain [cd16017] (263-563)

CATH classification: 3.40.720.10

Nearest PDB structures (foldseek):
  6bnc-assembly2_B  TM=1.001E+00  e=3.767E-76  Moraxella sp. HMSC061H09
  6bnf-assembly1_A  TM=9.990E-01  e=1.385E-71  Moraxella sp. HMSC061H09
  4kav-assembly1_A  TM=8.677E-01  e=1.341E-35  Neisseria meningitidis MC58
  5fgn-assembly1_A  TM=8.815E-01  e=3.780E-34  Neisseria meningitidis serogroup B
  4tn0-assembly2_B  TM=8.988E-01  e=1.283E-32  Campylobacter jejuni subsp. jejuni HB93-13